Protein 3RWI (pdb70)

InterPro domains:
  IPR001039 MHC class I alpha chain, alpha1 alpha2 domains [PR01638] (82-111)
  IPR001039 MHC class I alpha chain, alpha1 alpha2 domains [PR01638] (114-130)
  IPR001039 MHC class I alpha chain, alpha1 alpha2 domains [PR01638] (135-152)
  IPR001039 MHC class I alpha chain, alpha1 alpha2 domains [PR01638] (180-198)
  IPR003006 Immunoglobulin/major histocompatibility complex, conserved site [PS00290] (280-286)
  IPR003597 Immunoglobulin C1-set [PF07654] (218-289)
  IPR003597 Immunoglobulin C1-set [SM00407] (221-292)
  IPR007110 Immunoglobulin-like domain [PS50835] (208-296)
  IPR010579 MHC class I, alpha chain, C-terminal [PF06623] (336-361)
  IPR011161 MHC class I-like antigen recognition-like [PF00129] (24-202)
  IPR011162 MHC classes I/II-like antigen recognition protein [SSF54452] (25-204)
  IPR013783 Immunoglobulin-like fold [G3DSA:2.60.40.10] (205-307)
  IPR036179 Immunoglobulin-like domain 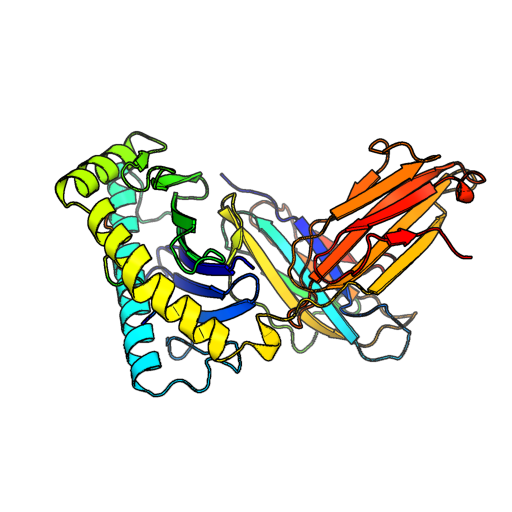superfamily [SSF48726] (207-299)
  IPR037055 MHC class I-like antigen recognition-like superfamily [G3DSA:3.30.500.10] (23-204)
  IPR050208 Antigen-presenting and immune regulatory MHC class I-related [PTHR16675] (13-335)

Secondary structure (DSSP, 8-state):
--EEEEEEEEEE--TTSSSPEEEEEEEETTEEEEEEETTSSS---EE-SHHHHT--HHHHHHHHHHHHHHHHHHHHHHHHHHHHTT--TTS--EEEEEEEEEE-TTSSEEEEEEEEEETTEEEEEE-TTSS-EEESSHHHHHHHHHHHHTTHHHHHHHHIIIIIHHHHHHHHHHTHHHHS--BPPEEEEEEEESSSSEEEEEEEEEEEBSS--EEEEEETTEEE-TTEEEPPPEE-SSS-EEEEEEEEEETT-GGGEEEEEE-TT-SS-EEE----/--BPPEEEEEESS---TTS-EEEEEEEEEEBSS--EEEEEETTEE-S--EEPPPEE-TTS-EEEEEEEEE---SS--EEEEEE-TTSSS-EEEE--TT-/--S--S----

Solvent-accessible surface area: 18954 Å² total; per-residue (Å²): 88,64,36,17,0,41,1,28,7,3,1,18,18,46,51,87,171,62,105,24,86,3,14,0,0,0,36,0,33,55,34,40,0,0,35,4,9,37,60,22,173,77,45,122,3,24,41,108,4,94,12,0,102,123,40,24,92,112,10,44,97,28,4,21,146,28,0,100,67,8,5,95,6,6,29,66,4,9,131,8,0,33,166,55,68,141,62,74,141,84,31,65,24,5,1,0,20,17,0,1,0,15,16,3,108,85,23,168,37,98,137,11,47,1,39,4,0,13,38,3,124,94,1,2,30,16,44,82,62,32,176,42,11,77,22,56,52,158,10,0,70,49,0,38,138,90,4,112,68,62,146,0,10,100,88,0,75,65,18,0,85,29,68,0,6,82,28,0,86,98,0,11,129,64,5,135,104,65,5,102,120,30,45,60,11,158,36,68,18,37,45,32,103,89,61,138,142,75,4,16,0,18,0,21,0,14,25,0,16,23,22,130,18,57,8,33,1,34,63,88,56,126,100,37,108,141,94,32,94,79,18,60,34,5,27,0,35,71,54,27,33,1,33,1,0,4,3,53,0,52,71,71,42,15,95,103,7,11,0,40,0,102,16,135,18,28,126,123,90,47,85,36,107,58,144,139,112,94,97,74,4,115,18,29,10,0,11,40,88,69,36,99,71,57,109,104,5,61,0,0,0,14,0,5,13,0,6,40,12,84,29,116,12,29,1,10,75,81,61,130,134,36,88,153,46,85,91,37,22,20,0,4,43,192,79,16,9,0,49,10,12,24,78,16,129,9,54,0,32,140,172,26,83,4,8,0,67,0,52,13,93,37,31,132,32,80,101,69,35,130,28,65,80,57,80,14,3,1,9,96,31,25,3,96,12

B-factor: mean 31.6, std 15.55, range [5.31, 132.33]

Foldseek 3Di:
DKKKKKKKWKWKQDPPPDATWIKIWIDIQLRTFWIFTPPPPDTWIDGPDPLCNPDDPVVGVVRRVVSVVVSVVVRVVVVLVCVLVVHDSNDMKMKMWMWIFMQDPVRFTPFIWTFMDIRPHGAKIQDRVLQAMDGPDPSSVVVRVVCVVVVVSVVVVCCHRPVRSVVSVVSCVSPVVPSVAWDFWDKAWDWACPDPWKIKIKIKTWFTPDQDKDKFKDFQNHGDDPQKDKDDWADPVPSGIMIMMMHMDTPPRQQRMWMWMDGPNDPDIDTYGHDD/DWWDKDWDWAWPDQADAQDKTKIKIKIKQTPPPDKDKFKDKQRHGDDDKDKDDWDHDPVRMIMMMIMDMDHDHDPMKIWMWMDDPPDPGIDIDIYDSVD/DPPDPDDDDD

CATH classification: 3.30.500.10 (+1 more: 2.60.40.10)

Structure (mmCIF, N/CA/C/O backbone):
data_3RWI
#
_entry.id   3RWI
#
_cell.length_a   68.456
_cell.length_b   45.051
_cell.length_c   82.057
_cell.angle_alpha   90.00
_cell.angle_beta   95.99
_cell.angle_gamma   90.00
#
_symmetry.space_group_name_H-M   'P 1 2 1'
#
loop_
_entity.id
_entity.type
_entity.pdbx_description
1 polymer 'Major histocompatibility complex class I'
2 polymer Beta-2-microglobulin
3 polymer 'Vif GW10 peptide from Virion infectivity factor'
4 water water
#
loop_
_atom_site.group_PDB
_atom_site.id
_atom_site.type_symbol
_atom_site.label_atom_id
_atom_site.label_alt_id
_atom_site.label_comp_id
_atom_site.label_asym_id
_atom_site.label_entity_id
_atom_site.label_seq_id
_atom_site.pdbx_PDB_ins_code
_atom_site.Cartn_x
_atom_site.Cartn_y
_atom_site.Cartn_z
_atom_site.occupancy
_atom_site.B_iso_or_equiv
_atom_site.auth_seq_id
_atom_site.auth_comp_id
_atom_site.auth_asym_id
_atom_site.auth_atom_id
_atom_site.pdbx_PDB_model_num
ATOM 1 N N . GLY A 1 1 ? -5.042 16.429 -37.068 1.00 62.05 1 GLY A N 1
ATOM 2 C CA . GLY A 1 1 ? -4.837 15.143 -36.428 1.00 59.41 1 GLY A CA 1
ATOM 3 C C . GLY A 1 1 ? -6.132 14.470 -36.008 1.00 52.19 1 GLY A C 1
ATOM 4 O O . GLY A 1 1 ? -7.164 15.123 -35.855 1.00 58.97 1 GLY A O 1
ATOM 5 N N . SER A 1 2 ? -6.069 13.156 -35.824 1.00 42.08 2 SER A N 1
ATOM 6 C CA . SER A 1 2 ? -7.222 12.364 -35.406 1.00 44.30 2 SER A CA 1
ATOM 7 C C . SER A 1 2 ? -7.197 12.138 -33.897 1.00 34.91 2 SER A C 1
ATOM 8 O O . SER A 1 2 ? -6.132 11.941 -33.314 1.00 30.50 2 SER A O 1
ATOM 11 N N . HIS A 1 3 ? -8.362 12.163 -33.256 1.00 32.18 3 HIS A N 1
ATOM 12 C CA . HIS A 1 3 ? -8.394 11.906 -31.813 1.00 31.09 3 HIS A CA 1
ATOM 13 C C . HIS A 1 3 ? -9.497 10.935 -31.405 1.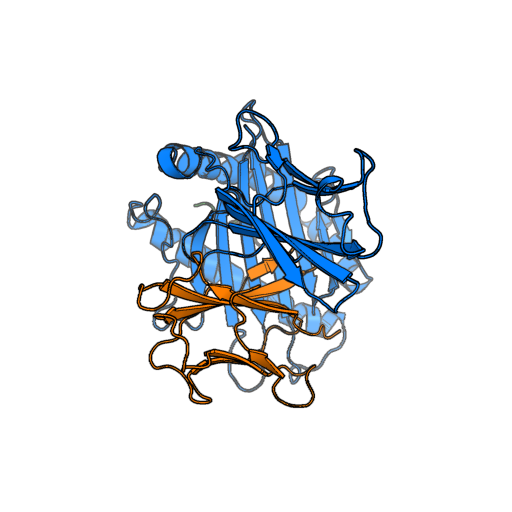00 26.78 3 HIS A C 1
ATOM 14 O O . HIS A 1 3 ? -10.388 10.642 -32.189 1.00 25.97 3 HIS A O 1
ATOM 21 N N . SER A 1 4 ? -9.429 10.421 -30.183 1.00 21.76 4 SER A N 1
ATOM 22 C CA . SER A 1 4 ? -10.414 9.445 -29.746 1.00 17.68 4 SER A CA 1
ATOM 23 C C . SER A 1 4 ? -10.882 9.693 -28.321 1.00 21.69 4 SER A C 1
ATOM 24 O O . SER A 1 4 ? -10.128 10.178 -27.477 1.00 25.60 4 SER A O 1
ATOM 27 N N . MET A 1 5 ? -12.138 9.361 -28.062 1.00 24.23 5 MET A N 1
ATOM 28 C CA . MET A 1 5 ? -12.614 9.269 -26.692 1.00 16.78 5 MET A CA 1
ATOM 29 C C . MET A 1 5 ? -13.220 7.893 -26.488 1.00 18.00 5 MET A C 1
ATOM 30 O O . MET A 1 5 ? -14.048 7.446 -27.288 1.00 22.08 5 MET A O 1
ATOM 35 N N . LYS A 1 6 ? -12.805 7.226 -25.417 1.00 16.57 6 LYS A N 1
ATOM 36 C CA . LYS A 1 6 ? -13.279 5.872 -25.152 1.00 16.84 6 LYS A CA 1
ATOM 37 C C . LYS A 1 6 ? -13.563 5.673 -23.673 1.00 22.33 6 LYS A C 1
ATOM 38 O O . LYS A 1 6 ? -12.838 6.187 -22.825 1.00 17.24 6 LYS A O 1
ATOM 44 N N . TYR A 1 7 ? -14.619 4.924 -23.374 1.00 16.36 7 TYR A N 1
ATOM 45 C CA . TYR A 1 7 ? -14.873 4.465 -22.022 1.00 10.80 7 TYR A CA 1
ATOM 46 C C . TYR A 1 7 ? -14.720 2.947 -21.936 1.00 18.35 7 TYR A C 1
ATOM 47 O O . TYR A 1 7 ? -15.121 2.206 -22.855 1.00 15.77 7 TYR A O 1
ATOM 56 N N . PHE A 1 8 ? -14.132 2.515 -20.822 1.00 14.33 8 PHE A N 1
ATOM 57 C CA . PHE A 1 8 ? -13.911 1.107 -20.521 1.00 16.14 8 PHE A CA 1
ATOM 58 C C . PHE A 1 8 ? -14.606 0.773 -19.211 1.00 15.48 8 PHE A C 1
ATOM 59 O O . PHE A 1 8 ? -14.208 1.266 -18.146 1.00 20.13 8 PHE A O 1
ATOM 67 N N . TYR A 1 9 ? -15.653 -0.046 -19.303 1.00 11.75 9 TYR A N 1
ATOM 68 C CA . TYR A 1 9 ? -16.418 -0.491 -18.147 1.00 14.52 9 TYR A CA 1
ATOM 69 C C . TYR A 1 9 ? -16.085 -1.945 -17.866 1.00 18.65 9 TYR A C 1
ATOM 70 O O . TYR A 1 9 ? -16.055 -2.761 -18.787 1.00 15.58 9 TYR A O 1
ATOM 79 N N . THR A 1 10 ? -15.869 -2.272 -16.597 1.00 15.60 10 THR A N 1
ATOM 80 C CA . THR A 1 10 ? -15.652 -3.649 -16.185 1.00 12.72 10 THR A CA 1
ATOM 81 C C . THR A 1 10 ? -16.563 -3.942 -15.007 1.00 13.17 10 THR A C 1
ATOM 82 O O . THR A 1 10 ? -16.539 -3.214 -14.020 1.00 16.47 10 THR A O 1
ATOM 86 N N . SER A 1 11 ? -17.375 -4.993 -15.114 1.00 13.59 11 SER A N 1
ATOM 87 C CA . SER A 1 11 ? -18.185 -5.445 -13.981 1.00 11.94 11 SER A CA 1
ATOM 88 C C . SER A 1 11 ? -17.834 -6.882 -13.623 1.00 13.44 11 SER A C 1
ATOM 89 O O . SER A 1 11 ? -17.742 -7.735 -14.500 1.00 17.17 11 SER A O 1
ATOM 92 N N . VAL A 1 12 ? -17.647 -7.143 -12.332 1.00 11.89 12 VAL A N 1
ATOM 93 C CA . VAL A 1 12 ? -17.288 -8.481 -11.874 1.00 15.75 12 VAL A CA 1
ATOM 94 C C . VAL A 1 12 ? -18.204 -8.896 -10.740 1.00 20.28 12 VAL A C 1
ATOM 95 O O . VAL A 1 12 ? -18.265 -8.225 -9.711 1.00 17.69 12 VAL A O 1
ATOM 99 N N . SER A 1 13 ? -18.941 -9.985 -10.924 1.00 12.71 13 SER A N 1
ATOM 100 C CA . SER A 1 13 ? -19.804 -10.448 -9.853 1.00 13.65 13 SER A CA 1
ATOM 101 C C . SER A 1 13 ? -18.953 -11.148 -8.804 1.00 19.49 13 SER A C 1
ATOM 102 O O . SER A 1 13 ? -17.883 -11.674 -9.105 1.00 20.63 13 SER A O 1
ATOM 105 N N . ARG A 1 14 ? -19.428 -11.140 -7.567 1.00 15.31 14 ARG A N 1
ATOM 106 C CA . ARG A 1 14 ? -18.709 -11.771 -6.472 1.00 19.29 14 ARG A CA 1
ATOM 107 C C . ARG A 1 14 ? -19.699 -12.355 -5.475 1.00 23.26 14 ARG A C 1
ATOM 108 O O . ARG A 1 14 ? -19.953 -11.772 -4.420 1.00 24.18 14 ARG A O 1
ATOM 116 N N . PRO A 1 15 ? -20.272 -13.517 -5.821 1.00 31.58 15 PRO A N 1
ATOM 117 C CA . PRO A 1 15 ? -21.276 -14.203 -5.004 1.00 35.93 15 PRO A CA 1
ATOM 118 C C . PRO A 1 15 ? -20.851 -14.260 -3.541 1.00 33.62 15 PRO A C 1
ATOM 119 O O . PRO A 1 15 ? -19.693 -14.547 -3.250 1.00 28.89 15 PRO A O 1
ATOM 123 N N . GLY A 1 16 ? -21.781 -13.978 -2.637 1.00 31.76 16 GLY A N 1
ATOM 124 C CA . GLY A 1 16 ? -21.484 -13.996 -1.218 1.00 37.19 16 GLY A CA 1
ATOM 125 C C . GLY A 1 16 ? -20.876 -12.702 -0.706 1.00 43.29 16 GLY A C 1
ATOM 126 O O . GLY A 1 16 ? -20.667 -12.549 0.499 1.00 44.34 16 GLY A O 1
ATOM 127 N N . ARG A 1 17 ? -20.594 -11.768 -1.612 1.00 33.60 17 ARG A N 1
ATOM 128 C CA . ARG A 1 17 ? -19.959 -10.502 -1.232 1.00 30.71 17 ARG A CA 1
ATOM 129 C C . ARG A 1 17 ? -20.713 -9.274 -1.737 1.00 35.96 17 ARG A C 1
ATOM 130 O O . ARG A 1 17 ? -20.127 -8.209 -1.920 1.00 41.53 17 ARG A O 1
ATOM 138 N N . GLY A 1 18 ? -22.013 -9.428 -1.960 1.00 33.93 18 GLY A N 1
ATOM 139 C CA . GLY A 1 18 ? -22.856 -8.312 -2.347 1.00 35.03 18 GLY A CA 1
ATOM 140 C C . GLY A 1 18 ? -22.895 -8.066 -3.842 1.00 41.20 18 GLY A C 1
ATOM 141 O O . GLY A 1 18 ? -22.708 -8.989 -4.639 1.00 34.52 18 GLY A O 1
ATOM 142 N N . GLU A 1 19 ? -23.133 -6.813 -4.221 1.00 32.17 19 GLU A N 1
ATOM 143 C CA . GLU A 1 19 ? -23.301 -6.452 -5.623 1.00 26.75 19 GLU A CA 1
ATOM 144 C C . GLU A 1 19 ? -21.996 -6.561 -6.402 1.00 16.98 19 GLU A C 1
ATOM 145 O O . GLU A 1 19 ? -20.914 -6.449 -5.829 1.00 22.10 19 GLU A O 1
ATOM 151 N N . PRO A 1 20 ? -22.098 -6.786 -7.719 1.00 19.23 20 PRO A N 1
ATOM 152 C CA . PRO A 1 20 ? -20.914 -6.809 -8.579 1.00 14.47 20 PRO A CA 1
ATOM 153 C C . PRO A 1 20 ? -20.127 -5.505 -8.485 1.00 19.75 20 PRO A C 1
ATOM 154 O O . PRO A 1 20 ? -20.710 -4.433 -8.282 1.00 14.65 20 PRO A O 1
ATOM 158 N N . ARG A 1 21 ? -18.809 -5.597 -8.615 1.00 16.01 21 ARG A N 1
ATOM 159 C CA . ARG A 1 21 ? -17.976 -4.401 -8.619 1.00 18.97 21 ARG A CA 1
ATOM 160 C C . ARG A 1 21 ? -17.957 -3.805 -10.019 1.00 18.39 21 ARG A C 1
ATOM 161 O O . ARG A 1 21 ? -17.742 -4.522 -10.998 1.00 19.14 21 ARG A O 1
ATOM 169 N N . PHE A 1 22 ? -18.197 -2.497 -10.105 1.00 13.31 22 PHE A N 1
ATOM 170 C CA . PHE A 1 22 ? -18.191 -1.794 -11.383 1.00 15.80 22 PHE A CA 1
ATOM 171 C C . PHE A 1 22 ? -17.068 -0.773 -11.405 1.00 16.82 22 PHE A C 1
ATOM 172 O O . PHE A 1 22 ? -16.935 0.029 -10.484 1.00 16.64 22 PHE A O 1
ATOM 180 N N . ILE A 1 23 ? -16.264 -0.807 -12.462 1.00 11.92 23 ILE A N 1
ATOM 181 C CA . ILE A 1 23 ? -15.204 0.178 -12.651 1.00 15.37 23 ILE A CA 1
ATOM 182 C C . ILE A 1 23 ? -15.307 0.790 -14.037 1.00 22.26 23 ILE A C 1
ATOM 183 O O . ILE A 1 23 ? -15.384 0.074 -15.029 1.00 17.14 23 ILE A O 1
ATOM 188 N N . SER A 1 24 ? -15.313 2.117 -14.102 1.00 14.27 24 SER A N 1
ATOM 189 C CA . SER A 1 24 ? -15.304 2.811 -15.379 1.00 12.60 24 SER A CA 1
ATOM 190 C C . SER A 1 24 ? -14.090 3.719 -15.477 1.00 18.24 24 SER A C 1
ATOM 191 O O . SER A 1 24 ? -13.794 4.469 -14.548 1.00 14.85 24 SER A O 1
ATOM 194 N N . VAL A 1 25 ? -13.385 3.652 -16.600 1.00 14.69 25 VAL A N 1
ATOM 195 C CA . VAL A 1 25 ? -12.316 4.609 -16.848 1.00 15.69 25 VAL A CA 1
ATOM 196 C C . VAL A 1 25 ? -12.514 5.245 -18.214 1.00 17.73 25 VAL A C 1
ATOM 197 O O . VAL A 1 25 ? -12.876 4.564 -19.172 1.00 16.55 25 VAL A O 1
ATOM 201 N N . GLY A 1 26 ? -12.294 6.556 -18.293 1.00 16.42 26 GLY A N 1
ATOM 202 C CA . GLY A 1 26 ? -12.442 7.278 -19.540 1.00 13.53 26 GLY A CA 1
ATOM 203 C C . GLY A 1 26 ? -11.105 7.792 -20.039 1.00 18.23 26 GLY A C 1
ATOM 204 O O . GLY A 1 26 ? -10.263 8.220 -19.252 1.00 18.28 26 GLY A O 1
ATOM 205 N N . TYR A 1 27 ? -10.916 7.742 -21.353 1.00 16.86 27 TYR A N 1
ATOM 206 C CA . TYR A 1 27 ? -9.676 8.158 -21.986 1.00 22.43 27 TYR A CA 1
ATOM 207 C C . TYR A 1 27 ? -9.954 9.098 -23.145 1.00 19.50 27 TYR A C 1
ATOM 208 O O . TYR A 1 27 ? -10.890 8.886 -23.911 1.00 19.98 27 TYR A O 1
ATOM 217 N N . VAL A 1 28 ? -9.137 10.139 -23.258 1.00 20.10 28 VAL A N 1
ATOM 218 C CA . VAL A 1 28 ? -9.010 10.872 -24.506 1.00 21.10 28 VAL A CA 1
ATOM 219 C C . VAL A 1 28 ? -7.654 10.477 -25.065 1.00 22.00 28 VAL A C 1
ATOM 220 O O . VAL A 1 28 ? -6.636 10.661 -24.406 1.00 24.75 28 VAL A O 1
ATOM 224 N N . ASP A 1 29 ? -7.642 9.911 -26.268 1.00 24.85 29 ASP A N 1
ATOM 225 C CA . ASP A 1 29 ? -6.429 9.303 -26.799 1.00 19.07 29 ASP A CA 1
ATOM 226 C C . ASP A 1 29 ? -5.834 8.371 -25.743 1.00 22.98 29 ASP A C 1
ATOM 227 O O . ASP A 1 29 ? -6.517 7.470 -25.256 1.00 22.60 29 ASP A O 1
ATOM 232 N N . ASP A 1 30 ? -4.576 8.586 -25.372 1.00 24.65 30 ASP A N 1
ATOM 233 C CA . ASP A 1 30 ? -3.926 7.705 -24.402 1.00 22.87 30 ASP A CA 1
ATOM 234 C C . ASP A 1 30 ? -3.871 8.304 -22.999 1.00 24.97 30 ASP A C 1
ATOM 235 O O . ASP A 1 30 ? -3.089 7.868 -22.156 1.00 25.79 30 ASP A O 1
ATOM 240 N N . THR A 1 31 ? -4.713 9.301 -22.754 1.00 19.37 31 THR A N 1
ATOM 241 C CA . THR A 1 31 ? -4.742 9.994 -21.473 1.00 25.80 31 THR A CA 1
ATOM 242 C C . THR A 1 31 ? -6.033 9.726 -20.698 1.00 24.94 31 THR A C 1
ATOM 243 O O . THR A 1 31 ? -7.124 10.092 -21.146 1.00 23.90 31 THR A O 1
ATOM 247 N N . GLN A 1 32 ? -5.908 9.094 -19.533 1.00 24.70 32 GLN A N 1
ATOM 248 C CA . GLN A 1 32 ? -7.069 8.852 -18.681 1.00 23.79 32 GLN A CA 1
ATOM 249 C C . GLN A 1 32 ? -7.520 10.170 -18.072 1.00 25.69 32 GLN A C 1
ATOM 250 O O . GLN A 1 32 ? -6.694 10.946 -17.599 1.00 26.24 32 GLN A O 1
ATOM 256 N N . PHE A 1 33 ? -8.824 10.436 -18.078 1.00 21.72 33 PHE A N 1
ATOM 257 C CA . PHE A 1 33 ? -9.308 11.685 -17.500 1.00 22.00 33 PHE A CA 1
ATOM 258 C C . PHE A 1 33 ? -10.338 11.523 -16.381 1.00 17.16 33 PHE A C 1
ATOM 259 O O . PHE A 1 33 ? -10.553 12.457 -15.604 1.00 17.61 33 PHE A O 1
ATOM 267 N N . VAL A 1 34 ? -10.971 10.353 -16.295 1.00 16.28 34 VAL A N 1
ATOM 268 C CA . VAL A 1 34 ? -11.928 10.089 -15.223 1.00 15.55 34 VAL A CA 1
ATOM 269 C C . VAL A 1 34 ? -11.902 8.637 -14.764 1.00 20.04 34 VAL A C 1
ATOM 270 O O . VAL A 1 34 ? -11.462 7.743 -15.491 1.00 16.43 34 VAL A O 1
ATOM 274 N N . ARG A 1 35 ? -12.373 8.416 -13.544 1.00 17.28 35 ARG A N 1
ATOM 275 C CA . ARG A 1 35 ? -12.565 7.067 -13.031 1.00 17.02 35 ARG A CA 1
ATOM 276 C C . ARG A 1 35 ? -13.772 7.038 -12.119 1.00 17.89 35 ARG A C 1
ATOM 277 O O . ARG A 1 35 ? -14.067 8.018 -11.436 1.00 23.13 35 ARG A O 1
ATOM 285 N N . PHE A 1 36 ? -14.480 5.914 -12.141 1.00 16.02 36 PHE A N 1
ATOM 286 C CA . PHE A 1 36 ? -15.522 5.622 -11.173 1.00 13.14 36 PHE A CA 1
ATOM 287 C C . PHE A 1 36 ? -15.323 4.180 -10.710 1.00 18.58 36 PHE A C 1
ATOM 288 O O . PHE A 1 36 ? -15.123 3.284 -11.528 1.00 17.70 36 PHE A O 1
ATOM 296 N N . ASP A 1 37 ? -15.368 3.964 -9.401 1.00 13.23 37 ASP A N 1
ATOM 297 C CA . ASP A 1 37 ? -15.206 2.626 -8.837 1.00 19.61 37 ASP A CA 1
ATOM 298 C C . ASP A 1 37 ? -16.263 2.428 -7.760 1.00 22.38 37 ASP A C 1
ATOM 299 O O . ASP A 1 37 ? -16.286 3.149 -6.764 1.00 19.17 37 ASP A O 1
ATOM 304 N N . SER A 1 38 ? -17.148 1.460 -7.964 1.00 16.77 38 SER A N 1
ATOM 305 C CA . SER A 1 38 ? -18.238 1.234 -7.024 1.00 15.56 38 SER A CA 1
ATOM 306 C C . SER A 1 38 ? -17.739 0.825 -5.635 1.00 18.56 38 SER A C 1
ATOM 307 O O . SER A 1 38 ? -18.495 0.885 -4.667 1.00 19.49 38 SER A O 1
ATOM 310 N N . ASP A 1 39 ? -16.476 0.413 -5.537 1.00 20.52 39 ASP A N 1
ATOM 311 C CA . ASP A 1 39 ? -15.882 0.068 -4.237 1.00 19.80 39 ASP A CA 1
ATOM 312 C C . ASP A 1 39 ? -15.085 1.214 -3.601 1.00 26.76 39 ASP A C 1
ATOM 313 O O . ASP A 1 39 ? -14.509 1.052 -2.522 1.00 22.25 39 ASP A O 1
ATOM 318 N N . ALA A 1 40 ? -15.046 2.365 -4.267 1.00 16.89 40 ALA A N 1
ATOM 319 C CA . ALA A 1 40 ? -14.454 3.556 -3.666 1.00 19.69 40 ALA A CA 1
ATOM 320 C C . ALA A 1 40 ? -15.200 3.862 -2.372 1.00 20.52 40 ALA A C 1
ATOM 321 O O . ALA A 1 40 ? -16.335 3.424 -2.191 1.00 24.53 40 ALA A O 1
ATOM 323 N N . GLU A 1 41 ? -14.571 4.603 -1.467 1.00 18.53 41 GLU A N 1
ATOM 324 C CA . GLU A 1 41 ? -15.205 4.897 -0.185 1.00 24.13 41 GLU A CA 1
ATOM 325 C C . GLU A 1 41 ? -16.470 5.743 -0.348 1.00 26.39 41 GLU A C 1
ATOM 326 O O . GLU A 1 41 ? -17.432 5.592 0.407 1.00 22.87 41 GLU A O 1
ATOM 332 N N . SER A 1 42 ? -16.458 6.627 -1.339 1.00 23.86 42 SER A N 1
ATOM 333 C CA A SER A 1 42 ? -17.644 7.392 -1.709 0.41 28.91 42 SER A CA 1
ATOM 334 C CA B SER A 1 42 ? -17.644 7.393 -1.705 0.59 28.94 42 SER A CA 1
ATOM 335 C C . SER A 1 42 ? -17.766 7.439 -3.224 1.00 28.37 42 SER A C 1
ATOM 336 O O . SER A 1 42 ? -17.383 8.422 -3.847 1.00 28.05 42 SER A O 1
ATOM 341 N N . PRO A 1 43 ? -18.304 6.362 -3.823 1.00 18.82 43 PRO A N 1
ATOM 342 C CA . PRO A 1 43 ? -18.356 6.207 -5.282 1.00 15.80 43 PRO A CA 1
ATOM 343 C C . PRO A 1 43 ? -18.905 7.436 -6.013 1.00 19.60 43 PRO A C 1
ATOM 344 O O . PRO A 1 43 ? -20.056 7.823 -5.830 1.00 18.71 43 PRO A O 1
ATOM 348 N N . ARG A 1 44 ? -18.058 8.035 -6.841 1.00 20.90 44 ARG A N 1
ATOM 349 C CA . ARG A 1 44 ? -18.436 9.166 -7.671 1.00 22.44 44 ARG A CA 1
ATOM 350 C C . ARG A 1 44 ? -17.444 9.223 -8.816 1.00 23.10 44 ARG A C 1
ATOM 351 O O . ARG A 1 44 ? -16.331 8.701 -8.707 1.00 19.52 44 ARG A O 1
ATOM 359 N N . GLU A 1 45 ? -17.841 9.850 -9.916 1.00 15.22 45 GLU A N 1
ATOM 360 C CA . GLU A 1 45 ? -16.901 10.092 -10.999 1.00 17.75 45 GLU A CA 1
ATOM 361 C C . GLU A 1 45 ? -15.834 11.023 -10.446 1.00 20.54 45 GLU A C 1
ATOM 362 O O . GLU A 1 45 ? -16.166 12.018 -9.813 1.00 21.90 45 GLU A O 1
ATOM 368 N N . GLU A 1 46 ? -14.561 10.696 -10.665 1.00 19.12 46 GLU A N 1
ATOM 369 C CA . GLU A 1 46 ? -13.460 11.524 -10.175 1.00 17.69 46 GLU A CA 1
ATOM 370 C C . GLU A 1 46 ? -12.542 11.939 -11.309 1.00 22.04 46 GLU A C 1
ATOM 371 O O . GLU A 1 46 ? -12.288 11.154 -12.223 1.00 18.23 46 GLU A O 1
ATOM 377 N N . PRO A 1 47 ? -12.021 13.173 -11.241 1.00 23.89 47 PRO A N 1
ATOM 378 C CA . PRO A 1 47 ? -11.080 13.670 -12.246 1.00 22.28 47 PRO A CA 1
ATOM 379 C C . PRO A 1 47 ? -9.738 12.966 -12.127 1.00 22.69 47 PRO A C 1
ATOM 380 O O . PRO A 1 47 ? -9.304 12.642 -11.021 1.00 20.97 47 PRO A O 1
ATOM 384 N N . ARG A 1 48 ? -9.096 12.732 -13.264 1.00 21.30 48 ARG A N 1
ATOM 385 C CA . ARG A 1 48 ? -7.780 12.121 -13.299 1.00 22.68 48 ARG A CA 1
ATOM 386 C C . ARG A 1 48 ? -6.880 12.914 -14.233 1.00 23.21 48 ARG A C 1
ATOM 387 O O . ARG A 1 48 ? -5.763 12.505 -14.534 1.00 35.38 48 ARG A O 1
ATOM 395 N N . ALA A 1 49 ? -7.390 14.050 -14.693 1.00 31.07 49 ALA A N 1
ATOM 396 C CA . ALA A 1 49 ? -6.629 14.971 -15.528 1.00 25.81 49 ALA A CA 1
ATOM 397 C C . ALA A 1 49 ? -7.011 16.398 -15.161 1.00 31.40 49 ALA A C 1
ATOM 398 O O . ALA A 1 49 ? -8.176 16.682 -14.904 1.00 34.48 49 ALA A O 1
ATOM 400 N N . PRO A 1 50 ? -6.023 17.304 -15.129 1.00 43.02 50 PRO A N 1
ATOM 401 C CA . PRO A 1 50 ? -6.270 18.693 -14.722 1.00 36.53 50 PRO A CA 1
ATOM 402 C C . PRO A 1 50 ? -7.268 19.411 -15.626 1.00 36.04 50 PRO A C 1
ATOM 403 O O . PRO A 1 50 ? -8.037 20.247 -15.151 1.00 34.28 50 PRO A O 1
ATOM 407 N N . TRP A 1 51 ? -7.263 19.081 -16.913 1.00 35.34 51 TRP A N 1
ATOM 408 C CA . TRP A 1 51 ? -8.136 19.759 -17.861 1.00 33.78 51 TRP A CA 1
ATOM 409 C C . TRP A 1 51 ? -9.604 19.352 -17.745 1.00 36.75 51 TRP A C 1
ATOM 410 O O . TRP A 1 51 ? -10.442 19.817 -18.518 1.00 34.14 51 TRP A O 1
ATOM 421 N N . VAL A 1 52 ? -9.918 18.495 -16.777 1.00 33.16 52 VAL A N 1
ATOM 422 C CA . VAL A 1 52 ? -11.314 18.164 -16.508 1.00 20.44 52 VAL A CA 1
ATOM 423 C C . VAL A 1 52 ? -11.697 18.486 -15.064 1.00 24.61 52 VAL A C 1
ATOM 424 O O . VAL A 1 52 ? -12.874 18.648 -14.750 1.00 29.52 52 VAL A O 1
ATOM 428 N N . GLU A 1 53 ? -10.700 18.584 -14.187 1.00 28.73 53 GLU A N 1
ATOM 429 C CA . GLU A 1 53 ? -10.950 18.907 -12.784 1.00 30.34 53 GLU A CA 1
ATOM 430 C C . GLU A 1 53 ? -11.754 20.195 -12.671 1.00 33.98 53 GLU A C 1
ATOM 431 O O . GLU A 1 53 ? -12.471 20.411 -11.696 1.00 36.02 53 GLU A O 1
ATOM 437 N N . GLN A 1 54 ? -11.627 21.041 -13.685 1.00 32.58 54 GLN A N 1
ATOM 438 C CA . GLN A 1 54 ? -12.224 22.367 -13.681 1.00 50.54 54 GLN A CA 1
ATOM 439 C C . GLN A 1 54 ? -13.727 22.355 -13.954 1.00 41.83 54 GLN A C 1
ATOM 440 O O . GLN A 1 54 ? -14.398 23.368 -13.774 1.00 29.92 54 GLN A O 1
ATOM 446 N N . GLU A 1 55 ? -14.258 21.221 -14.398 1.00 31.11 55 GLU A N 1
ATOM 447 C CA . GLU A 1 55 ? -15.687 21.137 -14.682 1.00 23.63 55 GLU A CA 1
ATOM 448 C C . GLU A 1 55 ? -16.507 21.397 -13.427 1.00 23.37 55 GLU A C 1
ATOM 449 O O . GLU A 1 55 ? -16.156 20.935 -12.340 1.00 23.02 55 GLU A O 1
ATOM 455 N N . GLY A 1 56 ? -17.599 22.139 -13.584 1.00 25.62 56 GLY A N 1
ATOM 456 C CA . GLY A 1 56 ? -18.458 22.499 -12.468 1.00 26.22 56 GLY A CA 1
ATOM 457 C C . GLY A 1 56 ? -19.220 21.305 -11.927 1.00 28.38 56 GLY A C 1
ATOM 458 O O . GLY A 1 56 ? -19.127 20.212 -12.482 1.00 25.03 56 GLY A O 1
ATOM 459 N N . PRO A 1 57 ? -19.972 21.507 -10.833 1.00 27.03 57 PRO A N 1
ATOM 460 C CA . PRO A 1 57 ? -20.744 20.449 -10.170 1.00 26.90 57 PRO A CA 1
ATOM 461 C C . PRO A 1 57 ? -21.672 19.678 -11.107 1.00 30.95 57 PRO A C 1
ATOM 462 O O . PRO A 1 57 ? -21.810 18.465 -10.937 1.00 26.53 57 PRO A O 1
ATOM 466 N N . GLU A 1 58 ? -22.297 20.362 -12.064 1.00 25.41 58 GLU A N 1
ATOM 467 C CA . GLU A 1 58 ? -23.184 19.704 -13.026 1.00 18.88 58 GLU A CA 1
ATOM 468 C C . GLU A 1 58 ? -22.526 18.462 -13.611 1.00 16.53 58 GLU A C 1
ATOM 469 O O . GLU A 1 58 ? -23.132 17.394 -13.686 1.00 23.17 58 GLU A O 1
ATOM 475 N N . TYR A 1 59 ? -21.285 18.633 -14.052 1.00 17.25 59 TYR A N 1
ATOM 476 C CA . TYR A 1 59 ? -20.546 17.589 -14.750 1.00 19.87 59 TYR A CA 1
ATOM 477 C C . TYR A 1 59 ? -20.370 16.346 -13.882 1.00 18.97 59 TYR A C 1
ATOM 478 O O . TYR A 1 59 ? -20.573 15.217 -14.337 1.00 19.45 59 TYR A O 1
ATOM 487 N N . TRP A 1 60 ? -19.989 16.562 -12.627 1.00 25.80 60 TRP A N 1
ATOM 488 C CA . TRP A 1 60 ? -19.718 15.463 -11.709 1.00 24.99 60 TRP A CA 1
ATOM 489 C C . TRP A 1 60 ? -20.996 14.776 -11.244 1.00 26.70 60 TRP A C 1
ATOM 490 O O . TRP A 1 60 ? -21.046 13.546 -11.129 1.00 24.21 60 TRP A O 1
ATOM 501 N N . GLU A 1 61 ? -22.040 15.560 -11.006 1.00 20.51 61 GLU A N 1
ATOM 502 C CA . GLU A 1 61 ? -23.322 14.975 -10.634 1.00 22.43 61 GLU A CA 1
ATOM 503 C C . GLU A 1 61 ? -23.852 14.100 -11.768 1.00 22.50 61 GLU A C 1
ATOM 504 O O . GLU A 1 61 ? -24.283 12.962 -11.553 1.00 18.23 61 GLU A O 1
ATOM 510 N N . GLU A 1 62 ? -23.803 14.625 -12.987 1.00 19.16 62 GLU A N 1
ATOM 511 C CA . GLU A 1 62 ? -24.356 13.892 -14.119 1.00 24.46 62 GLU A CA 1
ATOM 512 C C . GLU A 1 62 ? -23.508 12.668 -14.495 1.00 19.79 62 GLU A C 1
ATOM 513 O O . GLU A 1 62 ? -24.049 11.610 -14.811 1.00 18.43 62 GLU A O 1
ATOM 519 N N . ALA A 1 63 ? -22.186 12.813 -14.455 1.00 16.02 63 ALA A N 1
ATOM 520 C CA . ALA A 1 63 ? -21.292 11.696 -14.749 1.00 14.45 63 ALA A CA 1
ATOM 521 C C . ALA A 1 63 ? -21.440 10.602 -13.702 1.00 20.11 63 ALA A C 1
ATOM 522 O O . ALA A 1 63 ? -21.413 9.417 -14.029 1.00 18.18 63 ALA A O 1
ATOM 524 N N . THR A 1 64 ? -21.593 11.000 -12.444 1.00 18.38 64 THR A N 1
ATOM 525 C CA . THR A 1 64 ? -21.826 10.035 -11.378 1.00 17.46 64 THR A CA 1
ATOM 526 C C . THR A 1 64 ? -23.140 9.290 -11.613 1.00 23.44 64 THR A C 1
ATOM 527 O O . THR A 1 64 ? -23.190 8.058 -11.511 1.00 20.04 64 THR A O 1
ATOM 531 N N . ARG A 1 65 ? -24.197 10.036 -11.939 1.00 22.32 65 ARG A N 1
ATOM 532 C CA . ARG A 1 65 ? -25.477 9.418 -12.287 1.00 19.34 65 ARG A CA 1
ATOM 533 C C . ARG A 1 65 ? -25.318 8.392 -13.400 1.00 19.40 65 ARG A C 1
ATOM 534 O O . ARG A 1 65 ? -25.806 7.266 -13.296 1.00 17.54 65 ARG A O 1
ATOM 542 N N . ARG A 1 66 ? -24.649 8.784 -14.477 1.00 17.56 66 ARG A N 1
ATOM 543 C CA . ARG A 1 66 ? -24.521 7.891 -15.623 1.00 21.32 66 ARG A CA 1
ATOM 544 C C . ARG A 1 66 ? -23.662 6.664 -15.319 1.00 19.15 66 ARG A C 1
ATOM 545 O O . ARG A 1 66 ? -23.975 5.573 -15.766 1.00 18.98 66 ARG A O 1
ATOM 553 N N . ALA A 1 67 ? -22.586 6.847 -14.561 1.00 18.39 67 ALA A N 1
ATOM 554 C CA . ALA A 1 67 ? -21.758 5.724 -14.145 1.00 18.49 67 ALA A CA 1
ATOM 555 C C . ALA A 1 67 ? -22.578 4.734 -13.321 1.00 18.93 67 ALA A C 1
ATOM 556 O O . ALA A 1 67 ? -22.524 3.526 -13.559 1.00 15.62 67 ALA A O 1
ATOM 558 N N . LYS A 1 68 ? -23.343 5.241 -12.357 1.00 18.02 68 LYS A N 1
ATOM 559 C CA . LYS A 1 68 ? -24.208 4.371 -11.553 1.00 18.30 68 LYS A CA 1
ATOM 560 C C . LYS A 1 68 ? -25.264 3.643 -12.396 1.00 17.44 68 LYS A C 1
ATOM 561 O O . LYS A 1 68 ? -25.544 2.457 -12.185 1.00 15.78 68 LYS A O 1
ATOM 567 N N . GLU A 1 69 ? -25.851 4.349 -13.358 1.00 17.41 69 GLU A N 1
ATOM 568 C CA . GLU A 1 69 ? -26.829 3.722 -14.248 1.00 20.69 69 GLU A CA 1
ATOM 569 C C . GLU A 1 69 ? -26.170 2.620 -15.090 1.00 16.86 69 GLU A C 1
ATOM 570 O O . GLU A 1 69 ? -26.754 1.558 -15.317 1.00 18.04 69 GLU A O 1
ATOM 576 N N . ALA A 1 70 ? -24.951 2.884 -15.551 1.00 18.57 70 ALA A N 1
ATOM 577 C CA . ALA A 1 70 ? -24.184 1.908 -16.320 1.00 17.20 70 ALA A CA 1
ATOM 578 C C . ALA A 1 70 ? -23.896 0.666 -15.476 1.00 15.78 70 ALA A C 1
ATOM 579 O O . ALA A 1 70 ? -24.024 -0.459 -15.954 1.00 18.70 70 ALA A O 1
ATOM 581 N N . ALA A 1 71 ? -23.514 0.875 -14.219 1.00 17.46 71 ALA A N 1
ATOM 582 C CA . ALA A 1 71 ? -23.331 -0.239 -13.288 1.00 15.45 71 ALA A CA 1
ATOM 583 C C . ALA A 1 71 ? -24.615 -1.059 -13.141 1.00 17.00 71 ALA A C 1
ATOM 584 O O . ALA A 1 71 ? -24.567 -2.296 -13.142 1.00 17.70 71 ALA A O 1
ATOM 586 N N . GLN A 1 72 ? -25.755 -0.377 -13.010 1.00 14.97 72 GLN A N 1
ATOM 587 C CA . GLN A 1 72 ? -27.051 -1.068 -12.923 1.00 20.22 72 GLN A CA 1
ATOM 588 C C . GLN A 1 72 ? -27.304 -1.919 -14.165 1.00 14.22 72 GLN A C 1
ATOM 589 O O . GLN A 1 72 ? -27.749 -3.070 -14.085 1.00 17.91 72 GLN A O 1
ATOM 595 N N . THR A 1 73 ? -27.038 -1.333 -15.323 1.00 14.15 73 THR A N 1
ATOM 596 C CA . THR A 1 73 ? -27.239 -2.037 -16.581 1.00 16.62 73 THR A CA 1
ATOM 597 C C . THR A 1 73 ? -26.350 -3.279 -16.630 1.00 20.23 73 THR A C 1
ATOM 598 O O . THR A 1 73 ? -26.768 -4.343 -17.097 1.00 19.46 73 THR A O 1
ATOM 602 N N . HIS A 1 74 ? -25.126 -3.141 -16.134 1.00 16.09 74 HIS A N 1
ATOM 603 C CA . HIS A 1 74 ? -24.207 -4.270 -16.086 1.00 17.41 74 HIS A CA 1
ATOM 604 C C . HIS A 1 74 ? -24.675 -5.366 -15.137 1.00 17.37 74 HIS A C 1
ATOM 605 O O . HIS A 1 74 ? -24.529 -6.541 -15.442 1.00 14.36 74 HIS A O 1
ATOM 612 N N . ARG A 1 75 ? -25.238 -4.990 -13.991 1.00 15.61 75 ARG A N 1
ATOM 613 C CA . ARG A 1 75 ? -25.799 -5.993 -13.090 1.00 20.48 75 ARG A CA 1
ATOM 614 C C . ARG A 1 75 ? -26.949 -6.750 -13.756 1.00 14.61 75 ARG A C 1
ATOM 615 O O . ARG A 1 75 ? -27.025 -7.993 -13.691 1.00 16.65 75 ARG A O 1
ATOM 623 N N . GLU A 1 76 ? -27.831 -6.004 -14.416 1.00 14.02 76 GLU A N 1
ATOM 624 C CA . GLU A 1 76 ? -28.929 -6.626 -15.151 1.00 16.98 76 GLU A CA 1
ATOM 625 C C . GLU A 1 76 ? -28.405 -7.572 -16.238 1.00 20.38 76 GLU A C 1
ATOM 626 O O . GLU A 1 76 ? -28.936 -8.672 -16.441 1.00 16.90 76 GLU A O 1
ATOM 632 N N . ASN A 1 77 ? -27.355 -7.146 -16.933 1.00 17.82 77 ASN A N 1
ATOM 633 C CA . ASN A 1 77 ? -26.774 -7.962 -17.994 1.00 17.73 77 ASN A CA 1
ATOM 634 C C . ASN A 1 77 ? -26.102 -9.221 -17.468 1.00 22.40 77 ASN A C 1
ATOM 635 O O . ASN A 1 77 ? -26.146 -10.258 -18.117 1.00 14.20 77 ASN A O 1
ATOM 640 N N . LEU A 1 78 ? -25.474 -9.122 -16.300 1.00 18.59 78 LEU A N 1
ATOM 641 C CA . LEU A 1 78 ? -24.893 -10.293 -15.647 1.00 18.45 78 LEU A CA 1
ATOM 642 C C . LEU A 1 78 ? -25.991 -11.307 -15.307 1.00 14.02 78 LEU A C 1
ATOM 643 O O . LEU A 1 78 ? -25.846 -12.504 -15.589 1.00 21.14 78 LEU A O 1
ATOM 648 N N . ARG A 1 79 ? -27.100 -10.838 -14.729 1.00 14.27 79 ARG A N 1
ATOM 649 C CA . ARG A 1 79 ? -28.222 -11.752 -14.475 1.00 18.46 79 ARG A CA 1
ATOM 650 C C . ARG A 1 79 ? -28.709 -12.418 -15.770 1.00 18.75 79 ARG A C 1
ATOM 651 O O . ARG A 1 79 ? -28.876 -13.659 -15.857 1.00 19.18 79 ARG A O 1
ATOM 659 N N . THR A 1 80 ? -28.925 -11.584 -16.784 1.00 17.38 80 THR A N 1
ATOM 660 C CA . THR A 1 80 ? -29.381 -12.078 -18.077 1.00 18.74 80 THR A CA 1
ATOM 661 C C . THR A 1 80 ? -28.442 -13.147 -18.626 1.00 19.18 80 THR A C 1
ATOM 662 O O . THR A 1 80 ? -28.888 -14.174 -19.135 1.00 17.64 80 THR A O 1
ATOM 666 N N . ALA A 1 81 ? -27.143 -12.904 -18.508 1.00 16.63 81 ALA A N 1
ATOM 667 C CA . ALA A 1 81 ? -26.132 -13.844 -18.979 1.00 14.29 81 ALA A CA 1
ATOM 668 C C . ALA A 1 81 ? -26.205 -15.157 -18.213 1.00 21.21 81 ALA A C 1
ATOM 669 O O . ALA A 1 81 ? -26.055 -16.228 -18.801 1.00 20.15 81 ALA A O 1
ATOM 671 N N . LEU A 1 82 ? -26.435 -15.089 -16.905 1.00 18.27 82 LEU A N 1
ATOM 672 C CA . LEU A 1 82 ? -26.660 -16.328 -16.155 1.00 20.82 82 LEU A CA 1
ATOM 673 C C . LEU A 1 82 ? -27.795 -17.123 -16.794 1.00 23.95 82 LEU A C 1
ATOM 674 O O . LEU A 1 82 ? -27.700 -18.349 -16.951 1.00 23.11 82 LEU A O 1
ATOM 679 N N . ARG A 1 83 ? -28.867 -16.428 -17.167 1.00 22.83 83 ARG A N 1
ATOM 680 C CA . ARG A 1 83 ? -29.969 -17.097 -17.873 1.00 20.05 83 ARG A CA 1
ATOM 681 C C . ARG A 1 83 ? -29.559 -17.701 -19.217 1.00 23.06 83 ARG A C 1
ATOM 682 O O . ARG A 1 83 ? -29.770 -18.892 -19.465 1.00 20.45 83 ARG A O 1
ATOM 690 N N . TYR A 1 84 ? -28.990 -16.868 -20.083 1.00 16.55 84 TYR A N 1
ATOM 691 C CA . TYR A 1 84 ? -28.596 -17.270 -21.435 1.00 16.09 84 TYR A CA 1
ATOM 692 C C . TYR A 1 84 ? -27.665 -18.481 -21.445 1.00 27.21 84 TYR A C 1
ATOM 693 O O . TYR A 1 84 ? -27.810 -19.371 -22.283 1.00 26.87 84 TYR A O 1
ATOM 702 N N . TYR A 1 85 ? -26.707 -18.508 -20.521 1.00 23.27 85 TYR A N 1
ATOM 703 C CA . TYR A 1 85 ? -25.695 -19.566 -20.496 1.00 23.20 85 TYR A CA 1
ATOM 704 C C . TYR A 1 85 ? -25.994 -20.662 -19.470 1.00 25.52 85 TYR A C 1
ATOM 705 O O . TYR A 1 85 ? -25.177 -21.556 -19.257 1.00 27.24 85 TYR A O 1
ATOM 714 N N . ASN A 1 86 ? -27.157 -20.581 -18.834 1.00 20.54 86 ASN A N 1
ATOM 715 C CA . ASN A 1 86 ? -27.539 -21.537 -17.802 1.00 21.01 86 ASN A CA 1
ATOM 716 C C . ASN A 1 86 ? -26.465 -21.702 -16.731 1.00 25.04 86 ASN A C 1
ATOM 717 O O . ASN A 1 86 ? -26.014 -22.818 -16.452 1.00 20.91 86 ASN A O 1
ATOM 722 N N . GLN A 1 87 ? -26.060 -20.588 -16.130 1.00 20.73 87 GLN A N 1
ATOM 723 C CA . GLN A 1 87 ? -24.998 -20.602 -15.131 1.00 21.60 87 GLN A CA 1
ATOM 724 C C . GLN A 1 87 ? -25.511 -20.321 -13.723 1.00 24.39 87 GLN A C 1
ATOM 725 O O . GLN A 1 87 ? -26.552 -19.696 -13.540 1.00 23.25 87 GLN A O 1
ATOM 731 N N . SER A 1 88 ? -24.757 -20.788 -12.734 1.00 20.53 88 SER A N 1
ATOM 732 C CA . SER A 1 88 ? -25.115 -20.631 -11.333 1.00 22.43 88 SER A CA 1
ATOM 733 C C . SER A 1 88 ? -24.773 -19.241 -10.822 1.00 24.61 88 SER A C 1
ATOM 734 O O . SER A 1 88 ? -23.789 -18.642 -11.241 1.00 28.19 88 SER A O 1
ATOM 737 N N . GLU A 1 89 ? -25.583 -18.745 -9.896 1.00 33.05 89 GLU A N 1
ATOM 738 C CA . GLU A 1 89 ? -25.328 -17.450 -9.283 1.00 39.55 89 GLU A CA 1
ATOM 739 C C . GLU A 1 89 ? -24.153 -17.527 -8.317 1.00 32.78 89 GLU A C 1
ATOM 740 O O . GLU A 1 89 ? -23.661 -16.504 -7.846 1.00 29.09 89 GLU A O 1
ATOM 746 N N . ALA A 1 90 ? -23.696 -18.744 -8.035 1.00 20.87 90 ALA A N 1
ATOM 747 C CA . ALA A 1 90 ? -22.617 -18.942 -7.077 1.00 17.52 90 ALA A CA 1
ATOM 748 C C . ALA A 1 90 ? -21.242 -18.806 -7.720 1.00 19.77 90 ALA A C 1
ATOM 749 O O . ALA A 1 90 ? -20.225 -18.806 -7.031 1.00 25.67 90 ALA A O 1
ATOM 751 N N . GLY A 1 91 ? -21.208 -18.704 -9.042 1.00 20.10 91 GLY A N 1
ATOM 752 C CA . GLY A 1 91 ? -19.950 -18.518 -9.740 1.00 21.96 91 GLY A CA 1
ATOM 753 C C . GLY A 1 91 ? -19.736 -17.056 -10.096 1.00 21.47 91 GLY A C 1
ATOM 754 O O . GLY A 1 91 ? -20.696 -16.320 -10.297 1.00 22.67 91 GLY A O 1
ATOM 755 N N . SER A 1 92 ? -18.476 -16.640 -10.164 1.00 20.19 92 SER A N 1
ATOM 756 C CA . SER A 1 92 ? -18.129 -15.266 -10.520 1.00 23.14 92 SER A CA 1
ATOM 757 C C . SER A 1 92 ? -18.064 -15.095 -12.035 1.00 19.68 92 SER A C 1
ATOM 758 O O . SER A 1 92 ? -17.594 -15.979 -12.743 1.00 19.13 92 SER A O 1
ATOM 761 N N . HIS A 1 93 ? -18.545 -13.961 -12.535 1.00 12.41 93 HIS A N 1
ATOM 762 C CA . HIS A 1 93 ? -18.518 -13.696 -13.978 1.00 9.49 93 HIS A CA 1
ATOM 763 C C . HIS A 1 93 ? -18.143 -12.245 -14.270 1.00 14.77 93 HIS A C 1
ATOM 764 O O . HIS A 1 93 ? -18.261 -11.391 -13.398 1.00 16.40 93 HIS A O 1
ATOM 771 N N . THR A 1 94 ? -17.696 -11.984 -15.495 1.00 12.81 94 THR A N 1
ATOM 772 C CA . THR A 1 94 ? -17.158 -10.680 -15.872 1.00 14.01 94 THR A CA 1
ATOM 773 C C . THR A 1 94 ? -17.807 -10.159 -17.142 1.00 19.51 94 THR A C 1
ATOM 774 O O . THR A 1 94 ? -18.013 -10.911 -18.094 1.00 14.73 94 THR A O 1
ATOM 778 N N . ILE A 1 95 ? -18.129 -8.870 -17.155 1.00 16.80 95 ILE A N 1
ATOM 779 C CA . ILE A 1 95 ? -18.501 -8.206 -18.397 1.00 15.31 95 ILE A CA 1
ATOM 780 C C . ILE A 1 95 ? -17.540 -7.062 -18.640 1.00 17.03 95 ILE A C 1
ATOM 781 O O . ILE A 1 95 ? -17.274 -6.267 -17.738 1.00 15.69 95 ILE A O 1
ATOM 786 N N . GLN A 1 96 ? -17.008 -6.986 -19.855 1.00 13.53 96 GLN A N 1
ATOM 787 C CA . GLN A 1 96 ? -16.200 -5.839 -20.239 1.00 17.39 96 GLN A CA 1
ATOM 788 C C . GLN A 1 96 ? -16.850 -5.144 -21.425 1.00 23.05 96 GLN A C 1
ATOM 789 O O . GLN A 1 96 ? -17.281 -5.794 -22.379 1.00 21.95 96 GLN A O 1
ATOM 795 N N . LYS A 1 97 ? -16.922 -3.821 -21.365 1.00 15.48 97 LYS A N 1
ATOM 796 C CA . LYS A 1 97 ? -17.535 -3.060 -22.444 1.00 13.94 97 LYS A CA 1
ATOM 797 C C . LYS A 1 97 ? -16.660 -1.867 -22.769 1.00 14.94 97 LYS A C 1
ATOM 798 O O . LYS A 1 97 ? -16.256 -1.135 -21.878 1.00 16.28 97 LYS A O 1
ATOM 804 N N . MET A 1 98 ? -16.339 -1.688 -24.041 1.00 13.75 98 MET A N 1
ATOM 805 C CA . MET A 1 98 ? -15.645 -0.483 -24.465 1.00 13.04 98 MET A CA 1
ATOM 806 C C . MET A 1 98 ? -16.486 0.194 -25.521 1.00 17.47 98 MET A C 1
ATOM 807 O O . MET A 1 98 ? -17.065 -0.470 -26.384 1.00 18.39 98 MET A O 1
ATOM 812 N N . TYR A 1 99 ? -16.571 1.516 -25.446 1.00 16.83 99 TYR A N 1
ATOM 813 C CA . TYR A 1 99 ? -17.266 2.242 -26.501 1.00 18.77 99 TYR A CA 1
ATOM 814 C C . TYR A 1 99 ? -16.649 3.615 -26.673 1.00 15.26 99 TYR A C 1
ATOM 815 O O . TYR A 1 99 ? -15.976 4.115 -25.777 1.00 18.16 99 TYR A O 1
ATOM 824 N N . GLY A 1 100 ? -16.863 4.230 -27.827 1.00 21.40 100 GLY A N 1
ATOM 825 C CA . GLY A 1 100 ? -16.323 5.561 -28.030 1.00 12.80 100 GLY A CA 1
ATOM 826 C C . GLY A 1 100 ? -16.340 6.034 -29.467 1.00 21.24 100 GLY A C 1
ATOM 827 O O . GLY A 1 100 ? -16.925 5.390 -30.336 1.00 21.82 100 GLY A O 1
ATOM 828 N N . CYS A 1 101 ? -15.684 7.165 -29.711 1.00 23.76 101 CYS A N 1
ATOM 829 C CA . CYS A 1 101 ? -15.684 7.777 -31.033 1.00 36.04 101 CYS A CA 1
ATOM 830 C C . CYS A 1 101 ? -14.311 8.311 -31.414 1.00 29.34 101 CYS A C 1
ATOM 831 O O . CYS A 1 101 ? -13.503 8.660 -30.549 1.00 28.56 101 CYS A O 1
ATOM 834 N N . ASP A 1 102 ? -14.060 8.352 -32.720 1.00 28.88 102 ASP A N 1
ATOM 835 C CA . ASP A 1 102 ? -12.866 8.970 -33.288 1.00 28.02 102 ASP A CA 1
ATOM 836 C C . ASP A 1 102 ? -13.266 10.231 -34.045 1.00 33.62 102 ASP A C 1
ATOM 837 O O . ASP A 1 102 ? -14.051 10.174 -34.990 1.00 36.71 102 ASP A O 1
ATOM 842 N N . LEU A 1 103 ? -12.733 11.367 -33.612 1.00 29.74 103 LEU A N 1
ATOM 843 C CA . LEU A 1 103 ? -12.925 12.633 -34.293 1.00 23.15 103 LEU A CA 1
ATOM 844 C C . LEU A 1 103 ? -11.851 12.788 -35.366 1.00 32.00 103 LEU A C 1
ATOM 845 O O . LEU A 1 103 ? -10.648 12.779 -35.064 1.00 28.22 103 LEU A O 1
ATOM 850 N N . GLY A 1 104 ? -12.291 12.908 -36.617 1.00 35.86 104 GLY A N 1
ATOM 851 C CA . GLY A 1 104 ? -11.386 13.078 -37.738 1.00 41.46 104 GLY A CA 1
ATOM 852 C C . GLY A 1 104 ? -10.911 14.512 -37.848 1.00 47.21 104 GLY A C 1
ATOM 853 O O . GLY A 1 104 ? -11.474 15.401 -37.213 1.00 45.39 104 GLY A O 1
ATOM 854 N N . PRO A 1 105 ? -9.870 14.749 -38.659 1.00 5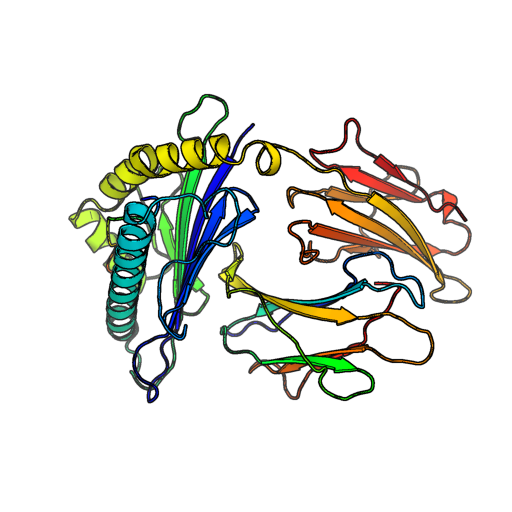5.21 105 PRO A N 1
ATOM 855 C CA . PRO A 1 105 ? -9.310 16.096 -38.823 1.00 58.09 105 PRO A CA 1
ATOM 856 C C . PRO A 1 105 ? -10.337 17.070 -39.390 1.00 60.32 105 PRO A C 1
ATOM 857 O O . PRO A 1 105 ? -10.279 18.265 -39.100 1.00 62.39 105 PRO A O 1
ATOM 861 N N . ASP A 1 106 ? -11.269 16.554 -40.187 1.00 55.44 106 ASP A N 1
ATOM 862 C CA . ASP A 1 106 ? -12.325 17.367 -40.780 1.00 57.98 106 ASP A CA 1
ATOM 863 C C . ASP A 1 106 ? -13.389 17.748 -39.754 1.00 54.42 106 ASP A C 1
ATOM 864 O O . ASP A 1 106 ? -14.239 18.598 -40.015 1.00 54.49 106 ASP A O 1
ATOM 869 N N . GLY A 1 107 ? -13.344 17.108 -38.591 1.00 48.16 107 GLY A N 1
ATOM 870 C CA . GLY A 1 107 ? -14.269 17.417 -37.517 1.00 44.77 107 GLY A CA 1
ATOM 871 C C . GLY A 1 107 ? -15.512 16.547 -37.494 1.00 42.76 107 GLY A C 1
ATOM 872 O O . GLY A 1 107 ? -16.427 16.786 -36.713 1.00 42.58 107 GLY A O 1
ATOM 873 N N . ARG A 1 108 ? -15.554 15.534 -38.350 1.00 39.55 108 ARG A N 1
ATOM 874 C CA . ARG A 1 108 ? -16.680 14.610 -38.353 1.00 41.89 108 ARG A CA 1
ATOM 875 C C . ARG A 1 108 ? -16.283 13.249 -37.787 1.00 38.16 108 ARG A C 1
ATOM 876 O O . ARG A 1 108 ? -15.103 12.981 -37.560 1.00 31.38 108 ARG A O 1
ATOM 884 N N . LEU A 1 109 ? -17.275 12.398 -37.550 1.00 34.90 109 LEU A N 1
ATOM 885 C CA . LEU A 1 109 ? -17.029 11.073 -36.999 1.00 35.27 109 LEU A CA 1
ATOM 886 C C . LEU A 1 109 ? -16.194 10.223 -37.951 1.00 39.20 109 LEU A C 1
ATOM 887 O O . LEU A 1 109 ? -16.598 9.965 -39.083 1.00 44.08 109 LEU A O 1
ATOM 892 N N . LEU A 1 110 ? -15.032 9.782 -37.485 1.00 33.88 110 LEU A N 1
ATOM 893 C CA . LEU A 1 110 ? -14.165 8.916 -38.277 1.00 35.46 110 LEU A CA 1
ATOM 894 C C . LEU A 1 110 ? -14.508 7.441 -38.049 1.00 37.69 110 LEU A C 1
ATOM 895 O O . LEU A 1 110 ? -14.520 6.639 -38.983 1.00 29.47 110 LEU A O 1
ATOM 900 N N . ARG A 1 111 ? -14.788 7.090 -36.798 1.00 28.32 111 ARG A N 1
ATOM 901 C CA . ARG A 1 111 ? -14.995 5.697 -36.433 1.00 35.50 111 ARG A CA 1
ATOM 902 C C . ARG A 1 111 ? -15.760 5.616 -35.121 1.00 32.04 111 ARG A C 1
ATOM 903 O O . ARG A 1 111 ? -15.592 6.465 -34.250 1.00 30.49 111 ARG A O 1
ATOM 911 N N . GLY A 1 112 ? -16.602 4.598 -34.981 1.00 26.45 112 GLY A N 1
ATOM 912 C CA . GLY A 1 112 ? -17.319 4.383 -33.738 1.00 24.35 112 GLY A CA 1
ATOM 913 C C . GLY A 1 112 ? -17.007 3.021 -33.150 1.00 23.93 112 GLY A C 1
ATOM 914 O O . GLY A 1 112 ? -16.685 2.086 -33.884 1.00 24.83 112 GLY A O 1
ATOM 915 N N . TYR A 1 113 ? -17.095 2.913 -31.827 1.00 20.51 113 TYR A N 1
ATOM 916 C CA . TYR A 1 113 ? -16.853 1.653 -31.129 1.00 21.33 113 TYR A CA 1
ATOM 917 C C . TYR A 1 113 ? -17.950 1.366 -30.120 1.00 19.46 113 TYR A C 1
ATOM 918 O O . TYR A 1 113 ? -18.389 2.258 -29.392 1.00 20.83 113 TYR A O 1
ATOM 927 N N . HIS A 1 114 ? -18.376 0.108 -30.080 1.00 21.66 114 HIS A N 1
ATOM 928 C CA . HIS A 1 114 ? -19.272 -0.386 -29.046 1.00 23.93 114 HIS A CA 1
ATOM 929 C C . HIS A 1 114 ? -19.174 -1.903 -29.034 1.00 25.16 114 HIS A C 1
ATOM 930 O O . HIS A 1 114 ? -19.776 -2.578 -29.866 1.00 27.96 114 HIS A O 1
ATOM 937 N N . GLN A 1 115 ? -18.399 -2.437 -28.100 1.00 17.77 115 GLN A N 1
ATOM 938 C CA . GLN A 1 115 ? -18.142 -3.865 -28.085 1.00 19.32 115 GLN A CA 1
ATOM 939 C C . GLN A 1 115 ? -17.991 -4.382 -26.669 1.00 19.22 115 GLN A C 1
ATOM 940 O O . GLN A 1 115 ? -17.565 -3.654 -25.769 1.00 16.87 115 GLN A O 1
ATOM 946 N N . SER A 1 116 ? -18.353 -5.643 -26.477 1.00 15.30 116 SER A N 1
ATOM 947 C CA . SER A 1 116 ? -18.354 -6.231 -25.154 1.00 13.78 116 SER A CA 1
ATOM 948 C C . SER A 1 116 ? -17.989 -7.711 -25.190 1.00 20.50 116 SER A C 1
ATOM 949 O O . SER A 1 116 ? -18.269 -8.430 -26.174 1.00 20.95 116 SER A O 1
ATOM 952 N N . ALA A 1 117 ? -17.377 -8.136 -24.087 1.00 17.00 117 ALA A N 1
ATOM 953 C CA . ALA A 1 117 ? -16.970 -9.511 -23.863 1.00 16.69 117 ALA A CA 1
ATOM 954 C C . ALA A 1 117 ? -17.594 -10.005 -22.568 1.00 21.37 117 ALA A C 1
ATOM 955 O O . ALA A 1 117 ? -17.765 -9.239 -21.614 1.00 22.49 117 ALA A O 1
ATOM 957 N N . TYR A 1 118 ? -17.935 -11.289 -22.545 1.00 15.09 118 TYR A N 1
ATOM 958 C CA . TYR A 1 118 ? -18.437 -11.930 -21.345 1.00 13.77 118 TYR A CA 1
ATOM 959 C C . TYR A 1 118 ? -17.450 -13.012 -20.937 1.00 22.27 118 TYR A C 1
ATOM 960 O O . TYR A 1 118 ? -17.100 -13.875 -21.744 1.00 18.56 118 TYR A O 1
ATOM 969 N N . ASP A 1 119 ? -16.994 -12.956 -19.689 1.00 17.70 119 ASP A N 1
ATOM 970 C CA . ASP A 1 119 ? -15.956 -13.865 -19.206 1.00 14.19 119 ASP A CA 1
ATOM 971 C C . ASP A 1 119 ? -14.743 -13.919 -20.131 1.00 21.70 119 ASP A C 1
ATOM 972 O O . ASP A 1 119 ? -14.203 -14.993 -20.402 1.00 21.22 119 ASP A O 1
ATOM 977 N N . GLY A 1 120 ? -14.322 -12.753 -20.618 1.00 17.90 120 GLY A N 1
ATOM 978 C CA . GLY A 1 120 ? -13.090 -12.649 -21.384 1.00 17.66 120 GLY A CA 1
ATOM 979 C C . GLY A 1 120 ? -13.167 -13.041 -22.852 1.00 18.08 120 GLY A C 1
ATOM 980 O O . GLY A 1 120 ? -12.149 -13.070 -23.543 1.00 20.48 120 GLY A O 1
ATOM 981 N N . LYS A 1 121 ? -14.365 -13.348 -23.333 1.00 17.93 121 LYS A N 1
ATOM 982 C CA . LYS A 1 121 ? -14.549 -13.703 -24.735 1.00 21.07 121 LYS A CA 1
ATOM 983 C C . LYS A 1 121 ? -15.535 -12.755 -25.388 1.00 23.23 121 LYS A C 1
ATOM 984 O O . LYS A 1 121 ? -16.487 -12.315 -24.746 1.00 22.29 121 LYS A O 1
ATOM 990 N N . ASP A 1 122 ? -15.311 -12.451 -26.664 1.00 22.08 122 ASP A N 1
ATOM 991 C CA . ASP A 1 122 ? -16.239 -11.627 -27.428 1.00 20.04 122 ASP A CA 1
ATOM 992 C C . ASP A 1 122 ? -17.681 -12.010 -27.125 1.00 23.83 122 ASP A C 1
ATOM 993 O O . ASP A 1 122 ? -18.030 -13.190 -27.104 1.00 17.31 122 ASP A O 1
ATOM 998 N N . TYR A 1 123 ? -18.518 -11.010 -26.883 1.00 16.77 123 TYR A N 1
ATOM 999 C CA . TYR A 1 123 ? -19.944 -11.251 -26.740 1.00 19.41 123 TYR A CA 1
ATOM 1000 C C . TYR A 1 123 ? -20.651 -10.598 -27.914 1.00 23.02 123 TYR A C 1
ATOM 1001 O O . TYR A 1 123 ? -21.179 -11.287 -28.789 1.00 20.64 123 TYR A O 1
ATOM 1010 N N . ILE A 1 124 ? -20.633 -9.270 -27.965 1.00 20.84 124 ILE A N 1
ATOM 1011 C CA . ILE A 1 124 ? -21.282 -8.604 -29.100 1.00 16.37 124 ILE A CA 1
ATOM 1012 C C . ILE A 1 124 ? -20.584 -7.305 -29.456 1.00 20.55 124 ILE A C 1
ATOM 1013 O O . ILE A 1 124 ? -20.092 -6.606 -28.577 1.00 20.43 124 ILE A O 1
ATOM 1018 N N . ALA A 1 125 ? -20.529 -6.988 -30.746 1.00 17.39 125 ALA A N 1
ATOM 1019 C CA . ALA A 1 125 ? -19.807 -5.792 -31.169 1.00 17.05 125 ALA A CA 1
ATOM 1020 C C . ALA A 1 125 ? -20.507 -5.073 -32.309 1.00 22.93 125 ALA A C 1
ATOM 1021 O O . ALA A 1 125 ? -21.153 -5.702 -33.136 1.00 21.91 125 ALA A O 1
ATOM 1023 N N . LEU A 1 126 ? -20.385 -3.750 -32.343 1.00 21.70 126 LEU A N 1
ATOM 1024 C CA . LEU A 1 126 ? -20.949 -2.963 -33.431 1.00 22.81 126 LEU A CA 1
ATOM 1025 C C . LEU A 1 126 ? -20.030 -3.055 -34.642 1.00 23.84 126 LEU A C 1
ATOM 1026 O O . LEU A 1 126 ? -18.824 -2.852 -34.526 1.00 23.56 126 LEU A O 1
ATOM 1031 N N . ASN A 1 127 ? -20.598 -3.365 -35.802 1.00 22.51 127 ASN A N 1
ATOM 1032 C CA . ASN A 1 127 ? -19.799 -3.544 -37.009 1.00 26.68 127 ASN A CA 1
ATOM 1033 C C . ASN A 1 127 ? -19.314 -2.222 -37.599 1.00 32.76 127 ASN A C 1
ATOM 1034 O O . ASN A 1 127 ? -19.740 -1.147 -37.171 1.00 26.53 127 ASN A O 1
ATOM 1039 N N . GLY A 1 128 ? -18.431 -2.316 -38.590 1.00 33.00 128 GLY A N 1
ATOM 1040 C CA . GLY A 1 128 ? -17.859 -1.147 -39.230 1.00 35.48 128 GLY A CA 1
ATOM 1041 C C . GLY A 1 128 ? -18.896 -0.234 -39.861 1.00 43.26 128 GLY A C 1
ATOM 1042 O O . GLY A 1 128 ? -18.686 0.973 -39.960 1.00 48.68 128 GLY A O 1
ATOM 1043 N N . ASP A 1 129 ? -20.018 -0.810 -40.283 1.00 31.72 129 ASP A N 1
ATOM 1044 C CA . ASP A 1 129 ? -21.091 -0.033 -40.895 1.00 31.90 129 ASP A CA 1
ATOM 1045 C C . ASP A 1 129 ? -21.849 0.822 -39.881 1.00 34.90 129 ASP A C 1
ATOM 1046 O O . ASP A 1 129 ? -22.680 1.643 -40.261 1.00 42.53 129 ASP A O 1
ATOM 1051 N N . LEU A 1 130 ? -21.565 0.621 -38.596 1.00 33.15 130 LEU A N 1
ATOM 1052 C CA . LEU A 1 130 ? -22.243 1.360 -37.532 1.00 28.07 130 LEU A CA 1
ATOM 1053 C C . LEU A 1 130 ? -23.755 1.109 -37.513 1.00 29.16 130 LEU A C 1
ATOM 1054 O O . LEU A 1 130 ? -24.510 1.889 -36.938 1.00 29.25 130 LEU A O 1
ATOM 1059 N N . ARG A 1 131 ? -24.189 0.015 -38.130 1.00 23.63 131 ARG A N 1
ATOM 1060 C CA . ARG A 1 131 ? -25.614 -0.274 -38.254 1.00 23.69 131 ARG A CA 1
ATOM 1061 C C . ARG A 1 131 ? -25.964 -1.707 -37.859 1.00 31.75 131 ARG A C 1
ATOM 1062 O O . ARG A 1 131 ? -27.109 -1.996 -37.528 1.00 37.30 131 ARG A O 1
ATOM 1070 N N . SER A 1 132 ? -24.982 -2.601 -37.901 1.00 32.90 132 SER A N 1
ATOM 1071 C CA . SER A 1 132 ? -25.224 -4.012 -37.611 1.00 30.05 132 SER A CA 1
ATOM 1072 C C . SER A 1 132 ? -24.282 -4.542 -36.533 1.00 29.12 132 SER A C 1
ATOM 1073 O O . SER A 1 132 ? -23.207 -3.989 -36.310 1.00 28.69 132 SER A O 1
ATOM 1076 N N . TRP A 1 133 ? -24.691 -5.622 -35.873 1.00 27.49 133 TRP A N 1
ATOM 1077 C CA . TRP A 1 133 ? -23.898 -6.211 -34.803 1.00 23.09 133 TRP A CA 1
ATOM 1078 C C . TRP A 1 133 ? -23.351 -7.584 -35.184 1.00 25.59 133 TRP A C 1
ATOM 1079 O O . TRP A 1 133 ? -24.008 -8.361 -35.873 1.00 23.96 133 TRP A O 1
ATOM 1090 N N . THR A 1 134 ? -22.145 -7.874 -34.716 1.00 21.75 134 THR A N 1
ATOM 1091 C CA . THR A 1 134 ? -21.601 -9.217 -34.750 1.00 24.04 134 THR A CA 1
ATOM 1092 C C . THR A 1 134 ? -21.773 -9.858 -33.377 1.00 23.99 134 THR A C 1
ATOM 1093 O O . THR A 1 134 ? -21.202 -9.396 -32.373 1.00 24.24 134 THR A O 1
ATOM 1097 N N . ALA A 1 135 ? -22.586 -10.910 -33.341 1.00 22.27 135 ALA A N 1
ATOM 1098 C CA . ALA A 1 135 ? -22.797 -11.696 -32.132 1.00 25.58 135 ALA A CA 1
ATOM 1099 C C . ALA A 1 135 ? -21.870 -12.903 -32.162 1.00 29.81 135 ALA A C 1
ATOM 1100 O O . ALA A 1 135 ? -21.869 -13.664 -33.127 1.00 26.56 135 ALA A O 1
ATOM 1102 N N . ALA A 1 136 ? -21.083 -13.074 -31.104 1.00 26.11 136 ALA A N 1
ATOM 1103 C CA . ALA A 1 136 ? -20.051 -14.108 -31.079 1.00 34.02 136 ALA A CA 1
ATOM 1104 C C . ALA A 1 136 ? -20.606 -15.519 -30.886 1.00 34.80 136 ALA A C 1
ATOM 1105 O O . ALA A 1 136 ? -19.953 -16.500 -31.230 1.00 31.47 136 ALA A O 1
ATOM 1107 N N . ASP A 1 137 ? -21.806 -15.620 -30.330 1.00 27.30 137 ASP A N 1
ATOM 1108 C CA . ASP A 1 137 ? -22.403 -16.923 -30.079 1.00 28.85 137 ASP A CA 1
ATOM 1109 C C . ASP A 1 137 ? -23.920 -16.839 -30.032 1.00 33.02 137 ASP A C 1
ATOM 1110 O O . ASP A 1 137 ? -24.498 -15.768 -30.216 1.00 28.62 137 ASP A O 1
ATOM 1115 N N . MET A 1 138 ? -24.558 -17.975 -29.772 1.00 33.48 138 MET A N 1
ATOM 1116 C CA . MET A 1 138 ? -26.012 -18.061 -29.791 1.00 35.00 138 MET A CA 1
ATOM 1117 C C . MET A 1 138 ? -26.635 -17.189 -28.708 1.00 27.03 138 MET A C 1
ATOM 1118 O O . MET A 1 138 ? -27.690 -16.583 -28.910 1.00 27.62 138 MET A O 1
ATOM 1123 N N . ALA A 1 139 ? -25.974 -17.129 -27.557 1.00 25.36 139 ALA A N 1
ATOM 1124 C CA . ALA A 1 139 ? -26.438 -16.294 -26.461 1.00 29.99 139 ALA A CA 1
ATOM 1125 C C . ALA A 1 139 ? -26.515 -14.836 -26.899 1.00 22.76 139 ALA A C 1
ATOM 1126 O O . ALA A 1 139 ? -27.511 -14.157 -26.659 1.00 24.04 139 ALA A O 1
ATOM 1128 N N . ALA A 1 140 ? -25.461 -14.363 -27.553 1.00 25.84 140 ALA A N 1
ATOM 1129 C CA . ALA A 1 140 ? -25.392 -12.970 -27.981 1.00 24.01 140 ALA A CA 1
ATOM 1130 C C . ALA A 1 140 ? -26.408 -12.667 -29.076 1.00 25.75 140 ALA A C 1
ATOM 1131 O O . ALA A 1 140 ? -26.746 -11.511 -29.318 1.00 26.63 140 ALA A O 1
ATOM 1133 N N . GLN A 1 141 ? -26.897 -13.707 -29.740 1.00 20.25 141 GLN A N 1
ATOM 1134 C CA . GLN A 1 141 ? -27.892 -13.515 -30.788 1.00 23.68 141 GLN A CA 1
ATOM 1135 C C . GLN A 1 141 ? -29.223 -13.035 -30.203 1.00 27.28 141 GLN A C 1
ATOM 1136 O O . GLN A 1 141 ? -29.942 -12.256 -30.832 1.00 29.12 141 GLN A O 1
ATOM 1142 N N . ASN A 1 142 ? -29.541 -13.487 -28.994 1.00 24.07 142 ASN A N 1
ATOM 1143 C CA . ASN A 1 142 ? -30.699 -12.961 -28.283 1.00 18.96 142 ASN A CA 1
ATOM 1144 C C . ASN A 1 142 ? -30.580 -11.440 -28.143 1.00 16.65 142 ASN A C 1
ATOM 1145 O O . ASN A 1 142 ? -31.528 -10.689 -28.404 1.00 22.45 142 ASN A O 1
ATOM 1150 N N . THR A 1 143 ? -29.396 -10.996 -27.734 1.00 23.20 143 THR A N 1
ATOM 1151 C CA . THR A 1 143 ? -29.137 -9.577 -27.539 1.00 22.13 143 THR A CA 1
ATOM 1152 C C . THR A 1 143 ? -29.214 -8.835 -28.867 1.00 20.38 143 THR A C 1
ATOM 1153 O O . THR A 1 143 ? -29.748 -7.731 -28.946 1.00 19.95 143 THR A O 1
ATOM 1157 N N . GLN A 1 144 ? -28.680 -9.455 -29.911 1.00 19.21 144 GLN A N 1
ATOM 1158 C CA . GLN A 1 144 ? -28.735 -8.882 -31.246 1.00 22.80 144 GLN A CA 1
ATOM 1159 C C . GLN A 1 144 ? -30.178 -8.641 -31.682 1.00 25.20 144 GLN A C 1
ATOM 1160 O O . GLN A 1 144 ? -30.522 -7.556 -32.155 1.00 22.28 144 GLN A O 1
ATOM 1166 N N . ARG A 1 145 ? -31.023 -9.653 -31.520 1.00 19.57 145 ARG A N 1
ATOM 1167 C CA . ARG A 1 145 ? -32.435 -9.504 -31.854 1.00 25.89 145 ARG A CA 1
ATOM 1168 C C . ARG A 1 145 ? -33.083 -8.391 -31.041 1.00 23.31 145 ARG A C 1
ATOM 1169 O O . ARG A 1 145 ? -33.798 -7.550 -31.588 1.00 29.08 145 ARG A O 1
ATOM 1177 N N . LYS A 1 146 ? -32.827 -8.373 -29.736 1.00 23.66 146 LYS A N 1
ATOM 1178 C CA . LYS A 1 146 ? -33.392 -7.313 -28.902 1.00 23.13 146 LYS A CA 1
ATOM 1179 C C . LYS A 1 146 ? -32.990 -5.923 -29.387 1.00 21.36 146 LYS A C 1
ATOM 1180 O O . LYS A 1 146 ? -33.809 -5.004 -29.426 1.00 25.47 146 LYS A O 1
ATOM 1186 N N . TRP A 1 147 ? -31.721 -5.772 -29.748 1.00 20.05 147 TRP A N 1
ATOM 1187 C CA . TRP A 1 147 ? -31.193 -4.473 -30.147 1.00 14.35 147 TRP A CA 1
ATOM 1188 C C . TRP A 1 147 ? -31.675 -4.049 -31.529 1.00 20.21 147 TRP A C 1
ATOM 1189 O O . TRP A 1 147 ? -31.828 -2.857 -31.803 1.00 26.70 147 TRP A O 1
ATOM 1200 N N . GLU A 1 148 ? -31.919 -5.023 -32.398 1.00 22.66 148 GLU A N 1
ATOM 1201 C CA . GLU A 1 148 ? -32.550 -4.736 -33.680 1.00 28.13 148 GLU A CA 1
ATOM 1202 C C . GLU A 1 148 ? -33.985 -4.278 -33.444 1.00 28.00 148 GLU A C 1
ATOM 1203 O O . GLU A 1 148 ? -34.477 -3.374 -34.116 1.00 30.25 148 GLU A O 1
ATOM 1209 N N . GLY A 1 149 ? -34.641 -4.891 -32.465 1.00 24.72 149 GLY A N 1
ATOM 1210 C CA . GLY A 1 149 ? -36.012 -4.550 -32.128 1.00 23.79 149 GLY A CA 1
ATOM 1211 C C . GLY A 1 149 ? -36.207 -3.160 -31.541 1.00 26.70 149 GLY A C 1
ATOM 1212 O O . GLY A 1 149 ? -37.247 -2.537 -31.758 1.00 26.01 149 GLY A O 1
ATOM 1213 N N . ASN A 1 150 ? -35.220 -2.670 -30.794 1.00 19.39 150 ASN A N 1
ATOM 1214 C CA . ASN A 1 150 ? -35.360 -1.383 -30.116 1.00 21.42 150 ASN A CA 1
ATOM 1215 C C . ASN A 1 150 ? -34.459 -0.288 -30.680 1.00 23.22 150 ASN A C 1
ATOM 1216 O O . ASN A 1 150 ? -34.207 0.715 -30.016 1.00 21.98 150 ASN A O 1
ATOM 1221 N N . ARG A 1 151 ? -33.983 -0.493 -31.907 1.00 22.38 151 ARG A N 1
ATOM 1222 C CA . ARG A 1 151 ? -33.166 0.491 -32.618 1.00 19.34 151 ARG A CA 1
ATOM 1223 C C . ARG A 1 151 ? -31.931 0.948 -31.839 1.00 22.25 151 ARG A C 1
ATOM 1224 O O . ARG A 1 151 ? -31.556 2.118 -31.893 1.00 23.25 151 ARG A O 1
ATOM 1232 N N . TYR A 1 152 ? -31.290 0.033 -31.123 1.00 22.57 152 TYR A N 1
ATOM 1233 C CA . TYR A 1 152 ? -30.155 0.419 -30.284 1.00 22.43 152 TYR A CA 1
ATOM 1234 C C . TYR A 1 152 ? -29.001 1.011 -31.096 1.00 25.45 152 TYR A C 1
ATOM 1235 O O . TYR A 1 152 ? -28.397 2.005 -30.694 1.00 24.07 152 TYR A O 1
ATOM 1244 N N . ALA A 1 153 ? -28.700 0.400 -32.238 1.00 24.31 153 ALA A N 1
ATOM 1245 C CA . ALA A 1 153 ? -27.632 0.893 -33.103 1.00 23.74 153 ALA A CA 1
ATOM 1246 C C . ALA A 1 153 ? -27.853 2.353 -33.501 1.00 19.69 153 ALA A C 1
ATOM 1247 O O . ALA A 1 153 ? -26.941 3.168 -33.403 1.00 21.57 153 ALA A O 1
ATOM 1249 N N . GLU A 1 154 ? -29.063 2.676 -33.949 1.00 19.44 154 GLU A N 1
ATOM 1250 C CA . GLU A 1 154 ? -29.393 4.047 -34.346 1.00 21.60 154 GLU A CA 1
ATOM 1251 C C . GLU A 1 154 ? -29.202 5.052 -33.208 1.00 23.50 154 GLU A C 1
ATOM 1252 O O . GLU A 1 154 ? -28.587 6.104 -33.388 1.00 26.74 154 GLU A O 1
ATOM 1258 N N . ARG A 1 155 ? -29.738 4.728 -32.036 1.00 25.88 155 ARG A N 1
ATOM 1259 C CA . ARG A 1 155 ? -29.648 5.619 -30.880 1.00 22.65 155 ARG A CA 1
ATOM 1260 C C . ARG A 1 155 ? -28.190 5.817 -30.455 1.00 18.76 155 ARG A C 1
ATOM 1261 O O . ARG A 1 155 ? -27.749 6.939 -30.136 1.00 31.24 155 ARG A O 1
ATOM 1269 N N . PHE A 1 156 ? -27.424 4.732 -30.489 1.00 19.58 156 PHE A N 1
ATOM 1270 C CA . PHE A 1 156 ? -26.006 4.843 -30.182 1.00 17.04 156 PHE A CA 1
ATOM 1271 C C . PHE A 1 156 ? -25.314 5.743 -31.190 1.00 25.48 156 PHE A C 1
ATOM 1272 O O . PHE A 1 156 ? -24.457 6.540 -30.825 1.00 29.32 156 PHE A O 1
ATOM 1280 N N . ARG A 1 157 ? -25.681 5.600 -32.461 1.00 33.35 157 ARG A N 1
ATOM 1281 C CA . ARG A 1 157 ? -25.134 6.453 -33.509 1.00 32.09 157 ARG A CA 1
ATOM 1282 C C . ARG A 1 157 ? -25.412 7.908 -33.178 1.00 27.29 157 ARG A C 1
ATOM 1283 O O . ARG A 1 157 ? -24.552 8.774 -33.360 1.00 32.48 157 ARG A O 1
ATOM 1291 N N . ALA A 1 158 ? -26.621 8.175 -32.697 1.00 24.51 158 ALA A N 1
ATOM 1292 C CA . ALA A 1 158 ? -26.983 9.527 -32.294 1.00 26.41 158 ALA A CA 1
ATOM 1293 C C . ALA A 1 158 ? -26.013 10.028 -31.233 1.00 32.04 158 ALA A C 1
ATOM 1294 O O . ALA A 1 158 ? -25.580 11.181 -31.269 1.00 29.30 158 ALA A O 1
ATOM 1296 N N . TYR A 1 159 ? -25.675 9.161 -30.282 1.00 20.46 159 TYR A N 1
ATOM 1297 C CA . TYR A 1 159 ? -24.671 9.531 -29.283 1.00 24.90 159 TYR A CA 1
ATOM 1298 C C . TYR A 1 159 ? -23.302 9.814 -29.914 1.00 20.66 159 TYR A C 1
ATOM 1299 O O . TYR A 1 159 ? -22.666 10.823 -29.614 1.00 25.71 159 TYR A O 1
ATOM 1308 N N . LEU A 1 160 ? -22.859 8.920 -30.791 1.00 20.44 160 LEU A N 1
ATOM 1309 C CA . LEU A 1 160 ? -21.575 9.069 -31.464 1.00 24.52 160 LEU A CA 1
ATOM 1310 C C . LEU A 1 160 ? -21.458 10.424 -32.146 1.00 34.78 160 LEU A C 1
ATOM 1311 O O . LEU A 1 160 ? -20.488 11.155 -31.943 1.00 30.92 160 LEU A O 1
ATOM 1316 N N . GLU A 1 161 ? -22.451 10.754 -32.962 1.00 36.23 161 GLU A N 1
ATOM 1317 C CA . GLU A 1 161 ? -22.427 12.004 -33.713 1.00 39.57 161 GLU A CA 1
ATOM 1318 C C . GLU A 1 161 ? -22.828 13.201 -32.854 1.00 37.12 161 GLU A C 1
ATOM 1319 O O . GLU A 1 161 ? -22.571 14.347 -33.214 1.00 41.57 161 GLU A O 1
ATOM 1325 N N . GLY A 1 162 ? -23.451 12.927 -31.715 1.00 36.78 162 GLY A N 1
ATOM 1326 C CA . GLY A 1 162 ? -23.878 13.978 -30.813 1.00 35.59 162 GLY A CA 1
ATOM 1327 C C . GLY A 1 162 ? -22.874 14.264 -29.713 1.00 33.42 162 GLY A C 1
ATOM 1328 O O . GLY A 1 162 ? -21.799 14.814 -29.965 1.00 31.75 162 GLY A O 1
ATOM 1329 N N . GLU A 1 163 ? -23.223 13.877 -28.490 1.00 24.67 163 GLU A N 1
ATOM 1330 C CA . GLU A 1 163 ? -22.424 14.210 -27.312 1.00 28.88 163 GLU A CA 1
ATOM 1331 C C . GLU A 1 163 ? -20.998 13.657 -27.303 1.00 24.88 163 GLU A C 1
ATOM 1332 O O . GLU A 1 163 ? -20.113 14.243 -26.683 1.00 26.05 163 GLU A O 1
ATOM 1338 N N . CYS A 1 164 ? -20.770 12.530 -27.968 1.00 27.56 164 CYS A N 1
ATOM 1339 C CA . CYS A 1 164 ? -19.438 11.933 -27.960 1.00 26.00 164 CYS A CA 1
ATOM 1340 C C . CYS A 1 164 ? -18.439 12.870 -28.643 1.00 30.51 164 CYS A C 1
ATOM 1341 O O . CYS A 1 164 ? -17.390 13.200 -28.084 1.00 27.04 164 CYS A O 1
ATOM 1344 N N . LEU A 1 165 ? -18.783 13.307 -29.849 1.00 29.05 165 LEU A N 1
ATOM 1345 C CA . LEU A 1 165 ? -17.924 14.203 -30.604 1.00 25.55 165 LEU A CA 1
ATOM 1346 C C . LEU A 1 165 ? -17.826 15.571 -29.932 1.00 24.53 165 LEU A C 1
ATOM 1347 O O . LEU A 1 165 ? -16.747 16.164 -29.870 1.00 29.16 165 LEU A O 1
ATOM 1352 N N . GLU A 1 166 ? -18.953 16.065 -29.427 1.00 21.78 166 GLU A N 1
ATOM 1353 C CA . GLU A 1 166 ? -18.987 17.374 -28.780 1.00 31.92 166 GLU A CA 1
ATOM 1354 C C . GLU A 1 166 ? -18.070 17.419 -27.571 1.00 28.26 166 GLU A C 1
ATOM 1355 O O . GLU A 1 166 ? -17.269 18.342 -27.417 1.00 26.59 166 GLU A O 1
ATOM 1361 N N . TRP A 1 167 ? -18.184 16.413 -26.712 1.00 23.11 167 TRP A N 1
ATOM 1362 C CA . TRP A 1 167 ? -17.319 16.348 -25.544 1.00 27.92 167 TRP A CA 1
ATOM 1363 C C . TRP A 1 167 ? -15.863 16.082 -25.906 1.00 25.29 167 TRP A C 1
ATOM 1364 O O . TRP A 1 167 ? -14.965 16.638 -25.282 1.00 28.42 167 TRP A O 1
ATOM 1375 N N . LEU A 1 168 ? -15.621 15.248 -26.914 1.00 24.41 168 LEU A N 1
ATOM 1376 C CA . LEU A 1 168 ? -14.249 15.035 -27.363 1.00 21.23 168 LEU A CA 1
ATOM 1377 C C . LEU A 1 168 ? -13.610 16.373 -27.767 1.00 20.58 168 LEU A C 1
ATOM 1378 O O . LEU A 1 168 ? -12.494 16.688 -27.350 1.00 24.97 168 LEU A O 1
ATOM 1383 N N . ARG A 1 169 ? -14.333 17.156 -28.569 1.00 25.54 169 ARG A N 1
ATOM 1384 C CA . ARG A 1 169 ? -13.880 18.485 -28.982 1.00 33.11 169 ARG A CA 1
ATOM 1385 C C . ARG A 1 169 ? -13.610 19.361 -27.780 1.00 28.14 169 ARG A C 1
ATOM 1386 O O . ARG A 1 169 ? -12.573 20.023 -27.688 1.00 32.84 169 ARG A O 1
ATOM 1394 N N . ARG A 1 170 ? -14.581 19.394 -26.881 1.00 27.11 170 ARG A N 1
ATOM 1395 C CA . ARG A 1 170 ? -14.464 20.207 -25.684 1.00 30.80 170 ARG A CA 1
ATOM 1396 C C . ARG A 1 170 ? -13.214 19.875 -24.860 1.00 28.70 170 ARG A C 1
ATOM 1397 O O . ARG A 1 170 ? -12.495 20.773 -24.421 1.00 25.78 170 ARG A O 1
ATOM 1405 N N . TYR A 1 171 ? -12.956 18.587 -24.652 1.00 24.54 171 TYR A N 1
ATOM 1406 C CA . TYR A 1 171 ? -11.796 18.153 -23.886 1.00 25.04 171 TYR A CA 1
ATOM 1407 C C . TYR A 1 171 ? -10.516 18.517 -24.627 1.00 25.92 171 TYR A C 1
ATOM 1408 O O . TYR A 1 171 ? -9.534 18.934 -24.018 1.00 26.53 171 TYR A O 1
ATOM 1417 N N . LEU A 1 172 ? -10.524 18.335 -25.943 1.00 25.45 172 LEU A N 1
ATOM 1418 C CA . LEU A 1 172 ? -9.353 18.656 -26.747 1.00 26.13 172 LEU A CA 1
ATOM 1419 C C . LEU A 1 172 ? -9.014 20.140 -26.646 1.00 29.46 172 LEU A C 1
ATOM 1420 O O . LEU A 1 172 ? -7.846 20.516 -26.616 1.00 31.48 172 LEU A O 1
ATOM 1425 N N . GLU A 1 173 ? -10.041 20.979 -26.587 1.00 32.99 173 GLU A N 1
ATOM 1426 C CA . GLU A 1 173 ? -9.835 22.418 -26.447 1.00 37.25 173 GLU A CA 1
ATOM 1427 C C . GLU A 1 173 ? -9.364 22.783 -25.035 1.00 42.74 173 GLU A C 1
ATOM 1428 O O . GLU A 1 173 ? -8.387 23.514 -24.861 1.00 37.99 173 GLU A O 1
ATOM 1434 N N . ASN A 1 174 ? -10.056 22.260 -24.029 1.00 37.72 174 ASN A N 1
ATOM 1435 C CA . ASN A 1 174 ? -9.745 22.574 -22.641 1.00 37.15 174 ASN A CA 1
ATOM 1436 C C . ASN A 1 174 ? -8.352 22.111 -22.209 1.00 42.10 174 ASN A C 1
ATOM 1437 O O . ASN A 1 174 ? -7.743 22.712 -21.325 1.00 46.18 174 ASN A O 1
ATOM 1442 N N . GLY A 1 175 ? -7.844 21.058 -22.843 1.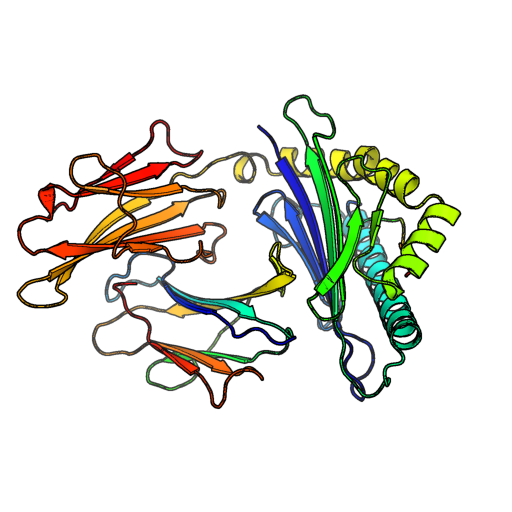00 38.92 175 GLY A N 1
ATOM 1443 C CA . GLY A 1 175 ? -6.524 20.545 -22.516 1.00 41.95 175 GLY A CA 1
ATOM 1444 C C . GLY A 1 175 ? -5.591 20.417 -23.707 1.00 43.02 175 GLY A C 1
ATOM 1445 O O . GLY A 1 175 ? -4.821 19.460 -23.801 1.00 39.22 175 GLY A O 1
ATOM 1446 N N . LYS A 1 176 ? -5.649 21.385 -24.616 1.00 40.68 176 LYS A N 1
ATOM 1447 C CA . LYS A 1 176 ? -4.849 21.329 -25.835 1.00 48.60 176 LYS A CA 1
ATOM 1448 C C . LYS A 1 176 ? -3.353 21.188 -25.550 1.00 50.85 176 LYS A C 1
ATOM 1449 O O . LYS A 1 176 ? -2.667 20.380 -26.176 1.00 45.29 176 LYS A O 1
ATOM 1455 N N . GLU A 1 177 ? -2.856 21.970 -24.598 1.00 61.47 177 GLU A N 1
ATOM 1456 C CA . GLU A 1 177 ? -1.427 22.007 -24.309 1.00 77.54 177 GLU A CA 1
ATOM 1457 C C . GLU A 1 177 ? -0.877 20.616 -24.015 1.00 76.86 177 GLU A C 1
ATOM 1458 O O . GLU A 1 177 ? 0.280 20.323 -24.315 1.00 84.36 177 GLU A O 1
ATOM 1464 N N . THR A 1 178 ? -1.712 19.758 -23.440 1.00 66.52 178 THR A N 1
ATOM 1465 C CA . THR A 1 178 ? -1.270 18.431 -23.029 1.00 57.01 178 THR A CA 1
ATOM 1466 C C . THR A 1 178 ? -1.789 17.322 -23.937 1.00 57.22 178 THR A C 1
ATOM 1467 O O . THR A 1 178 ? -1.122 16.307 -24.128 1.00 63.18 178 THR A O 1
ATOM 1471 N N . LEU A 1 179 ? -2.978 17.518 -24.498 1.00 51.45 179 LEU A N 1
ATOM 1472 C CA . LEU A 1 179 ? -3.587 16.510 -25.360 1.00 42.40 179 LEU A CA 1
ATOM 1473 C C . LEU A 1 179 ? -3.112 16.592 -26.815 1.00 39.28 179 LEU A C 1
ATOM 1474 O O . LEU A 1 179 ? -2.945 15.570 -27.478 1.00 40.70 179 LEU A O 1
ATOM 1479 N N . GLN A 1 180 ? -2.896 17.806 -27.311 1.00 32.29 180 GLN A N 1
ATOM 1480 C CA . GLN A 1 180 ? -2.510 17.989 -28.708 1.00 42.86 180 GLN A CA 1
ATOM 1481 C C . GLN A 1 180 ? -1.004 18.154 -28.892 1.00 52.73 180 GLN A C 1
ATOM 1482 O O . GLN A 1 180 ? -0.545 18.570 -29.956 1.00 56.22 180 GLN A O 1
ATOM 1488 N N . ARG A 1 181 ? -0.239 17.828 -27.856 1.00 53.90 181 ARG A N 1
ATOM 1489 C CA . ARG A 1 181 ? 1.216 17.893 -27.940 1.00 62.26 181 ARG A CA 1
ATOM 1490 C C . ARG A 1 181 ? 1.820 16.494 -27.968 1.00 52.79 181 ARG A C 1
ATOM 1491 O O . ARG A 1 181 ? 1.507 15.659 -27.121 1.00 51.73 181 ARG A O 1
ATOM 1499 N N . ALA A 1 182 ? 2.679 16.245 -28.950 1.00 44.04 182 ALA A N 1
ATOM 1500 C CA . ALA A 1 182 ? 3.342 14.953 -29.079 1.00 40.13 182 ALA A CA 1
ATOM 1501 C C . ALA A 1 182 ? 4.782 15.026 -28.582 1.00 45.05 182 ALA A C 1
ATOM 1502 O O . ALA A 1 182 ? 5.621 15.704 -29.175 1.00 46.49 182 ALA A O 1
ATOM 1504 N N . ASP A 1 183 ? 5.054 14.326 -27.484 1.00 38.57 183 ASP A N 1
ATOM 1505 C CA . ASP A 1 183 ? 6.382 14.304 -26.883 1.00 35.89 183 ASP A CA 1
ATOM 1506 C C . ASP A 1 183 ? 7.204 13.148 -27.431 1.00 33.73 183 ASP A C 1
ATOM 1507 O O . ASP A 1 183 ? 6.832 11.985 -27.273 1.00 32.14 183 ASP A O 1
ATOM 1512 N N . PRO A 1 184 ? 8.338 13.464 -28.070 1.00 35.97 184 PRO A N 1
ATOM 1513 C CA . PRO A 1 184 ? 9.163 12.446 -28.720 1.00 31.67 184 PRO A CA 1
ATOM 1514 C C . PRO A 1 184 ? 9.908 11.623 -27.682 1.00 29.60 184 PRO A C 1
ATOM 1515 O O . PRO A 1 184 ? 10.153 12.104 -26.575 1.00 31.13 184 PRO A O 1
ATOM 1519 N N . PRO A 1 185 ? 10.266 10.384 -28.030 1.00 31.19 185 PRO A N 1
ATOM 1520 C CA . PRO A 1 185 ? 10.998 9.560 -27.068 1.00 29.38 185 PRO A CA 1
ATOM 1521 C C . PRO A 1 185 ? 12.429 10.045 -26.889 1.00 33.05 185 PRO A C 1
ATOM 1522 O O . PRO A 1 185 ? 13.030 10.583 -27.821 1.00 30.56 185 PRO A O 1
ATOM 1526 N N . LYS A 1 186 ? 12.954 9.876 -25.682 1.00 31.10 186 LYS A N 1
ATOM 1527 C CA . LYS A 1 186 ? 14.384 9.951 -25.455 1.00 29.62 186 LYS A CA 1
ATOM 1528 C C . LYS A 1 186 ? 14.890 8.539 -25.702 1.00 33.01 186 LYS A C 1
ATOM 1529 O O . LYS A 1 186 ? 14.374 7.581 -25.125 1.00 28.10 186 LYS A O 1
ATOM 1535 N N . THR A 1 187 ? 15.876 8.400 -26.580 1.00 33.11 187 THR A N 1
ATOM 1536 C CA . THR A 1 187 ? 16.288 7.078 -27.031 1.00 29.84 187 THR A CA 1
ATOM 1537 C C . THR A 1 187 ? 17.753 6.805 -26.754 1.00 37.33 187 THR A C 1
ATOM 1538 O O . THR A 1 187 ? 18.555 7.733 -26.627 1.00 36.05 187 THR A O 1
ATOM 1542 N N . HIS A 1 188 ? 18.102 5.527 -26.656 1.00 32.46 188 HIS A N 1
ATOM 1543 C CA . HIS A 1 188 ? 19.521 5.168 -26.598 1.00 29.20 188 HIS A CA 1
ATOM 1544 C C . HIS A 1 188 ? 19.737 3.674 -26.775 1.00 31.03 188 HIS A C 1
ATOM 1545 O O . HIS A 1 188 ? 18.804 2.895 -26.664 1.00 28.16 188 HIS A O 1
ATOM 1552 N N . VAL A 1 189 ? 20.970 3.276 -27.058 1.00 27.88 189 VAL A N 1
ATOM 1553 C CA . VAL A 1 189 ? 21.278 1.862 -27.225 1.00 25.39 189 VAL A CA 1
ATOM 1554 C C . VAL A 1 189 ? 22.261 1.402 -26.158 1.00 26.82 189 VAL A C 1
ATOM 1555 O O . VAL A 1 189 ? 23.286 2.044 -25.927 1.00 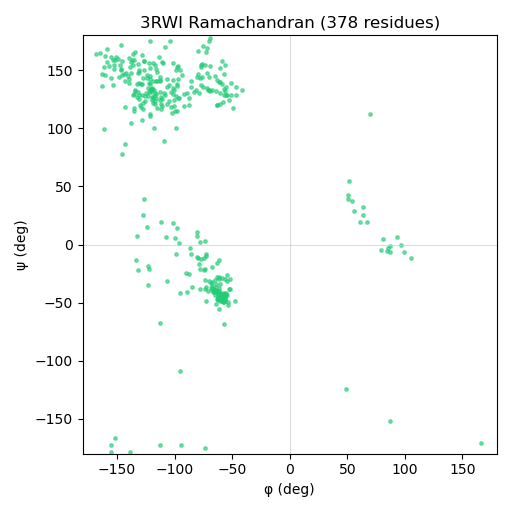29.18 189 VAL A O 1
ATOM 1559 N N . THR A 1 190 ? 21.934 0.295 -25.499 1.00 22.31 190 THR A N 1
ATOM 1560 C CA . THR A 1 190 ? 22.824 -0.300 -24.514 1.00 28.28 190 THR A CA 1
ATOM 1561 C C . THR A 1 190 ? 23.308 -1.656 -25.008 1.00 26.74 190 THR A C 1
ATOM 1562 O O . THR A 1 190 ? 22.706 -2.263 -25.894 1.00 24.71 190 THR A O 1
ATOM 1566 N N . HIS A 1 191 ? 24.398 -2.122 -24.416 1.00 24.75 191 HIS A N 1
ATOM 1567 C CA . HIS A 1 191 ? 25.080 -3.330 -24.843 1.00 21.48 191 HIS A CA 1
ATOM 1568 C C . HIS A 1 191 ? 25.316 -4.203 -23.614 1.00 23.14 191 HIS A C 1
ATOM 1569 O O . HIS A 1 191 ? 25.846 -3.732 -22.604 1.00 23.90 191 HIS A O 1
ATOM 1576 N N . HIS A 1 192 ? 24.917 -5.470 -23.695 1.00 23.16 192 HIS A N 1
ATOM 1577 C CA . HIS A 1 192 ? 24.981 -6.380 -22.554 1.00 25.97 192 HIS A CA 1
ATOM 1578 C C . HIS A 1 192 ? 25.474 -7.758 -22.984 1.00 27.93 192 HIS A C 1
ATOM 1579 O O . HIS A 1 192 ? 24.726 -8.527 -23.577 1.00 30.34 192 HIS A O 1
ATOM 1586 N N . PRO A 1 193 ? 26.733 -8.086 -22.669 1.00 25.51 193 PRO A N 1
ATOM 1587 C CA . PRO A 1 193 ? 27.288 -9.381 -23.076 1.00 25.82 193 PRO A CA 1
ATOM 1588 C C . PRO A 1 193 ? 26.445 -10.558 -22.589 1.00 28.72 193 PRO A C 1
ATOM 1589 O O . PRO A 1 193 ? 26.017 -10.576 -21.438 1.00 36.22 193 PRO A O 1
ATOM 1593 N N . VAL A 1 194 ? 26.210 -11.523 -23.473 1.00 34.04 194 VAL A N 1
ATOM 1594 C CA . VAL A 1 194 ? 25.496 -12.745 -23.124 1.00 43.50 194 VAL A CA 1
ATOM 1595 C C . VAL A 1 194 ? 26.517 -13.819 -22.786 1.00 45.46 194 VAL A C 1
ATOM 1596 O O . VAL A 1 194 ? 26.348 -14.587 -21.840 1.00 48.47 194 VAL A O 1
ATOM 1600 N N . SER A 1 195 ? 27.579 -13.862 -23.581 1.00 44.36 195 SER A N 1
ATOM 1601 C CA . SER A 1 195 ? 28.709 -14.743 -23.335 1.00 53.13 195 SER A CA 1
ATOM 1602 C C . SER A 1 195 ? 29.945 -14.087 -23.929 1.00 64.09 195 SER A C 1
ATOM 1603 O O . SER A 1 195 ? 29.919 -12.907 -24.279 1.00 68.04 195 SER A O 1
ATOM 1606 N N . ASP A 1 196 ? 31.028 -14.847 -24.048 1.00 64.06 196 ASP A N 1
ATOM 1607 C CA . ASP A 1 196 ? 32.238 -14.329 -24.670 1.00 62.41 196 ASP A CA 1
ATOM 1608 C C . ASP A 1 196 ? 32.135 -14.371 -26.193 1.00 57.53 196 ASP A C 1
ATOM 1609 O O . ASP A 1 196 ? 33.108 -14.101 -26.892 1.00 63.49 196 ASP A O 1
ATOM 1614 N N . HIS A 1 197 ? 30.954 -14.704 -26.703 1.00 53.31 197 HIS A N 1
ATOM 1615 C CA . HIS A 1 197 ? 30.765 -14.838 -28.145 1.00 51.58 197 HIS A CA 1
ATOM 1616 C C . HIS A 1 197 ? 29.506 -14.145 -28.667 1.00 42.98 197 HIS A C 1
ATOM 1617 O O . HIS A 1 197 ? 29.343 -13.967 -29.875 1.00 41.30 197 HIS A O 1
ATOM 1624 N N . GLU A 1 198 ? 28.621 -13.751 -27.758 1.00 37.58 198 GLU A N 1
ATOM 1625 C CA . GLU A 1 198 ? 27.397 -13.055 -28.142 1.00 39.78 198 GLU A CA 1
ATOM 1626 C C . GLU A 1 198 ? 27.088 -11.902 -27.197 1.00 31.88 198 GLU A C 1
ATOM 1627 O O . GLU A 1 198 ? 27.526 -11.893 -26.049 1.00 29.31 198 GLU A O 1
ATOM 1633 N N . ALA A 1 199 ? 26.322 -10.931 -27.681 1.00 28.95 199 ALA A N 1
ATOM 1634 C CA . ALA A 1 199 ? 25.926 -9.808 -26.842 1.00 27.84 199 ALA A CA 1
ATOM 1635 C C . ALA A 1 199 ? 24.544 -9.299 -27.225 1.00 25.42 199 ALA A C 1
ATOM 1636 O O . ALA A 1 199 ? 24.105 -9.472 -28.353 1.00 23.99 199 ALA A O 1
ATOM 1638 N N . THR A 1 200 ? 23.858 -8.682 -26.271 1.00 23.60 200 THR A N 1
ATOM 1639 C CA . THR A 1 200 ? 22.538 -8.119 -26.512 1.00 23.08 200 THR A CA 1
ATOM 1640 C C . THR A 1 200 ? 22.626 -6.621 -26.751 1.00 24.92 200 THR A C 1
ATOM 1641 O O . THR A 1 200 ? 23.220 -5.893 -25.964 1.00 22.10 200 THR A O 1
ATOM 1645 N N . LEU A 1 201 ? 22.041 -6.172 -27.853 1.00 23.18 201 LEU A N 1
ATOM 1646 C CA . LEU A 1 201 ? 21.869 -4.754 -28.110 1.00 21.51 201 LEU A CA 1
ATOM 1647 C C . LEU A 1 201 ? 20.432 -4.401 -27.767 1.00 25.81 201 LEU A C 1
ATOM 1648 O O . LEU A 1 201 ? 19.500 -5.018 -28.282 1.00 23.74 201 LEU A O 1
ATOM 1653 N N . ARG A 1 202 ? 20.251 -3.427 -26.883 1.00 19.03 202 ARG A N 1
ATOM 1654 C CA . ARG A 1 202 ? 18.913 -3.030 -26.467 1.00 21.54 202 ARG A CA 1
ATOM 1655 C C . ARG A 1 202 ? 18.653 -1.569 -26.819 1.00 21.66 202 ARG A C 1
ATOM 1656 O O . ARG A 1 202 ? 19.372 -0.673 -26.384 1.00 21.60 202 ARG A O 1
ATOM 1664 N N . CYS A 1 203 ? 17.618 -1.343 -27.616 1.00 21.50 203 CYS A N 1
ATOM 1665 C CA . CYS A 1 203 ? 17.236 -0.010 -28.047 1.00 21.71 203 CYS A CA 1
ATOM 1666 C C . CYS A 1 203 ? 16.069 0.473 -27.203 1.00 23.89 203 CYS A C 1
ATOM 1667 O O . CYS A 1 203 ? 15.000 -0.141 -27.199 1.00 24.81 203 CYS A O 1
ATOM 1670 N N . TRP A 1 204 ? 16.297 1.571 -26.488 1.00 20.97 204 TRP A N 1
ATOM 1671 C CA . TRP A 1 204 ? 15.343 2.137 -25.545 1.00 22.62 204 TRP A CA 1
ATOM 1672 C C . TRP A 1 204 ? 14.677 3.386 -26.095 1.00 23.68 204 TRP A C 1
ATOM 1673 O O . TRP A 1 204 ? 15.346 4.267 -26.668 1.00 23.21 204 TRP A O 1
ATOM 1684 N N . ALA A 1 205 ? 13.366 3.464 -25.871 1.00 22.46 205 ALA A N 1
ATOM 1685 C CA . ALA A 1 205 ? 12.576 4.664 -26.124 1.00 22.30 205 ALA A CA 1
ATOM 1686 C C . ALA A 1 205 ? 11.752 4.987 -24.884 1.00 23.52 205 ALA A C 1
ATOM 1687 O O . ALA A 1 205 ? 10.913 4.189 -24.460 1.00 25.35 205 ALA A O 1
ATOM 1689 N N . LEU A 1 206 ? 11.998 6.156 -24.302 1.00 23.75 206 LEU A N 1
ATOM 1690 C CA . LEU A 1 206 ? 11.381 6.528 -23.032 1.00 25.92 206 LEU A CA 1
ATOM 1691 C C . LEU A 1 206 ? 10.668 7.872 -23.109 1.00 21.56 206 LEU A C 1
ATOM 1692 O O . LEU A 1 206 ? 10.977 8.701 -23.959 1.00 28.06 206 LEU A O 1
ATOM 1697 N N . GLY A 1 207 ? 9.722 8.080 -22.201 1.00 27.34 207 GLY A N 1
ATOM 1698 C CA . GLY A 1 207 ? 9.087 9.373 -22.021 1.00 23.50 207 GLY A CA 1
ATOM 1699 C C . GLY A 1 207 ? 8.291 9.887 -23.205 1.00 24.50 207 GLY A C 1
ATOM 1700 O O . GLY A 1 207 ? 8.106 11.094 -23.340 1.00 29.54 207 GLY A O 1
ATOM 1701 N N . PHE A 1 208 ? 7.806 8.986 -24.055 1.00 21.89 208 PHE A N 1
ATOM 1702 C CA . PHE A 1 208 ? 7.089 9.409 -25.257 1.00 22.67 208 PHE A CA 1
ATOM 1703 C C . PHE A 1 208 ? 5.561 9.386 -25.133 1.00 26.04 208 PHE A C 1
ATOM 1704 O O . PHE A 1 208 ? 4.995 8.624 -24.351 1.00 23.95 208 PHE A O 1
ATOM 1712 N N . TYR A 1 209 ? 4.911 10.249 -25.909 1.00 23.07 209 TYR A N 1
ATOM 1713 C CA . TYR A 1 209 ? 3.457 10.320 -25.974 1.00 25.98 209 TYR A CA 1
ATOM 1714 C C . TYR A 1 209 ? 3.055 10.873 -27.338 1.00 29.72 209 TYR A C 1
ATOM 1715 O O . TYR A 1 209 ? 3.656 11.836 -27.809 1.00 30.44 209 TYR A O 1
ATOM 1724 N N . PRO A 1 210 ? 2.028 10.282 -27.975 1.00 24.17 210 PRO A N 1
ATOM 1725 C CA . PRO A 1 210 ? 1.184 9.174 -27.505 1.00 23.05 210 PRO A CA 1
ATOM 1726 C C . PRO A 1 210 ? 1.889 7.814 -27.520 1.00 23.51 210 PRO A C 1
ATOM 1727 O O . PRO A 1 210 ? 3.080 7.742 -27.824 1.00 23.94 210 PRO A O 1
ATOM 1731 N N . ALA A 1 211 ? 1.154 6.751 -27.200 1.00 22.71 211 ALA A N 1
ATOM 1732 C CA . ALA A 1 211 ? 1.750 5.429 -27.019 1.00 28.07 211 ALA A CA 1
ATOM 1733 C C . ALA A 1 211 ? 2.242 4.799 -28.320 1.00 30.56 211 ALA A C 1
ATOM 1734 O O . ALA A 1 211 ? 3.207 4.034 -28.318 1.00 32.21 211 ALA A O 1
ATOM 1736 N N . GLU A 1 212 ? 1.571 5.110 -29.422 1.00 29.36 212 GLU A N 1
ATOM 1737 C CA . GLU A 1 212 ? 1.946 4.559 -30.718 1.00 27.78 212 GLU A CA 1
ATOM 1738 C C . GLU A 1 212 ? 3.413 4.832 -31.032 1.00 24.65 212 GLU A C 1
ATOM 1739 O O . GLU A 1 212 ? 3.878 5.970 -30.947 1.00 28.18 212 GLU A O 1
ATOM 1745 N N . ILE A 1 213 ? 4.136 3.781 -31.397 1.00 29.19 213 ILE A N 1
ATOM 1746 C CA . ILE A 1 213 ? 5.543 3.911 -31.753 1.00 29.48 213 ILE A CA 1
ATOM 1747 C C . ILE A 1 213 ? 5.982 2.690 -32.548 1.00 27.05 213 ILE A C 1
ATOM 1748 O O . ILE A 1 213 ? 5.405 1.612 -32.407 1.00 28.67 213 ILE A O 1
ATOM 1753 N N . THR A 1 214 ? 6.986 2.858 -33.402 1.00 25.12 214 THR A N 1
ATOM 1754 C CA . THR A 1 214 ? 7.595 1.701 -34.048 1.00 29.32 214 THR A CA 1
ATOM 1755 C C . THR A 1 214 ? 9.074 1.608 -33.686 1.00 29.23 214 THR A C 1
ATOM 1756 O O . THR A 1 214 ? 9.802 2.598 -33.739 1.00 28.36 214 THR A O 1
ATOM 1760 N N . LEU A 1 215 ? 9.506 0.410 -33.309 1.00 30.86 215 LEU A N 1
ATOM 1761 C CA . LEU A 1 215 ? 10.881 0.183 -32.891 1.00 37.12 215 LEU A CA 1
ATOM 1762 C C . LEU A 1 215 ? 11.381 -1.093 -33.545 1.00 35.36 215 LEU A C 1
ATOM 1763 O O . LEU A 1 215 ? 10.867 -2.172 -33.265 1.00 37.62 215 LEU A O 1
ATOM 1768 N N . THR A 1 216 ? 12.373 -0.985 -34.424 1.00 27.98 216 THR A N 1
ATOM 1769 C CA . THR A 1 216 ? 12.874 -2.187 -35.086 1.00 33.42 216 THR A CA 1
ATOM 1770 C C . THR A 1 216 ? 14.394 -2.247 -35.146 1.00 32.12 216 THR A C 1
ATOM 1771 O O . THR A 1 216 ? 15.075 -1.247 -34.938 1.00 29.53 216 THR A O 1
ATOM 1775 N N . TRP A 1 217 ? 14.919 -3.434 -35.428 1.00 28.71 217 TRP A N 1
ATOM 1776 C CA . TRP A 1 217 ? 16.356 -3.612 -35.592 1.00 29.15 217 TRP A CA 1
ATOM 1777 C C . TRP A 1 217 ? 16.690 -4.040 -37.016 1.00 34.20 217 TRP A C 1
ATOM 1778 O O . TRP A 1 217 ? 15.982 -4.845 -37.618 1.00 37.59 217 TRP A O 1
ATOM 1789 N N . GLN A 1 218 ? 17.776 -3.495 -37.546 1.00 35.03 218 GLN A N 1
ATOM 1790 C CA . GLN A 1 218 ? 18.277 -3.896 -38.851 1.00 32.59 218 GLN A CA 1
ATOM 1791 C C . GLN A 1 218 ? 19.746 -4.299 -38.751 1.00 32.15 218 GLN A C 1
ATOM 1792 O O . GLN A 1 218 ? 20.482 -3.801 -37.893 1.00 28.72 218 GLN A O 1
ATOM 1798 N N . ARG A 1 219 ? 20.149 -5.219 -39.621 1.00 30.98 219 ARG A N 1
ATOM 1799 C CA . ARG A 1 219 ? 21.544 -5.582 -39.806 1.00 39.42 219 ARG A CA 1
ATOM 1800 C C . ARG A 1 219 ? 21.922 -5.226 -41.237 1.00 41.51 219 ARG A C 1
ATOM 1801 O O . ARG A 1 219 ? 21.311 -5.724 -42.184 1.00 45.03 219 ARG A O 1
ATOM 1809 N N . ASP A 1 220 ? 22.914 -4.355 -41.393 1.00 29.46 220 ASP A N 1
ATOM 1810 C CA . ASP A 1 220 ? 23.339 -3.914 -42.718 1.00 34.68 220 ASP A CA 1
ATOM 1811 C C . ASP A 1 220 ? 22.175 -3.319 -43.512 1.00 42.97 220 ASP A C 1
ATOM 1812 O O . ASP A 1 220 ? 22.154 -3.386 -44.742 1.00 44.11 220 ASP A O 1
ATOM 1817 N N . GLY A 1 221 ? 21.206 -2.744 -42.808 1.00 35.49 221 GLY A N 1
ATOM 1818 C CA . GLY A 1 221 ? 20.068 -2.116 -43.456 1.00 42.57 221 GLY A CA 1
ATOM 1819 C C . GLY A 1 221 ? 18.916 -3.060 -43.757 1.00 47.08 221 GLY A C 1
ATOM 1820 O O . GLY A 1 221 ? 17.889 -2.644 -44.292 1.00 48.55 221 GLY A O 1
ATOM 1821 N N . GLU A 1 222 ? 19.086 -4.334 -43.420 1.00 42.88 222 GLU A N 1
ATOM 1822 C CA . GLU A 1 222 ? 18.041 -5.331 -43.631 1.00 44.34 222 GLU A CA 1
ATOM 1823 C C . GLU A 1 222 ? 17.265 -5.568 -42.347 1.00 46.60 222 GLU A C 1
ATOM 1824 O O . GLU A 1 222 ? 17.851 -5.657 -41.273 1.00 37.23 222 GLU A O 1
ATOM 1830 N N . GLU A 1 223 ? 15.947 -5.682 -42.460 1.00 50.89 223 GLU A N 1
ATOM 1831 C CA . GLU A 1 223 ? 15.106 -5.908 -41.289 1.00 52.62 223 GLU A CA 1
ATOM 1832 C C . GLU A 1 223 ? 15.482 -7.210 -40.583 1.00 48.81 223 GLU A C 1
ATOM 1833 O O . GLU A 1 223 ? 15.762 -8.218 -41.229 1.00 52.83 223 GLU A O 1
ATOM 1839 N N . GLN A 1 224 ? 15.485 -7.177 -39.253 1.00 44.82 224 GLN A N 1
ATOM 1840 C CA . GLN A 1 224 ? 15.875 -8.324 -38.439 1.00 41.31 224 GLN A CA 1
ATOM 1841 C C . GLN A 1 224 ? 14.768 -8.738 -37.473 1.00 41.16 224 GLN A C 1
ATOM 1842 O O . GLN A 1 224 ? 14.262 -7.918 -36.7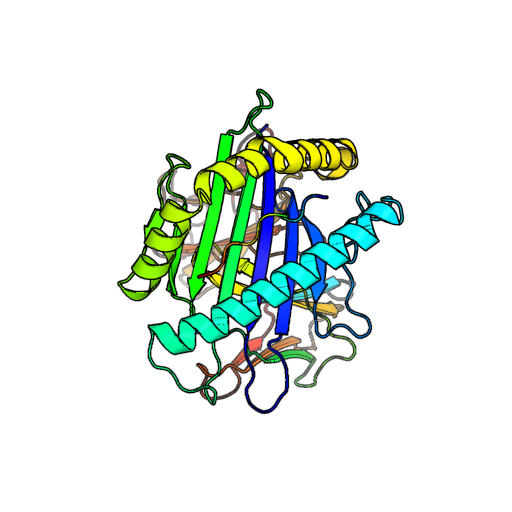08 1.00 43.91 224 GLN A O 1
ATOM 1848 N N . THR A 1 225 ? 14.407 -10.016 -37.501 1.00 38.05 225 THR A N 1
ATOM 1849 C CA . THR A 1 225 ? 13.388 -10.544 -36.602 1.00 35.42 225 THR A CA 1
ATOM 1850 C C . THR A 1 225 ? 13.950 -11.700 -35.789 1.00 34.29 225 THR A C 1
ATOM 1851 O O . THR A 1 225 ? 13.596 -11.886 -34.627 1.00 40.12 225 THR A O 1
ATOM 1855 N N . GLN A 1 226 ? 14.835 -12.471 -36.412 1.00 32.42 226 GLN A N 1
ATOM 1856 C CA .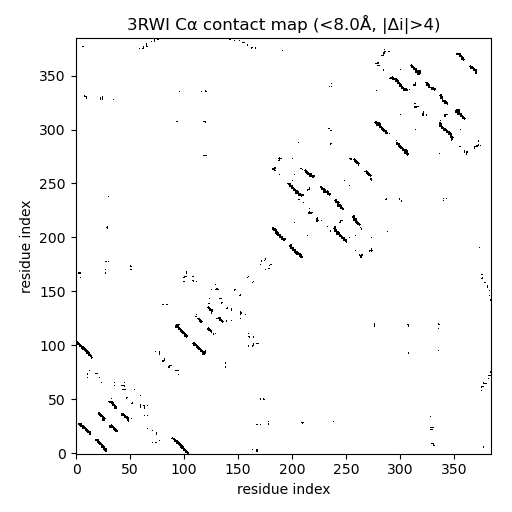 GLN A 1 226 ? 15.513 -13.574 -35.746 1.00 44.12 226 GLN A CA 1
ATOM 1857 C C . GLN A 1 226 ? 16.259 -13.063 -34.520 1.00 46.53 226 GLN A C 1
ATOM 1858 O O . GLN A 1 226 ? 17.019 -12.104 -34.616 1.00 45.96 226 GLN A O 1
ATOM 1864 N N . ASP A 1 227 ? 16.042 -13.704 -33.375 1.00 43.50 227 ASP A N 1
ATOM 1865 C CA . ASP A 1 227 ? 16.766 -13.372 -32.148 1.00 43.73 227 ASP A CA 1
ATOM 1866 C C . ASP A 1 227 ? 16.487 -11.952 -31.646 1.00 40.82 227 ASP A C 1
ATOM 1867 O O . ASP A 1 227 ? 17.364 -11.307 -31.057 1.00 32.32 227 ASP A O 1
ATOM 1872 N N . THR A 1 228 ? 15.270 -11.469 -31.879 1.00 40.22 228 THR A N 1
ATOM 1873 C CA . THR A 1 228 ? 14.858 -10.170 -31.366 1.00 36.18 228 THR A CA 1
ATOM 1874 C C . THR A 1 228 ? 13.801 -10.340 -30.281 1.00 35.48 228 THR A C 1
ATOM 1875 O O . THR A 1 228 ? 13.115 -11.361 -30.224 1.00 34.74 228 THR A O 1
ATOM 1879 N N . GLU A 1 229 ? 13.678 -9.333 -29.424 1.00 29.07 229 GLU A N 1
ATOM 1880 C CA . GLU A 1 229 ? 12.656 -9.321 -28.388 1.00 21.82 229 GLU A CA 1
ATOM 1881 C C . GLU A 1 229 ? 12.138 -7.908 -28.195 1.00 25.32 229 GLU A C 1
ATOM 1882 O O . GLU A 1 229 ? 12.891 -7.012 -27.828 1.00 28.67 229 GLU A O 1
ATOM 1888 N N . PHE A 1 230 ? 10.850 -7.707 -28.446 1.00 22.55 230 PHE A N 1
ATOM 1889 C CA . PHE A 1 230 ? 10.239 -6.400 -28.259 1.00 20.95 230 PHE A CA 1
ATOM 1890 C C . PHE A 1 230 ? 9.211 -6.493 -27.147 1.00 31.60 230 PHE A C 1
ATOM 1891 O O . PHE A 1 230 ? 8.236 -7.234 -27.259 1.00 32.73 230 PHE A O 1
ATOM 1899 N N . VAL A 1 231 ? 9.438 -5.755 -26.065 1.00 22.03 231 VAL A N 1
ATOM 1900 C CA . VAL A 1 231 ? 8.511 -5.771 -24.945 1.00 23.00 231 VAL A CA 1
ATOM 1901 C C . VAL A 1 231 ? 7.275 -4.933 -25.266 1.00 27.34 231 VAL A C 1
ATOM 1902 O O . VAL A 1 231 ? 7.328 -4.025 -26.095 1.00 25.91 231 VAL A O 1
ATOM 1906 N N . GLU A 1 232 ? 6.165 -5.257 -24.612 1.00 24.89 232 GLU A N 1
ATOM 1907 C CA . GLU A 1 232 ? 4.939 -4.481 -24.735 1.00 25.13 232 GLU A CA 1
ATOM 1908 C C . GLU A 1 232 ? 5.184 -3.032 -24.307 1.00 21.74 232 GLU A C 1
ATOM 1909 O O . GLU A 1 232 ? 5.872 -2.775 -23.319 1.00 20.40 232 GLU A O 1
ATOM 1915 N N . THR A 1 233 ? 4.631 -2.086 -25.058 1.00 21.57 233 THR A N 1
ATOM 1916 C CA . THR A 1 233 ? 4.719 -0.681 -24.681 1.00 22.35 233 THR A CA 1
ATOM 1917 C C . THR A 1 233 ? 4.123 -0.523 -23.285 1.00 21.96 233 THR A C 1
ATOM 1918 O O . THR A 1 233 ? 3.056 -1.067 -22.993 1.00 18.81 233 THR A O 1
ATOM 1922 N N . ARG A 1 234 ? 4.824 0.205 -22.421 1.00 19.47 234 ARG A N 1
ATOM 1923 C CA . ARG A 1 234 ? 4.486 0.240 -21.000 1.00 21.83 234 ARG A CA 1
ATOM 1924 C C . ARG A 1 234 ? 4.407 1.671 -20.479 1.00 20.96 234 ARG A C 1
ATOM 1925 O O . ARG A 1 234 ? 5.097 2.556 -20.981 1.00 24.24 234 ARG A O 1
ATOM 1933 N N . PRO A 1 235 ? 3.563 1.906 -19.464 1.00 18.11 235 PRO A N 1
ATOM 1934 C CA . PRO A 1 235 ? 3.385 3.270 -18.961 1.00 18.27 235 PRO A CA 1
ATOM 1935 C C . PRO A 1 235 ? 4.534 3.705 -18.053 1.00 23.21 235 PRO A C 1
ATOM 1936 O O . PRO A 1 235 ? 5.064 2.892 -17.300 1.00 24.79 235 PRO A O 1
ATOM 1940 N N . GLY A 1 236 ? 4.918 4.975 -18.136 1.00 21.31 236 GLY A N 1
ATOM 1941 C CA . GLY A 1 236 ? 5.975 5.501 -17.293 1.00 21.90 236 GLY A CA 1
ATOM 1942 C C . GLY A 1 236 ? 5.475 5.791 -15.890 1.00 23.10 236 GLY A C 1
ATOM 1943 O O . GLY A 1 236 ? 6.257 5.854 -14.941 1.00 19.99 236 GLY A O 1
ATOM 1944 N N . GLY A 1 237 ? 4.163 5.960 -15.760 1.00 17.73 237 GLY A N 1
ATOM 1945 C CA . GLY A 1 237 ? 3.555 6.304 -14.487 1.00 22.33 237 GLY A CA 1
ATOM 1946 C C . GLY A 1 237 ? 3.261 7.792 -14.379 1.00 26.96 237 GLY A C 1
ATOM 1947 O O . GLY A 1 237 ? 2.638 8.246 -13.417 1.00 25.61 237 GLY A O 1
ATOM 1948 N N . ASP A 1 238 ? 3.706 8.549 -15.379 1.00 21.73 238 ASP A N 1
ATOM 1949 C CA . ASP A 1 238 ? 3.552 9.999 -15.385 1.00 24.16 238 ASP A CA 1
ATOM 1950 C C . ASP A 1 238 ? 2.816 10.487 -16.626 1.00 29.08 238 ASP A C 1
ATOM 1951 O O . ASP A 1 238 ? 2.843 11.675 -16.943 1.00 29.30 238 ASP A O 1
ATOM 1956 N N . GLY A 1 239 ? 2.172 9.567 -17.333 1.00 26.67 239 GLY A N 1
ATOM 1957 C CA . GLY A 1 239 ? 1.428 9.921 -18.525 1.00 27.34 239 GLY A CA 1
ATOM 1958 C C . GLY A 1 239 ? 2.231 9.706 -19.791 1.00 29.53 239 GLY A C 1
ATOM 1959 O O . GLY A 1 239 ? 1.742 9.959 -20.888 1.00 32.26 239 GLY A O 1
ATOM 1960 N N . THR A 1 240 ? 3.470 9.245 -19.644 1.00 22.27 240 THR A N 1
ATOM 1961 C CA . THR A 1 240 ? 4.299 8.923 -20.801 1.00 21.45 240 THR A CA 1
ATOM 1962 C C . THR A 1 240 ? 4.374 7.415 -20.992 1.00 23.38 240 THR A C 1
ATOM 1963 O O . THR A 1 240 ? 3.865 6.656 -20.171 1.00 23.95 240 THR A O 1
ATOM 1967 N N . PHE A 1 241 ? 5.010 6.983 -22.076 1.00 20.88 241 PHE A N 1
ATOM 1968 C CA . PHE A 1 241 ? 5.151 5.558 -22.352 1.00 25.30 241 PHE A CA 1
ATOM 1969 C C . PHE A 1 241 ? 6.599 5.169 -22.640 1.00 24.83 241 PHE A C 1
ATOM 1970 O O . PHE A 1 241 ? 7.440 6.027 -22.910 1.00 22.79 241 PHE A O 1
ATOM 1978 N N . GLN A 1 242 ? 6.881 3.873 -22.566 1.00 20.49 242 GLN A N 1
ATOM 1979 C CA . GLN A 1 242 ? 8.221 3.351 -22.796 1.00 25.28 242 GLN A CA 1
ATOM 1980 C C . GLN A 1 242 ? 8.157 2.095 -23.641 1.00 22.06 242 GLN A C 1
ATOM 1981 O O . GLN A 1 242 ? 7.135 1.412 -23.684 1.00 20.90 242 GLN A O 1
ATOM 1987 N N . LYS A 1 243 ? 9.278 1.771 -24.273 1.00 23.34 243 LYS A N 1
ATOM 1988 C CA . LYS A 1 243 ? 9.414 0.526 -25.008 1.00 24.95 243 LYS A CA 1
ATOM 1989 C C . LYS A 1 243 ? 10.890 0.269 -25.242 1.00 24.91 243 LYS A C 1
ATOM 1990 O O . LYS A 1 243 ? 11.667 1.211 -25.383 1.00 24.25 243 LYS A O 1
ATOM 1996 N N . TRP A 1 244 ? 11.283 -1.000 -25.256 1.00 25.93 244 TRP A N 1
ATOM 1997 C CA . TRP A 1 244 ? 12.597 -1.356 -25.779 1.00 25.35 244 TRP A CA 1
ATOM 1998 C C . TRP A 1 244 ? 12.562 -2.585 -26.678 1.00 24.84 244 TRP A C 1
ATOM 1999 O O . TRP A 1 244 ? 11.665 -3.421 -26.579 1.00 23.42 244 TRP A O 1
ATOM 2010 N N . GLY A 1 245 ? 13.528 -2.661 -27.584 1.00 26.57 245 GLY A N 1
ATOM 2011 C CA . GLY A 1 245 ? 13.664 -3.816 -28.448 1.00 22.77 245 GLY A CA 1
ATOM 2012 C C . GLY A 1 245 ? 15.104 -4.272 -28.439 1.00 26.48 245 GLY A C 1
ATOM 2013 O O . GLY A 1 245 ? 16.008 -3.463 -28.596 1.00 25.60 245 GLY A O 1
ATOM 2014 N N . ALA A 1 246 ? 15.327 -5.564 -28.246 1.00 21.79 246 ALA A N 1
ATOM 2015 C CA . ALA A 1 246 ? 16.683 -6.085 -28.167 1.00 22.74 246 ALA A CA 1
ATOM 2016 C C . ALA A 1 246 ? 16.957 -7.104 -29.262 1.00 26.83 246 ALA A C 1
ATOM 2017 O O . ALA A 1 246 ? 16.039 -7.723 -29.798 1.00 25.11 246 ALA A O 1
ATOM 2019 N N . VAL A 1 247 ? 18.230 -7.265 -29.599 1.00 24.65 247 VAL A N 1
ATOM 2020 C CA . VAL A 1 247 ? 18.651 -8.323 -30.504 1.00 26.80 247 VAL A CA 1
ATOM 2021 C C . VAL A 1 247 ? 19.944 -8.921 -29.989 1.00 30.83 247 VAL A C 1
ATOM 2022 O O . VAL A 1 247 ? 20.818 -8.199 -29.509 1.00 28.66 247 VAL A O 1
ATOM 2026 N N . VAL A 1 248 ? 20.059 -10.242 -30.065 1.00 28.77 248 VAL A N 1
ATOM 2027 C CA . VAL A 1 248 ? 21.313 -10.899 -29.725 1.00 26.25 248 VAL A CA 1
ATOM 2028 C C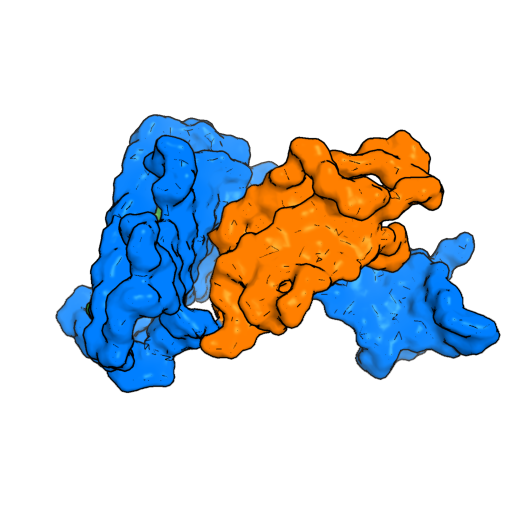 . VAL A 1 248 ? 22.157 -10.981 -30.994 1.00 31.40 248 VAL A C 1
ATOM 2029 O O . VAL A 1 248 ? 21.672 -11.402 -32.043 1.00 32.40 248 VAL A O 1
ATOM 2033 N N . VAL A 1 249 ? 23.413 -10.559 -30.899 1.00 32.52 249 VAL A N 1
ATOM 2034 C CA . VAL A 1 249 ? 24.282 -10.484 -32.058 1.00 25.97 249 VAL A CA 1
ATOM 2035 C C . VAL A 1 249 ? 25.625 -11.123 -31.749 1.00 20.11 249 VAL A C 1
ATOM 2036 O O . VAL A 1 249 ? 26.034 -11.205 -30.588 1.00 28.48 249 VAL A O 1
ATOM 2040 N N . PRO A 1 250 ? 26.319 -11.582 -32.797 1.00 27.11 250 PRO A N 1
ATOM 2041 C CA . PRO A 1 250 ? 27.667 -12.129 -32.637 1.00 32.78 250 PRO A CA 1
ATOM 2042 C C . PRO A 1 250 ? 28.618 -11.016 -32.226 1.00 29.29 250 PRO A C 1
ATOM 2043 O O . PRO A 1 250 ? 28.583 -9.933 -32.813 1.00 30.38 250 PRO A O 1
ATOM 2047 N N . SER A 1 251 ? 29.440 -11.272 -31.218 1.00 31.11 251 SER A N 1
ATOM 2048 C CA . SER A 1 251 ? 30.434 -10.299 -30.791 1.00 30.38 251 SER A CA 1
ATOM 2049 C C . SER A 1 251 ? 31.304 -9.905 -31.973 1.00 30.62 251 SER A C 1
ATOM 2050 O O . SER A 1 251 ? 31.834 -10.764 -32.678 1.00 26.51 251 SER A O 1
ATOM 2053 N N . GLY A 1 252 ? 31.434 -8.602 -32.196 1.00 29.59 252 GLY A N 1
ATOM 2054 C CA . GLY A 1 252 ? 32.244 -8.091 -33.285 1.00 20.35 252 GLY A CA 1
ATOM 2055 C C . GLY A 1 252 ? 31.417 -7.574 -34.444 1.00 28.30 252 GLY A C 1
ATOM 2056 O O . GLY A 1 252 ? 31.946 -6.919 -35.341 1.00 28.66 252 GLY A O 1
ATOM 2057 N N . GLU A 1 253 ? 30.118 -7.865 -34.430 1.00 30.11 253 GLU A N 1
ATOM 2058 C CA . GLU A 1 253 ? 29.231 -7.419 -35.501 1.00 28.49 253 GLU A CA 1
ATOM 2059 C C . GLU A 1 253 ? 28.291 -6.296 -35.065 1.00 33.19 253 GLU A C 1
ATOM 2060 O O . GLU A 1 253 ? 27.406 -5.894 -35.820 1.00 30.87 253 GLU A O 1
ATOM 2066 N N . GLU A 1 254 ? 28.489 -5.793 -33.849 1.00 28.00 254 GLU A N 1
ATOM 2067 C CA . GLU A 1 254 ? 27.623 -4.754 -33.297 1.00 23.37 254 GLU A CA 1
ATOM 2068 C C . GLU A 1 254 ? 27.435 -3.528 -34.201 1.00 26.00 254 GLU A C 1
ATOM 2069 O O . GLU A 1 254 ? 26.342 -2.972 -34.263 1.00 31.97 254 GLU A O 1
ATOM 2075 N N . GLN A 1 255 ? 28.493 -3.102 -34.889 1.00 26.21 255 GLN A N 1
ATOM 2076 C CA . GLN A 1 255 ? 28.448 -1.853 -35.656 1.00 34.19 255 GLN A CA 1
ATOM 2077 C C . GLN A 1 255 ? 27.713 -1.979 -36.988 1.00 36.02 255 GLN A C 1
ATOM 2078 O O . GLN A 1 255 ? 27.631 -1.020 -37.758 1.00 33.98 255 GLN A O 1
ATOM 2084 N N . ARG A 1 256 ? 27.177 -3.162 -37.254 1.00 27.52 256 ARG A N 1
ATOM 2085 C CA . ARG A 1 256 ? 26.386 -3.372 -38.454 1.00 28.68 256 ARG A CA 1
ATOM 2086 C C . ARG A 1 256 ? 24.893 -3.279 -38.129 1.00 29.28 256 ARG A C 1
ATOM 2087 O O . ARG A 1 256 ? 24.049 -3.267 -39.026 1.00 31.24 256 ARG A O 1
ATOM 2095 N N . TYR A 1 257 ? 24.575 -3.195 -36.841 1.00 28.08 257 TYR A N 1
ATOM 2096 C CA . TYR A 1 257 ? 23.184 -3.137 -36.402 1.00 25.57 257 TYR A CA 1
ATOM 2097 C C . TYR A 1 257 ? 22.714 -1.712 -36.131 1.00 26.42 257 TYR A C 1
ATOM 2098 O O . TYR A 1 257 ? 23.417 -0.915 -35.505 1.00 27.89 257 TYR A O 1
ATOM 2107 N N . THR A 1 258 ? 21.513 -1.402 -36.602 1.00 23.40 258 THR A N 1
ATOM 2108 C CA . THR A 1 258 ? 20.906 -0.106 -36.338 1.00 26.82 258 THR A CA 1
ATOM 2109 C C . THR A 1 258 ? 19.503 -0.272 -35.766 1.00 28.80 258 THR A C 1
ATOM 2110 O O . THR A 1 258 ? 18.769 -1.185 -36.143 1.00 30.73 258 THR A O 1
ATOM 2114 N N . CYS A 1 259 ? 19.142 0.605 -34.838 1.00 24.57 259 CYS A N 1
ATOM 2115 C CA . CYS A 1 259 ? 17.792 0.638 -34.306 1.00 25.16 259 CYS A CA 1
ATOM 2116 C C . CYS A 1 259 ? 17.026 1.776 -34.958 1.00 26.12 259 CYS A C 1
ATOM 2117 O O . CYS A 1 259 ? 17.535 2.887 -35.072 1.00 27.35 259 CYS A O 1
ATOM 2120 N N . HIS A 1 260 ? 15.799 1.490 -35.378 1.00 26.60 260 HIS A N 1
ATOM 2121 C CA . HIS A 1 260 ? 14.979 2.451 -36.100 1.00 27.86 260 HIS A CA 1
ATOM 2122 C C . HIS A 1 260 ? 13.704 2.759 -35.325 1.00 30.39 260 HIS A C 1
ATOM 2123 O O . HIS A 1 260 ? 12.954 1.852 -34.953 1.00 29.12 260 HIS A O 1
ATOM 2130 N N . VAL A 1 261 ? 13.471 4.046 -35.088 1.00 27.09 261 VAL A N 1
ATOM 2131 C CA . VAL A 1 261 ? 12.387 4.491 -34.224 1.00 30.03 261 VAL A CA 1
ATOM 2132 C C . VAL A 1 261 ? 11.485 5.498 -34.931 1.00 34.40 261 VAL A C 1
ATOM 2133 O O . VAL A 1 261 ? 11.950 6.534 -35.407 1.00 35.85 261 VAL A O 1
ATOM 2137 N N . GLN A 1 262 ? 10.194 5.192 -34.995 1.00 32.96 262 GLN A N 1
ATOM 2138 C CA . GLN A 1 262 ? 9.222 6.107 -35.583 1.00 38.11 262 GLN A CA 1
ATOM 2139 C C . GLN A 1 262 ? 8.188 6.536 -34.553 1.00 34.41 262 GLN A C 1
ATOM 2140 O O . GLN A 1 262 ? 7.577 5.692 -33.888 1.00 30.76 262 GLN A O 1
ATOM 2146 N N . HIS A 1 263 ? 7.998 7.848 -34.429 1.00 33.27 263 HIS A N 1
ATOM 2147 C CA . HIS A 1 263 ? 7.032 8.405 -33.488 1.00 35.31 263 HIS A CA 1
ATOM 2148 C C . HIS A 1 263 ? 6.557 9.793 -33.916 1.00 38.26 263 HIS A C 1
ATOM 2149 O O . HIS A 1 263 ? 7.330 10.594 -34.449 1.00 37.06 263 HIS A O 1
ATOM 2156 N N . GLU A 1 264 ? 5.279 10.065 -33.667 1.00 39.89 264 GLU A N 1
ATOM 2157 C CA . GLU A 1 264 ? 4.641 11.323 -34.053 1.00 40.56 264 GLU A CA 1
ATOM 2158 C C . GLU A 1 264 ? 5.406 12.558 -33.573 1.00 38.14 264 GLU A C 1
ATOM 2159 O O . GLU A 1 264 ? 5.362 13.610 -34.210 1.00 37.28 264 GLU A O 1
ATOM 2165 N N . GLY A 1 265 ? 6.103 12.425 -32.449 1.00 37.90 265 GLY A N 1
ATOM 2166 C CA . GLY A 1 265 ? 6.817 13.543 -31.855 1.00 33.08 265 GLY A CA 1
ATOM 2167 C C . GLY A 1 265 ? 8.162 13.832 -32.499 1.00 40.83 265 GLY A C 1
ATOM 2168 O O . GLY A 1 265 ? 8.773 14.869 -32.236 1.00 43.02 265 GLY A O 1
ATOM 2169 N N . LEU A 1 266 ? 8.623 12.918 -33.346 1.00 37.60 266 LEU A N 1
ATOM 2170 C CA . LEU A 1 266 ? 9.909 13.073 -34.018 1.00 42.31 266 LEU A CA 1
ATOM 2171 C C . LEU A 1 266 ? 9.765 13.764 -35.372 1.00 53.07 266 LEU A C 1
ATOM 2172 O O . LEU A 1 266 ? 8.942 13.362 -36.194 1.00 50.47 266 LEU A O 1
ATOM 2177 N N . PRO A 1 267 ? 10.578 14.806 -35.608 1.00 63.44 267 PRO A N 1
ATOM 2178 C CA . PRO A 1 267 ? 10.593 15.491 -36.904 1.00 63.89 267 PRO A CA 1
ATOM 2179 C C . PRO A 1 267 ? 10.959 14.501 -37.998 1.00 61.71 267 PRO A C 1
ATOM 2180 O O . PRO A 1 267 ? 10.333 14.470 -39.056 1.00 62.40 267 PRO A O 1
ATOM 2184 N N . GLU A 1 268 ? 11.975 13.692 -37.720 1.00 58.73 268 GLU A N 1
ATOM 2185 C CA . GLU A 1 268 ? 12.442 12.671 -38.647 1.00 58.77 268 GLU A CA 1
ATOM 2186 C C . GLU A 1 268 ? 12.605 11.349 -37.903 1.00 48.25 268 GLU A C 1
ATOM 2187 O O . GLU A 1 268 ? 12.940 11.339 -36.720 1.00 45.29 268 GLU A O 1
ATOM 2193 N N . PRO A 1 269 ? 12.374 10.225 -38.594 1.00 43.13 269 PRO A N 1
ATOM 2194 C CA . PRO A 1 269 ? 12.616 8.918 -37.975 1.00 41.60 269 PRO A CA 1
ATOM 2195 C C . PRO A 1 269 ? 14.057 8.832 -37.477 1.00 41.92 269 PRO A C 1
ATOM 2196 O O . PRO A 1 269 ? 14.921 9.533 -38.004 1.00 43.42 269 PRO A O 1
ATOM 2200 N N . LEU A 1 270 ? 14.315 7.997 -36.475 1.00 38.11 270 LEU A N 1
ATOM 2201 C CA . LEU A 1 270 ? 15.658 7.887 -35.915 1.00 38.39 270 LEU A CA 1
ATOM 2202 C C . LEU A 1 270 ? 16.410 6.657 -36.409 1.00 38.82 270 LEU A C 1
ATOM 2203 O O . LEU A 1 270 ? 15.828 5.583 -36.577 1.00 39.90 270 LEU A O 1
ATOM 2208 N N . THR A 1 271 ? 17.706 6.829 -36.642 1.00 37.39 271 THR A N 1
ATOM 2209 C CA . THR A 1 271 ? 18.599 5.708 -36.884 1.00 39.84 271 THR A CA 1
ATOM 2210 C C . THR A 1 271 ? 19.703 5.746 -35.828 1.00 38.20 271 THR A C 1
ATOM 2211 O O . THR A 1 271 ? 20.545 6.647 -35.825 1.00 42.28 271 THR A O 1
ATOM 2215 N N . LEU A 1 272 ? 19.679 4.776 -34.919 1.00 31.30 272 LEU A N 1
ATOM 2216 C CA . LEU A 1 272 ? 20.564 4.774 -33.765 1.00 35.38 272 LEU A CA 1
ATOM 2217 C C . LEU A 1 272 ? 21.522 3.594 -33.806 1.00 34.76 272 LEU A C 1
ATOM 2218 O O . LEU A 1 272 ? 21.206 2.542 -34.358 1.00 29.74 272 LEU A O 1
ATOM 2223 N N . ARG A 1 273 ? 22.692 3.778 -33.207 1.00 30.52 273 ARG A N 1
ATOM 2224 C CA . ARG A 1 273 ? 23.689 2.724 -33.120 1.00 34.66 273 ARG A CA 1
ATOM 2225 C C . ARG A 1 273 ? 24.242 2.684 -31.713 1.00 33.84 273 ARG A C 1
ATOM 2226 O O . ARG A 1 273 ? 24.151 3.664 -30.971 1.00 32.36 273 ARG A O 1
ATOM 2234 N N . TRP A 1 274 ? 24.821 1.550 -31.343 1.00 28.41 274 TRP A N 1
ATOM 2235 C CA . TRP A 1 274 ? 25.513 1.462 -30.072 1.00 26.44 274 TRP A CA 1
ATOM 2236 C C . TRP A 1 274 ? 26.695 2.427 -30.092 1.00 31.83 274 TRP A C 1
ATOM 2237 O O . TRP A 1 274 ? 27.587 2.319 -30.936 1.00 29.59 274 TRP A O 1
ATOM 2248 N N . GLU A 1 275 ? 26.680 3.380 -29.166 1.00 32.61 275 GLU A N 1
ATOM 2249 C CA . GLU A 1 275 ? 27.754 4.351 -29.027 1.00 42.03 275 GLU A CA 1
ATOM 2250 C C . GLU A 1 275 ? 28.526 4.043 -27.751 1.00 39.27 275 GLU A C 1
ATOM 2251 O O . GLU A 1 275 ? 28.193 4.552 -26.683 1.00 42.15 275 GLU A O 1
ATOM 2257 N N . PRO A 1 276 ? 29.551 3.187 -27.849 1.00 40.53 276 PRO A N 1
ATOM 2258 C CA . PRO A 1 276 ? 30.319 2.851 -26.647 1.00 38.06 276 PRO A CA 1
ATOM 2259 C C . PRO A 1 276 ? 31.043 4.077 -26.103 1.00 45.54 276 PRO A C 1
ATOM 2260 O O . PRO A 1 276 ? 31.102 4.282 -24.892 1.00 50.26 276 PRO A O 1
ATOM 2265 N N . ILE B 2 1 ? -11.923 -19.034 -19.203 1.00 45.53 1 ILE B N 1
ATOM 2266 C CA . ILE B 2 1 ? -10.800 -18.963 -20.133 1.00 47.55 1 ILE B CA 1
ATOM 2267 C C . ILE B 2 1 ? -9.450 -18.962 -19.407 1.00 47.00 1 ILE B C 1
ATOM 2268 O O . ILE B 2 1 ? -8.643 -19.881 -19.585 1.00 58.09 1 ILE B O 1
ATOM 2273 N N . GLN B 2 2 ? -9.212 -17.939 -18.590 1.00 43.17 2 GLN B N 1
ATOM 2274 C CA . GLN B 2 2 ? -7.953 -17.810 -17.849 1.00 50.37 2 GLN B CA 1
ATOM 2275 C C . GLN B 2 2 ? -6.713 -17.494 -18.703 1.00 41.27 2 GLN B C 1
ATOM 2276 O O . GLN B 2 2 ? -6.242 -18.319 -19.492 1.00 36.01 2 GLN B O 1
ATOM 2282 N N . ARG B 2 3 ? -6.182 -16.290 -18.524 1.00 34.79 3 ARG B N 1
ATOM 2283 C CA . ARG B 2 3 ? -4.943 -15.897 -19.182 1.00 29.27 3 ARG B CA 1
ATOM 2284 C C . ARG B 2 3 ? -3.891 -15.512 -18.141 1.00 21.28 3 ARG B C 1
ATOM 2285 O O . ARG B 2 3 ? -4.194 -14.834 -17.159 1.00 22.22 3 ARG B O 1
ATOM 2293 N N . THR B 2 4 ? -2.658 -15.948 -18.365 1.00 19.24 4 THR B N 1
ATOM 2294 C CA . THR B 2 4 ? -1.575 -15.734 -17.413 1.00 23.85 4 THR B CA 1
ATOM 2295 C C . THR B 2 4 ? -0.986 -14.337 -17.564 1.00 23.69 4 THR B C 1
ATOM 2296 O O . THR B 2 4 ? -0.704 -13.892 -18.673 1.00 25.29 4 THR B O 1
ATOM 2300 N N . PRO B 2 5 ? -0.797 -13.634 -16.443 1.00 23.64 5 PRO B N 1
ATOM 2301 C CA . PRO B 2 5 ? -0.266 -12.273 -16.544 1.00 20.02 5 PRO B CA 1
ATOM 2302 C C . PRO B 2 5 ? 1.163 -12.231 -17.084 1.00 25.47 5 PRO B C 1
ATOM 2303 O O . PRO B 2 5 ? 1.969 -13.130 -16.849 1.00 20.23 5 PRO B O 1
ATOM 2307 N N . LYS B 2 6 ? 1.436 -11.183 -17.848 1.00 19.69 6 LYS B N 1
ATOM 2308 C CA . LYS B 2 6 ? 2.774 -10.788 -18.226 1.00 20.09 6 LYS B CA 1
ATOM 2309 C C . LYS B 2 6 ? 3.156 -9.738 -17.203 1.00 20.18 6 LYS B C 1
ATOM 2310 O O . LYS B 2 6 ? 2.288 -9.025 -16.686 1.00 19.01 6 LYS B O 1
ATOM 2316 N N . ILE B 2 7 ? 4.448 -9.644 -16.914 1.00 19.44 7 ILE B N 1
ATOM 2317 C CA . ILE B 2 7 ? 4.940 -8.752 -15.879 1.00 20.73 7 ILE B CA 1
ATOM 2318 C C . ILE B 2 7 ? 6.180 -8.015 -16.353 1.00 21.00 7 ILE B C 1
ATOM 2319 O O . ILE B 2 7 ? 7.119 -8.635 -16.842 1.00 20.23 7 ILE B O 1
ATOM 2324 N N . GLN B 2 8 ? 6.183 -6.694 -16.220 1.00 16.80 8 GLN B N 1
ATOM 2325 C CA . GLN B 2 8 ? 7.406 -5.930 -16.413 1.00 20.24 8 GLN B CA 1
ATOM 2326 C C . GLN B 2 8 ? 7.662 -5.084 -15.180 1.00 20.04 8 GLN B C 1
ATOM 2327 O O . GLN B 2 8 ? 6.779 -4.358 -14.736 1.00 16.73 8 GLN B O 1
ATOM 2333 N N . VAL B 2 9 ? 8.866 -5.185 -14.629 1.00 18.13 9 VAL B N 1
ATOM 2334 C CA . VAL B 2 9 ? 9.282 -4.338 -13.514 1.00 17.29 9 VAL B CA 1
ATOM 2335 C C . VAL B 2 9 ? 10.371 -3.404 -14.012 1.00 15.98 9 VAL B C 1
ATOM 2336 O O . VAL B 2 9 ? 11.361 -3.862 -14.570 1.00 20.43 9 VAL B O 1
ATOM 2340 N N . TYR B 2 10 ? 10.209 -2.101 -13.801 1.00 16.98 10 TYR B N 1
ATOM 2341 C CA . TYR B 2 10 ? 11.116 -1.142 -14.426 1.00 18.85 10 TYR B CA 1
ATOM 2342 C C . TYR B 2 10 ? 11.005 0.228 -13.780 1.00 17.72 10 TYR B C 1
ATOM 2343 O O . TYR B 2 10 ? 10.049 0.503 -13.063 1.00 18.00 10 TYR B O 1
ATOM 2352 N N . SER B 2 11 ? 11.979 1.091 -14.045 1.00 16.80 11 SER B N 1
ATOM 2353 C CA . SER B 2 11 ? 11.979 2.438 -13.485 1.00 20.84 11 SER B CA 1
ATOM 2354 C C . SER B 2 11 ? 11.403 3.437 -14.479 1.00 22.71 11 SER B C 1
ATOM 2355 O O . SER B 2 11 ? 11.460 3.219 -15.688 1.00 25.21 11 SER B O 1
ATOM 2358 N N . ARG B 2 12 ? 10.843 4.532 -13.971 1.00 20.96 12 ARG B N 1
ATOM 2359 C CA . ARG B 2 12 ? 10.298 5.566 -14.842 1.00 20.45 12 ARG B CA 1
ATOM 2360 C C . ARG B 2 12 ? 11.405 6.219 -15.659 1.00 25.67 12 ARG B C 1
ATOM 2361 O O . ARG B 2 12 ? 11.248 6.454 -16.857 1.00 23.07 12 ARG B O 1
ATOM 2369 N N . HIS B 2 13 ? 12.521 6.513 -14.999 1.00 24.50 13 HIS B N 1
ATOM 2370 C CA . HIS B 2 13 ? 13.676 7.123 -15.653 1.00 26.59 13 HIS B CA 1
ATOM 2371 C C . HIS B 2 13 ? 14.880 6.192 -15.593 1.00 25.15 13 HIS B C 1
ATOM 2372 O O . HIS B 2 13 ? 14.971 5.353 -14.697 1.00 22.91 13 HIS B O 1
ATOM 2379 N N . PRO B 2 14 ? 15.815 6.338 -16.546 1.00 26.07 14 PRO B N 1
ATOM 2380 C CA . PRO B 2 14 ? 17.046 5.546 -16.481 1.00 27.52 14 PRO B CA 1
ATOM 2381 C C . PRO B 2 14 ? 17.665 5.699 -15.098 1.00 27.92 14 PRO B C 1
ATOM 2382 O O . PRO B 2 14 ? 17.831 6.825 -14.633 1.00 30.03 14 PRO B O 1
ATOM 2386 N N . PRO B 2 15 ? 17.990 4.578 -14.442 1.00 25.60 15 PRO B N 1
ATOM 2387 C CA . PRO B 2 15 ? 18.423 4.594 -13.042 1.00 30.54 15 PRO B CA 1
ATOM 2388 C C . PRO B 2 15 ? 19.850 5.087 -12.841 1.00 33.62 15 PRO B C 1
ATOM 2389 O O . PRO B 2 15 ? 20.756 4.689 -13.572 1.00 34.45 15 PRO B O 1
ATOM 2393 N N . GLU B 2 16 ? 20.024 5.951 -11.846 1.00 27.09 16 GLU B N 1
ATOM 2394 C CA . GLU B 2 16 ? 21.337 6.355 -11.366 1.00 33.48 16 GLU B CA 1
ATOM 2395 C C . GLU B 2 16 ? 21.377 6.155 -9.852 1.00 32.70 16 GLU B C 1
ATOM 2396 O O . GLU B 2 16 ? 20.565 6.727 -9.127 1.00 31.26 16 GLU B O 1
ATOM 2402 N N . ASN B 2 17 ? 22.315 5.345 -9.374 1.00 37.45 17 ASN B N 1
ATOM 2403 C CA . ASN B 2 17 ? 22.434 5.095 -7.939 1.00 38.35 17 ASN B CA 1
ATOM 2404 C C . ASN B 2 17 ? 22.371 6.378 -7.115 1.00 37.29 17 ASN B C 1
ATOM 2405 O O . ASN B 2 17 ? 23.088 7.337 -7.391 1.00 42.08 17 ASN B O 1
ATOM 2410 N N . GLY B 2 18 ? 21.502 6.393 -6.108 1.00 32.23 18 GLY B N 1
ATOM 2411 C CA . GLY B 2 18 ? 21.359 7.543 -5.233 1.00 25.82 18 GLY B CA 1
ATOM 2412 C C . GLY B 2 18 ? 20.387 8.605 -5.723 1.00 27.67 18 GLY B C 1
ATOM 2413 O O . GLY B 2 18 ? 20.093 9.561 -5.008 1.00 29.85 18 GLY B O 1
ATOM 2414 N N . LYS B 2 19 ? 19.881 8.441 -6.941 1.00 31.85 19 LYS B N 1
ATOM 2415 C CA . LYS B 2 19 ? 18.990 9.433 -7.538 1.00 30.52 19 LYS B CA 1
ATOM 2416 C C . LYS B 2 19 ? 17.538 8.970 -7.484 1.00 27.06 19 LYS B C 1
ATOM 2417 O O . LYS B 2 19 ? 17.189 7.950 -8.070 1.00 32.26 19 LYS B O 1
ATOM 2423 N N . PRO B 2 20 ? 16.689 9.727 -6.774 1.00 29.15 20 PRO B N 1
ATOM 2424 C CA . PRO B 2 20 ? 15.266 9.412 -6.608 1.00 28.56 20 PRO B CA 1
ATOM 2425 C C . PRO B 2 20 ? 14.579 9.146 -7.942 1.00 28.80 20 PRO B C 1
ATOM 2426 O O . PRO B 2 20 ? 14.813 9.839 -8.930 1.00 23.05 20 PRO B O 1
ATOM 2430 N N . ASN B 2 21 ? 13.717 8.140 -7.948 1.00 22.02 21 ASN B N 1
ATOM 2431 C CA . ASN B 2 21 ? 13.148 7.603 -9.171 1.00 21.09 21 ASN B CA 1
ATOM 2432 C C . ASN B 2 21 ? 11.816 6.953 -8.822 1.00 24.80 21 ASN B C 1
ATOM 2433 O O . ASN B 2 21 ? 11.333 7.050 -7.685 1.00 25.30 21 ASN B O 1
ATOM 2438 N N . PHE B 2 22 ? 11.233 6.268 -9.794 1.00 18.37 22 PHE B N 1
ATOM 2439 C CA . PHE B 2 22 ? 9.918 5.687 -9.609 1.00 17.00 22 PHE B CA 1
ATOM 2440 C C . PHE B 2 22 ? 9.932 4.245 -10.096 1.00 20.58 22 PHE B C 1
ATOM 2441 O O . PHE B 2 22 ? 10.343 3.963 -11.219 1.00 21.27 22 PHE B O 1
ATOM 2449 N N . LEU B 2 23 ? 9.503 3.343 -9.220 1.00 18.98 23 LEU B N 1
ATOM 2450 C CA . LEU B 2 23 ? 9.459 1.920 -9.501 1.00 17.85 23 LEU B CA 1
ATOM 2451 C C . LEU B 2 23 ? 8.061 1.513 -9.950 1.00 21.46 23 LEU B C 1
ATOM 2452 O O . LEU B 2 23 ? 7.064 1.777 -9.265 1.00 18.06 23 LEU B O 1
ATOM 2457 N N . ASN B 2 24 ? 8.019 0.864 -11.109 1.00 17.83 24 ASN B N 1
ATOM 2458 C CA . ASN B 2 24 ? 6.793 0.422 -11.757 1.00 17.41 24 ASN B CA 1
ATOM 2459 C C . ASN B 2 24 ? 6.758 -1.093 -11.913 1.00 21.28 24 ASN B C 1
ATOM 2460 O O . ASN B 2 24 ? 7.769 -1.724 -12.238 1.00 19.05 24 ASN B O 1
ATOM 2465 N N . CYS B 2 25 ? 5.582 -1.667 -11.696 1.00 16.52 25 CYS B N 1
ATOM 2466 C CA . CYS B 2 25 ? 5.311 -3.036 -12.078 1.00 15.84 25 CYS B CA 1
ATOM 2467 C C . CYS B 2 25 ? 4.027 -3.069 -12.892 1.00 19.71 25 CYS B C 1
ATOM 2468 O O . CYS B 2 25 ? 2.928 -2.878 -12.370 1.00 16.91 25 CYS B O 1
ATOM 2471 N N . TYR B 2 26 ? 4.193 -3.288 -14.188 1.00 21.21 26 TYR B N 1
ATOM 2472 C CA . TYR B 2 26 ? 3.098 -3.317 -15.137 1.00 18.43 26 TYR B CA 1
ATOM 2473 C C . TYR B 2 26 ? 2.715 -4.761 -15.384 1.00 17.72 26 TYR B C 1
ATOM 2474 O O . TYR B 2 26 ? 3.508 -5.548 -15.911 1.00 17.18 26 TYR B O 1
ATOM 2483 N N . VAL B 2 27 ? 1.500 -5.111 -14.977 1.00 19.92 27 VAL B N 1
ATOM 2484 C CA . VAL B 2 27 ? 1.003 -6.471 -15.129 1.00 15.09 27 VAL B CA 1
ATOM 2485 C C . VAL B 2 27 ? -0.123 -6.430 -16.147 1.00 18.20 27 VAL B C 1
ATOM 2486 O O . VAL B 2 27 ? -1.011 -5.583 -16.053 1.00 18.01 27 VAL B O 1
ATOM 2490 N N . SER B 2 28 ? -0.082 -7.320 -17.133 1.00 16.28 28 SER B N 1
ATOM 2491 C CA . SER B 2 28 ? -1.044 -7.237 -18.229 1.00 18.50 28 SER B CA 1
ATOM 2492 C C . SER B 2 28 ? -1.430 -8.600 -18.776 1.00 21.94 28 SER B C 1
ATOM 2493 O O . SER B 2 28 ? -0.843 -9.604 -18.411 1.00 22.57 28 SER B O 1
ATOM 2496 N N . GLY B 2 29 ? -2.429 -8.622 -19.649 1.00 23.55 29 GLY B N 1
ATOM 2497 C CA . GLY B 2 29 ? -2.820 -9.833 -20.347 1.00 24.34 29 GLY B CA 1
ATOM 2498 C C . GLY B 2 29 ? -3.427 -10.937 -19.503 1.00 21.29 29 GLY B C 1
ATOM 2499 O O . GLY B 2 29 ? -3.453 -12.089 -19.934 1.00 21.17 29 GLY B O 1
ATOM 2500 N N . PHE B 2 30 ? -3.921 -10.600 -18.312 1.00 20.86 30 PHE B N 1
ATOM 2501 C CA . PHE B 2 30 ? -4.487 -11.603 -17.411 1.00 20.13 30 PHE B CA 1
ATOM 2502 C C . PHE B 2 30 ? -6.021 -11.651 -17.400 1.00 24.72 30 PHE B C 1
ATOM 2503 O O . PHE B 2 30 ? -6.696 -10.682 -17.732 1.00 24.77 30 PHE B O 1
ATOM 2511 N N . HIS B 2 31 ? -6.556 -12.802 -17.012 1.00 21.30 31 HIS B N 1
ATOM 2512 C CA . HIS B 2 31 ? -7.993 -12.978 -16.870 1.00 25.74 31 HIS B CA 1
ATOM 2513 C C . HIS B 2 31 ? -8.201 -14.228 -16.027 1.00 26.53 31 HIS B C 1
ATOM 2514 O O . HIS B 2 31 ? -7.517 -15.228 -16.232 1.00 29.19 31 HIS B O 1
ATOM 2521 N N . PRO B 2 32 ? -9.122 -14.179 -15.050 1.00 24.44 32 PRO B N 1
ATOM 2522 C CA . PRO B 2 32 ? -9.991 -13.061 -14.656 1.00 24.10 32 PRO B CA 1
ATOM 2523 C C . PRO B 2 32 ? -9.227 -11.915 -14.001 1.00 19.44 32 PRO B C 1
ATOM 2524 O O . PRO B 2 32 ? -8.016 -12.011 -13.810 1.00 23.99 32 PRO B O 1
ATOM 2528 N N . SER B 2 33 ? -9.940 -10.848 -13.655 1.00 22.12 33 SER B N 1
ATOM 2529 C CA . SER B 2 33 ? -9.313 -9.610 -13.203 1.00 23.49 33 SER B CA 1
ATOM 2530 C C . SER B 2 33 ? -8.733 -9.698 -11.793 1.00 23.04 33 SER B C 1
ATOM 2531 O O . SER B 2 33 ? -7.869 -8.904 -11.422 1.00 22.37 33 SER B O 1
ATOM 2534 N N . ASP B 2 34 ? -9.215 -10.655 -11.010 1.00 20.25 34 ASP B N 1
ATOM 2535 C CA . ASP B 2 34 ? -8.745 -10.824 -9.641 1.00 30.60 34 ASP B CA 1
ATOM 2536 C C . ASP B 2 34 ? -7.255 -11.127 -9.621 1.00 24.40 34 ASP B C 1
ATOM 2537 O O . ASP B 2 34 ? -6.803 -12.121 -10.192 1.00 23.90 34 ASP B O 1
ATOM 2542 N N . ILE B 2 35 ? -6.491 -10.272 -8.954 1.00 20.30 35 ILE B N 1
ATOM 2543 C CA . ILE B 2 35 ? -5.048 -10.435 -8.926 1.00 21.01 35 ILE B CA 1
ATOM 2544 C C . ILE B 2 35 ? -4.459 -9.748 -7.703 1.00 22.64 35 ILE B C 1
ATOM 2545 O O . ILE B 2 35 ? -5.044 -8.805 -7.172 1.00 20.34 35 ILE B O 1
ATOM 2550 N N . GLU B 2 36 ? -3.308 -10.234 -7.250 1.00 22.38 36 GLU B N 1
ATOM 2551 C CA . GLU B 2 36 ? -2.580 -9.559 -6.181 1.00 25.66 36 GLU B CA 1
ATOM 2552 C C . GLU B 2 36 ? -1.180 -9.188 -6.650 1.00 19.67 36 GLU B C 1
ATOM 2553 O O . GLU B 2 36 ? -0.478 -10.012 -7.231 1.00 15.69 36 GLU B O 1
ATOM 2559 N N . VAL B 2 37 ? -0.790 -7.937 -6.415 1.00 16.83 37 VAL B N 1
ATOM 2560 C CA . VAL B 2 37 ? 0.516 -7.446 -6.835 1.00 19.49 37 VAL B CA 1
ATOM 2561 C C . VAL B 2 37 ? 1.161 -6.671 -5.688 1.00 21.87 37 VAL B C 1
ATOM 2562 O O . VAL B 2 37 ? 0.511 -5.838 -5.056 1.00 18.49 37 VAL B O 1
ATOM 2566 N N . ASP B 2 38 ? 2.427 -6.967 -5.407 1.00 15.55 38 ASP B N 1
ATOM 2567 C CA . ASP B 2 38 ? 3.187 -6.231 -4.400 1.00 17.49 38 ASP B CA 1
ATOM 2568 C C . ASP B 2 38 ? 4.539 -5.798 -4.951 1.00 24.93 38 ASP B C 1
ATOM 2569 O O . ASP B 2 38 ? 5.116 -6.473 -5.796 1.00 19.66 38 ASP B O 1
ATOM 2574 N N . LEU B 2 39 ? 5.034 -4.662 -4.477 1.00 19.22 39 LEU B N 1
ATOM 2575 C CA . LEU B 2 39 ? 6.412 -4.265 -4.736 1.00 17.13 39 LEU B CA 1
ATOM 2576 C C . LEU B 2 39 ? 7.213 -4.536 -3.469 1.00 16.61 39 LEU B C 1
ATOM 2577 O O . LEU B 2 39 ? 6.794 -4.166 -2.370 1.00 19.42 39 LEU B O 1
ATOM 2582 N N . LEU B 2 40 ? 8.354 -5.196 -3.630 1.00 16.22 40 LEU B N 1
ATOM 2583 C CA . LEU B 2 40 ? 9.179 -5.636 -2.514 1.00 18.20 40 LEU B CA 1
ATOM 2584 C C . LEU B 2 40 ? 10.574 -5.034 -2.603 1.00 21.22 40 LEU B C 1
ATOM 2585 O O . LEU B 2 40 ? 11.136 -4.903 -3.690 1.00 21.21 40 LEU B O 1
ATOM 2590 N N . LYS B 2 41 ? 11.131 -4.683 -1.451 1.00 17.02 41 LYS B N 1
ATOM 2591 C CA . LYS B 2 41 ? 12.525 -4.288 -1.362 1.00 15.37 41 LYS B CA 1
ATOM 2592 C C . LYS B 2 41 ? 13.213 -5.257 -0.415 1.00 18.53 41 LYS B C 1
ATOM 2593 O O . LYS B 2 41 ? 12.783 -5.434 0.719 1.00 19.17 41 LYS B O 1
ATOM 2599 N N . ASN B 2 42 ? 14.273 -5.896 -0.891 1.00 17.50 42 ASN B N 1
ATOM 2600 C CA . ASN B 2 42 ? 14.962 -6.912 -0.110 1.00 19.50 42 ASN B CA 1
ATOM 2601 C C . ASN B 2 42 ? 13.997 -7.956 0.452 1.00 27.72 42 ASN B C 1
ATOM 2602 O O . ASN B 2 42 ? 14.143 -8.410 1.587 1.00 24.94 42 ASN B O 1
ATOM 2607 N N . GLY B 2 43 ? 13.006 -8.325 -0.351 1.00 24.79 43 GLY B N 1
ATOM 2608 C CA . GLY B 2 43 ? 12.087 -9.389 0.008 1.00 19.72 43 GLY B CA 1
ATOM 2609 C C . GLY B 2 43 ? 10.915 -8.952 0.868 1.00 26.25 43 GLY B C 1
ATOM 2610 O O . GLY B 2 43 ? 10.046 -9.759 1.191 1.00 21.28 43 GLY B O 1
ATOM 2611 N N . GLU B 2 44 ? 10.879 -7.680 1.247 1.00 19.40 44 GLU B N 1
ATOM 2612 C CA . GLU B 2 44 ? 9.795 -7.195 2.095 1.00 23.39 44 GLU B CA 1
ATOM 2613 C C . GLU B 2 44 ? 8.944 -6.161 1.379 1.00 21.51 44 GLU B C 1
ATOM 2614 O O . GLU B 2 44 ? 9.463 -5.317 0.645 1.00 21.33 44 GLU B O 1
ATOM 2620 N N . LYS B 2 45 ? 7.633 -6.236 1.590 1.00 18.38 45 LYS B N 1
ATOM 2621 C CA . LYS B 2 45 ? 6.705 -5.307 0.958 1.00 19.10 45 LYS B CA 1
ATOM 2622 C C . LYS B 2 45 ? 7.072 -3.863 1.290 1.00 20.37 45 LYS B C 1
ATOM 2623 O O . LYS B 2 45 ? 7.326 -3.522 2.449 1.00 21.12 45 LYS B O 1
ATOM 2629 N N . MET B 2 46 ? 7.114 -3.019 0.265 1.00 17.91 46 MET B N 1
ATOM 2630 C CA . MET B 2 46 ? 7.464 -1.611 0.451 1.00 17.17 46 MET B CA 1
ATOM 2631 C C . MET B 2 46 ? 6.331 -0.850 1.133 1.00 22.94 46 MET B C 1
ATOM 2632 O O . MET B 2 46 ? 5.210 -1.348 1.223 1.00 18.99 46 MET B O 1
ATOM 2637 N N . GLY B 2 47 ? 6.628 0.353 1.616 1.00 21.33 47 GLY B N 1
ATOM 2638 C CA . GLY B 2 47 ? 5.729 1.045 2.526 1.00 21.99 47 GLY B CA 1
ATOM 2639 C C . GLY B 2 47 ? 4.448 1.621 1.946 1.00 23.19 47 GLY B C 1
ATOM 2640 O O . GLY B 2 47 ? 3.407 1.616 2.606 1.00 25.25 47 GLY B O 1
ATOM 2641 N N . LYS B 2 48 ? 4.520 2.128 0.722 1.00 18.64 48 LYS B N 1
ATOM 2642 C CA . LYS B 2 48 ? 3.400 2.852 0.133 1.00 19.43 48 LYS B CA 1
ATOM 2643 C C . LYS B 2 48 ? 3.295 2.551 -1.351 1.00 21.18 48 LYS B C 1
ATOM 2644 O O . LYS B 2 48 ? 3.836 3.274 -2.184 1.00 21.32 48 LYS B O 1
ATOM 2650 N N . VAL B 2 49 ? 2.594 1.471 -1.669 1.00 14.93 49 VAL B N 1
ATOM 2651 C CA . VAL B 2 49 ? 2.441 1.026 -3.042 1.00 17.96 49 VAL B CA 1
ATOM 2652 C C . VAL B 2 49 ? 1.001 1.234 -3.491 1.00 20.87 49 VAL B C 1
ATOM 2653 O O . VAL B 2 49 ? 0.067 0.760 -2.847 1.00 19.41 49 VAL B O 1
ATOM 2657 N N . GLU B 2 50 ? 0.832 1.953 -4.594 1.00 18.99 50 GLU B N 1
ATOM 2658 C CA . GLU B 2 50 ? -0.492 2.247 -5.122 1.00 19.07 50 GLU B CA 1
ATOM 2659 C C . GLU B 2 50 ? -0.592 1.707 -6.542 1.00 22.91 50 GLU B C 1
ATOM 2660 O O . GLU B 2 50 ? 0.387 1.193 -7.084 1.00 21.77 50 GLU B O 1
ATOM 2666 N N . HIS B 2 51 ? -1.771 1.803 -7.144 1.00 20.20 51 HIS B N 1
ATOM 2667 C CA . HIS B 2 51 ? -1.965 1.230 -8.467 1.00 19.10 51 HIS B CA 1
ATOM 2668 C C . HIS B 2 51 ? -3.035 1.954 -9.264 1.00 20.25 51 HIS B C 1
ATOM 2669 O O . HIS B 2 51 ? -3.902 2.625 -8.702 1.00 15.83 51 HIS B O 1
ATOM 2676 N N . SER B 2 52 ? -2.964 1.801 -10.581 1.00 18.53 52 SER B N 1
ATOM 2677 C CA . SER B 2 52 ? -3.915 2.426 -11.488 1.00 20.90 52 SER B CA 1
ATOM 2678 C C . SER B 2 52 ? -5.271 1.745 -11.377 1.00 19.90 52 SER B C 1
ATOM 2679 O O . SER B 2 52 ? -5.395 0.683 -10.773 1.00 21.54 52 SER B O 1
ATOM 2682 N N . ASP B 2 53 ? -6.282 2.359 -11.979 1.00 19.76 53 ASP B N 1
ATOM 2683 C CA . ASP B 2 53 ? -7.610 1.766 -12.063 1.00 22.33 53 ASP B CA 1
ATOM 2684 C C . ASP B 2 53 ? -7.640 0.690 -13.140 1.00 21.37 53 ASP B C 1
ATOM 2685 O O . ASP B 2 53 ? -7.098 0.875 -14.234 1.00 20.68 53 ASP B O 1
ATOM 2690 N N . LEU B 2 54 ? -8.290 -0.425 -12.826 1.00 18.09 54 LEU B N 1
ATOM 2691 C CA . LEU B 2 54 ? -8.407 -1.554 -13.744 1.00 22.61 54 LEU B CA 1
ATOM 2692 C C . LEU B 2 54 ? -8.947 -1.142 -15.111 1.00 26.03 54 LEU B C 1
ATOM 2693 O O . LEU B 2 54 ? -10.023 -0.548 -15.216 1.00 21.81 54 LEU B O 1
ATOM 2698 N N . SER B 2 55 ? -8.190 -1.461 -16.156 1.00 17.07 55 SER B N 1
ATOM 2699 C CA . SER B 2 55 ? -8.624 -1.201 -17.524 1.00 16.68 55 SER B CA 1
ATOM 2700 C C . SER B 2 55 ? -8.248 -2.405 -18.384 1.00 22.01 55 SER B C 1
ATOM 2701 O O . SER B 2 55 ? -7.721 -3.390 -17.870 1.00 19.65 55 SER B O 1
ATOM 2704 N N . PHE B 2 56 ? -8.528 -2.347 -19.682 1.00 18.25 56 PHE B N 1
ATOM 2705 C CA . PHE B 2 56 ? -8.238 -3.490 -20.541 1.00 15.41 56 PHE B CA 1
ATOM 2706 C C . PHE B 2 56 ? -7.926 -3.104 -21.978 1.00 22.96 56 PHE B C 1
ATOM 2707 O O . PHE B 2 56 ? -8.251 -2.007 -22.426 1.00 23.03 56 PHE B O 1
ATOM 2715 N N . SER B 2 57 ? -7.298 -4.032 -22.692 1.00 29.97 57 SER B N 1
ATOM 2716 C CA . SER B 2 57 ? -6.853 -3.802 -24.056 1.00 33.65 57 SER B CA 1
ATOM 2717 C C . SER B 2 57 ? -7.886 -4.286 -25.066 1.00 34.69 57 SER B C 1
ATOM 2718 O O . SER B 2 57 ? -8.997 -4.686 -24.704 1.00 21.73 57 SER B O 1
ATOM 2721 N N . LYS B 2 58 ? -7.490 -4.262 -26.334 1.00 37.60 58 LYS B N 1
ATOM 2722 C CA . LYS B 2 58 ? -8.353 -4.664 -27.436 1.00 39.37 58 LYS B CA 1
ATOM 2723 C C . LYS B 2 58 ? -8.840 -6.101 -27.288 1.00 34.23 58 LYS B C 1
ATOM 2724 O O . LYS B 2 58 ? -10.018 -6.386 -27.505 1.00 39.67 58 LYS B O 1
ATOM 2730 N N . ASP B 2 59 ? -7.934 -6.998 -26.908 1.00 31.82 59 ASP B N 1
ATOM 2731 C CA . ASP B 2 59 ? -8.261 -8.416 -26.779 1.00 34.53 59 ASP B CA 1
ATOM 2732 C C . ASP B 2 59 ? -8.963 -8.745 -25.464 1.00 29.86 59 ASP B C 1
ATOM 2733 O O . ASP B 2 59 ? -9.119 -9.915 -25.114 1.00 31.63 59 ASP B O 1
ATOM 2738 N N . TRP B 2 60 ? -9.381 -7.712 -24.740 1.00 23.01 60 TRP B N 1
ATOM 2739 C CA . TRP B 2 60 ? -10.092 -7.886 -23.473 1.00 18.17 60 TRP B CA 1
ATOM 2740 C C . TRP B 2 60 ? -9.180 -8.204 -22.280 1.00 22.49 60 TRP B C 1
ATOM 2741 O O . TRP B 2 60 ? -9.641 -8.290 -21.150 1.00 24.87 60 TRP B O 1
ATOM 2752 N N . SER B 2 61 ? -7.890 -8.380 -22.530 1.00 30.88 61 SER B N 1
ATOM 2753 C CA . SER B 2 61 ? -6.959 -8.656 -21.442 1.00 35.31 61 SER B CA 1
ATOM 2754 C C . SER B 2 61 ? -6.749 -7.408 -20.585 1.00 22.68 61 SER B C 1
ATOM 2755 O O . SER B 2 61 ? -6.518 -6.316 -21.100 1.00 23.86 61 SER B O 1
ATOM 2758 N N . PHE B 2 62 ? -6.833 -7.591 -19.274 1.00 28.14 62 PHE B N 1
ATOM 2759 C CA . PHE B 2 62 ? -6.687 -6.507 -18.314 1.00 24.31 62 PHE B CA 1
ATOM 2760 C C . PHE B 2 62 ? -5.239 -6.082 -18.129 1.00 23.57 62 PHE B C 1
ATOM 2761 O O . PHE B 2 62 ? -4.314 -6.865 -18.358 1.00 23.31 62 PHE B O 1
ATOM 2769 N N . TYR B 2 63 ? -5.048 -4.839 -17.700 1.00 20.84 63 TYR B N 1
ATOM 2770 C CA . TYR B 2 63 ? -3.730 -4.379 -17.283 1.00 17.06 63 TYR B CA 1
ATOM 2771 C C . TYR B 2 63 ? -3.819 -3.419 -16.103 1.00 17.77 63 TYR B C 1
ATOM 2772 O O . TYR B 2 63 ? -4.773 -2.655 -15.972 1.00 17.90 63 TYR B O 1
ATOM 2781 N N . LEU B 2 64 ? -2.806 -3.479 -15.251 1.00 13.34 64 LEU B N 1
ATOM 2782 C CA . LEU B 2 64 ? -2.706 -2.641 -14.074 1.00 17.75 64 LEU B CA 1
ATOM 2783 C C . LEU B 2 64 ? -1.259 -2.212 -13.914 1.00 18.86 64 LEU B C 1
ATOM 2784 O O . LEU B 2 64 ? -0.340 -2.969 -14.228 1.00 19.67 64 LEU B O 1
ATOM 2789 N N . LEU B 2 65 ? -1.062 -0.995 -13.426 1.00 17.25 65 LEU B N 1
ATOM 2790 C CA . LEU B 2 65 ? 0.262 -0.533 -13.050 1.00 15.59 65 LEU B CA 1
ATOM 2791 C C . LEU B 2 65 ? 0.309 -0.349 -11.536 1.00 18.35 65 LEU B C 1
ATOM 2792 O O . LEU B 2 65 ? -0.519 0.360 -10.964 1.00 17.01 65 LEU B O 1
ATOM 2797 N N . TYR B 2 66 ? 1.264 -1.009 -10.888 1.00 22.09 66 TYR B N 1
ATOM 2798 C CA . TYR B 2 66 ? 1.518 -0.789 -9.466 1.00 19.59 66 TYR B CA 1
ATOM 2799 C C . TYR B 2 66 ? 2.812 -0.005 -9.361 1.00 19.77 66 TYR B C 1
ATOM 2800 O O . TYR B 2 66 ? 3.719 -0.217 -10.149 1.00 16.60 66 TYR B O 1
ATOM 2809 N N . TYR B 2 67 ? 2.905 0.920 -8.418 1.00 18.64 67 TYR B N 1
ATOM 2810 C CA . TYR B 2 67 ? 4.059 1.808 -8.409 1.00 13.77 67 TYR B CA 1
ATOM 2811 C C . TYR B 2 67 ? 4.392 2.337 -7.027 1.00 19.75 67 TYR B C 1
ATOM 2812 O O . TYR B 2 67 ? 3.549 2.350 -6.133 1.00 19.58 67 TYR B O 1
ATOM 2821 N N . THR B 2 68 ? 5.637 2.769 -6.860 1.00 21.16 68 THR B N 1
ATOM 2822 C CA . THR B 2 68 ? 6.046 3.454 -5.641 1.00 18.73 68 THR B CA 1
ATOM 2823 C C . THR B 2 68 ? 7.300 4.254 -5.946 1.00 23.57 68 THR B C 1
ATOM 2824 O O . THR B 2 68 ? 7.891 4.091 -7.004 1.00 18.88 68 THR B O 1
ATOM 2828 N N . GLU B 2 69 ? 7.706 5.133 -5.041 1.00 19.97 69 GLU B N 1
ATOM 2829 C CA . GLU B 2 69 ? 8.965 5.836 -5.240 1.00 19.83 69 GLU B CA 1
ATOM 2830 C C . GLU B 2 69 ? 10.120 4.935 -4.823 1.00 23.63 69 GLU B C 1
ATOM 2831 O O . GLU B 2 69 ? 9.988 4.147 -3.886 1.00 23.99 69 GLU B O 1
ATOM 2837 N N . PHE B 2 70 ? 11.241 5.020 -5.531 1.00 19.92 70 PHE B N 1
ATOM 2838 C CA . PHE B 2 70 ? 12.436 4.313 -5.082 1.00 22.88 70 PHE B CA 1
ATOM 2839 C C . PHE B 2 70 ? 13.711 4.992 -5.547 1.00 27.76 70 PHE B C 1
ATOM 2840 O O . PHE B 2 70 ? 13.734 5.649 -6.581 1.00 24.73 70 PHE B O 1
ATOM 2848 N N . THR B 2 71 ? 14.769 4.824 -4.767 1.00 23.06 71 THR B N 1
ATOM 2849 C CA . THR B 2 71 ? 16.071 5.374 -5.103 1.00 23.77 71 THR B CA 1
ATOM 2850 C C . THR B 2 71 ? 17.065 4.231 -5.269 1.00 26.59 71 THR B C 1
ATOM 2851 O O . THR B 2 71 ? 17.556 3.684 -4.287 1.00 28.24 71 THR B O 1
ATOM 2855 N N . PRO B 2 72 ? 17.352 3.854 -6.523 1.00 25.74 72 PRO B N 1
ATOM 2856 C CA . PRO B 2 72 ? 18.173 2.664 -6.776 1.00 26.81 72 PRO B CA 1
ATOM 2857 C C . PRO B 2 72 ? 19.575 2.752 -6.171 1.00 28.01 72 PRO B C 1
ATOM 2858 O O . PRO B 2 72 ? 20.115 3.842 -6.006 1.00 24.53 72 PRO B O 1
ATOM 2862 N N . ASN B 2 73 ? 20.139 1.596 -5.838 1.00 30.83 73 ASN B N 1
ATOM 2863 C CA . ASN B 2 73 ? 21.505 1.504 -5.332 1.00 42.55 73 ASN B CA 1
ATOM 2864 C C . ASN B 2 73 ? 22.040 0.086 -5.497 1.00 45.44 73 ASN B C 1
ATOM 2865 O O . ASN B 2 73 ? 21.271 -0.856 -5.678 1.00 53.18 73 ASN B O 1
ATOM 2870 N N . GLU B 2 74 ? 23.357 -0.069 -5.424 1.00 47.02 74 GLU B N 1
ATOM 2871 C CA . GLU B 2 74 ? 23.992 -1.343 -5.752 1.00 53.74 74 GLU B CA 1
ATOM 2872 C C . GLU B 2 74 ? 23.638 -2.501 -4.816 1.00 49.29 74 GLU B C 1
ATOM 2873 O O . GLU B 2 74 ? 23.600 -3.656 -5.240 1.00 53.82 74 GLU B O 1
ATOM 2879 N N . LYS B 2 75 ? 23.373 -2.197 -3.552 1.00 40.48 75 LYS B N 1
ATOM 2880 C CA . LYS B 2 75 ? 23.229 -3.252 -2.552 1.00 39.62 75 LYS B CA 1
ATOM 2881 C C . LYS B 2 75 ? 21.804 -3.776 -2.385 1.00 35.48 75 LYS B C 1
ATOM 2882 O O . LYS B 2 75 ? 21.605 -4.912 -1.953 1.00 38.15 75 LYS B O 1
ATOM 2888 N N . ASP B 2 76 ? 20.815 -2.958 -2.729 1.00 28.09 76 ASP B N 1
ATOM 2889 C CA . ASP B 2 76 ? 19.419 -3.341 -2.514 1.00 25.61 76 ASP B CA 1
ATOM 2890 C C . ASP B 2 76 ? 18.776 -4.008 -3.727 1.00 26.14 76 ASP B C 1
ATOM 2891 O O . ASP B 2 76 ? 19.076 -3.671 -4.878 1.00 24.15 76 ASP B O 1
ATOM 2896 N N . GLU B 2 77 ? 17.880 -4.949 -3.448 1.00 20.00 77 GLU B N 1
ATOM 2897 C CA . GLU B 2 77 ? 17.160 -5.674 -4.481 1.00 24.77 77 GLU B CA 1
ATOM 2898 C C . GLU B 2 77 ? 15.700 -5.231 -4.476 1.00 23.73 77 GLU B C 1
ATOM 2899 O O . GLU B 2 77 ? 15.071 -5.174 -3.417 1.00 21.04 77 GLU B O 1
ATOM 2905 N N . TYR B 2 78 ? 15.169 -4.894 -5.646 1.00 17.28 78 TYR B N 1
ATOM 2906 C CA . TYR B 2 78 ? 13.756 -4.536 -5.763 1.00 21.62 78 TYR B CA 1
ATOM 2907 C C . TYR B 2 78 ? 13.052 -5.568 -6.634 1.00 24.21 78 TYR B C 1
ATOM 2908 O O . TYR B 2 78 ? 13.660 -6.125 -7.546 1.00 23.37 78 TYR B O 1
ATOM 2917 N N . ALA B 2 79 ? 11.776 -5.823 -6.364 1.00 17.33 79 ALA B N 1
ATOM 2918 C CA . ALA B 2 79 ? 11.066 -6.868 -7.097 1.00 19.73 79 ALA B CA 1
ATOM 2919 C C . ALA B 2 79 ? 9.561 -6.649 -7.121 1.00 20.50 79 ALA B C 1
ATOM 2920 O O . ALA B 2 79 ? 9.020 -5.895 -6.319 1.00 23.91 79 ALA B O 1
ATOM 2922 N N . CYS B 2 80 ? 8.890 -7.311 -8.056 1.00 14.92 80 CYS B N 1
ATOM 2923 C CA . CYS B 2 80 ? 7.438 -7.308 -8.098 1.00 15.35 80 CYS B CA 1
ATOM 2924 C C . CYS B 2 80 ? 6.945 -8.736 -7.905 1.00 16.61 80 CYS B C 1
ATOM 2925 O O . CYS B 2 80 ? 7.456 -9.662 -8.527 1.00 20.53 80 CYS B O 1
ATOM 2928 N N . ARG B 2 81 ? 5.960 -8.916 -7.036 1.00 16.24 81 ARG B N 1
ATOM 2929 C CA . ARG B 2 81 ? 5.433 -10.242 -6.751 1.00 16.39 81 ARG B CA 1
ATOM 2930 C C . ARG B 2 81 ? 3.966 -10.303 -7.111 1.00 19.28 81 ARG B C 1
ATOM 2931 O O . ARG B 2 81 ? 3.172 -9.474 -6.661 1.00 19.90 81 ARG B O 1
ATOM 2939 N N . VAL B 2 82 ? 3.611 -11.288 -7.928 1.00 19.77 82 VAL B N 1
ATOM 2940 C CA . VAL B 2 82 ? 2.251 -11.406 -8.426 1.00 17.93 82 VAL B CA 1
ATOM 2941 C C . VAL B 2 82 ? 1.634 -12.758 -8.074 1.00 21.48 82 VAL B C 1
ATOM 2942 O O . VAL B 2 82 ? 2.275 -13.797 -8.206 1.00 19.01 82 VAL B O 1
ATOM 2946 N N . ASN B 2 83 ? 0.392 -12.721 -7.605 1.00 24.02 83 ASN B N 1
ATOM 2947 C CA . ASN B 2 83 ? -0.411 -13.917 -7.408 1.00 22.94 83 ASN B CA 1
ATOM 2948 C C . ASN B 2 83 ? -1.664 -13.829 -8.268 1.00 26.37 83 ASN B C 1
ATOM 2949 O O . ASN B 2 83 ? -2.339 -12.794 -8.301 1.00 21.45 83 ASN B O 1
ATOM 2954 N N . HIS B 2 84 ? -1.967 -14.922 -8.960 1.00 21.56 84 HIS B N 1
ATOM 2955 C CA . HIS B 2 84 ? -3.117 -14.996 -9.847 1.00 20.30 84 HIS B CA 1
ATOM 2956 C C . HIS B 2 84 ? -3.555 -16.458 -9.929 1.00 25.12 84 HIS B C 1
ATOM 2957 O O . HIS B 2 84 ? -2.747 -17.364 -9.724 1.00 22.78 84 HIS B O 1
ATOM 2964 N N . VAL B 2 85 ? -4.829 -16.692 -10.221 1.00 26.22 85 VAL B N 1
ATOM 2965 C CA . VAL B 2 85 ? -5.344 -18.060 -10.269 1.00 21.57 85 VAL B CA 1
ATOM 2966 C C . VAL B 2 85 ? -4.555 -18.941 -11.242 1.00 27.70 85 VAL B C 1
ATOM 2967 O O . VAL B 2 85 ? -4.429 -20.146 -11.030 1.00 32.26 85 VAL B O 1
ATOM 2971 N N . THR B 2 86 ? -4.009 -18.336 -12.293 1.00 28.70 86 THR B N 1
ATOM 2972 C CA . THR B 2 86 ? -3.266 -19.085 -13.301 1.00 25.74 86 THR B CA 1
ATOM 2973 C C . THR B 2 86 ? -1.844 -19.421 -12.871 1.00 29.38 86 THR B C 1
ATOM 2974 O O . THR B 2 86 ? -1.171 -20.211 -13.531 1.00 33.37 86 THR B O 1
ATOM 2978 N N . LEU B 2 87 ? -1.378 -18.814 -11.783 1.00 28.91 87 LEU B N 1
ATOM 2979 C CA . LEU B 2 87 ? -0.022 -19.066 -11.294 1.00 23.10 87 LEU B CA 1
ATOM 2980 C C . LEU B 2 87 ? -0.042 -20.051 -10.129 1.00 29.01 87 LEU B C 1
ATOM 2981 O O . LEU B 2 87 ? -0.841 -19.910 -9.205 1.00 30.79 87 LEU B O 1
ATOM 2986 N N . SER B 2 88 ? 0.839 -21.045 -10.177 1.00 34.51 88 SER B N 1
ATOM 2987 C CA . SER B 2 88 ? 0.893 -22.064 -9.134 1.00 51.85 88 SER B CA 1
ATOM 2988 C C . SER B 2 88 ? 1.124 -21.410 -7.778 1.00 53.88 88 SER B C 1
ATOM 2989 O O . SER B 2 88 ? 0.245 -21.417 -6.917 1.00 64.03 88 SER B O 1
ATOM 2992 N N . GLY B 2 89 ? 2.311 -20.847 -7.593 1.00 39.92 89 GLY B N 1
ATOM 2993 C CA . GLY B 2 89 ? 2.579 -20.023 -6.429 1.00 40.59 89 GLY B CA 1
ATOM 2994 C C . GLY B 2 89 ? 2.789 -18.597 -6.897 1.00 30.54 89 GLY B C 1
ATOM 2995 O O . GLY B 2 89 ? 2.588 -18.304 -8.075 1.00 24.50 89 GLY B O 1
ATOM 2996 N N . PRO B 2 90 ? 3.196 -17.703 -5.986 1.00 24.26 90 PRO B N 1
ATOM 2997 C CA . PRO B 2 90 ? 3.507 -16.337 -6.415 1.00 28.66 90 PRO B CA 1
ATOM 2998 C C . PRO B 2 90 ? 4.677 -16.324 -7.386 1.00 26.98 90 PRO B C 1
ATOM 2999 O O . PRO B 2 90 ? 5.620 -17.100 -7.236 1.00 25.39 90 PRO B O 1
ATOM 3003 N N . ARG B 2 91 ? 4.599 -15.458 -8.386 1.00 23.71 91 ARG B N 1
ATOM 3004 C CA . ARG B 2 91 ? 5.712 -15.245 -9.289 1.00 17.71 91 ARG B CA 1
ATOM 3005 C C . ARG B 2 91 ? 6.419 -13.953 -8.893 1.00 22.12 91 ARG B C 1
ATOM 3006 O O . ARG B 2 91 ? 5.781 -12.913 -8.719 1.00 20.76 91 ARG B O 1
ATOM 3014 N N . THR B 2 92 ? 7.737 -14.018 -8.745 1.00 19.91 92 THR B N 1
ATOM 3015 C CA . THR B 2 92 ? 8.509 -12.836 -8.383 1.00 17.35 92 THR B CA 1
ATOM 3016 C C . THR B 2 92 ? 9.496 -12.470 -9.485 1.00 23.25 92 THR B C 1
ATOM 3017 O O . THR B 2 92 ? 10.323 -13.285 -9.891 1.00 19.39 92 THR B O 1
ATOM 3021 N N . VAL B 2 93 ? 9.398 -11.241 -9.976 1.00 21.55 93 VAL B N 1
ATOM 3022 C CA . VAL B 2 93 ? 10.319 -10.751 -10.990 1.00 20.65 93 VAL B CA 1
ATOM 3023 C C . VAL B 2 93 ? 11.188 -9.666 -10.375 1.00 23.28 93 VAL B C 1
ATOM 3024 O O . VAL B 2 93 ? 10.670 -8.661 -9.890 1.00 17.57 93 VAL B O 1
ATOM 3028 N N . LYS B 2 94 ? 12.502 -9.870 -10.380 1.00 20.55 94 LYS B N 1
ATOM 3029 C CA . LYS B 2 94 ? 13.416 -8.872 -9.832 1.00 23.23 94 LYS B CA 1
ATOM 3030 C C . LYS B 2 94 ? 13.575 -7.701 -10.791 1.00 28.58 94 LYS B C 1
ATOM 3031 O O . LYS B 2 94 ? 13.585 -7.880 -12.015 1.00 24.52 94 LYS B O 1
ATOM 3037 N N . TRP B 2 95 ? 13.708 -6.500 -10.240 1.00 19.91 95 TRP B N 1
ATOM 3038 C CA . TRP B 2 95 ? 14.042 -5.354 -11.069 1.00 18.90 95 TRP B CA 1
ATOM 3039 C C . TRP B 2 95 ? 15.477 -5.484 -11.553 1.00 27.43 95 TRP B C 1
ATOM 3040 O O . TRP B 2 95 ? 16.386 -5.788 -10.776 1.00 24.73 95 TRP B O 1
ATOM 3051 N N . ASP B 2 96 ? 15.661 -5.260 -12.849 1.00 29.29 96 ASP B N 1
ATOM 3052 C CA . ASP B 2 96 ? 16.954 -5.368 -13.501 1.00 26.00 96 ASP B CA 1
ATOM 3053 C C . ASP B 2 96 ? 17.178 -4.065 -14.243 1.00 23.82 96 ASP B C 1
ATOM 3054 O O . ASP B 2 96 ? 16.413 -3.725 -15.144 1.00 22.96 96 ASP B O 1
ATOM 3059 N N . ARG B 2 97 ? 18.207 -3.317 -13.858 1.00 20.14 97 ARG B N 1
ATOM 3060 C CA . ARG B 2 97 ? 18.431 -2.012 -14.469 1.00 26.70 97 ARG B CA 1
ATOM 3061 C C . ARG B 2 97 ? 18.699 -2.100 -15.978 1.00 27.61 97 ARG B C 1
ATOM 3062 O O . ARG B 2 97 ? 18.652 -1.092 -16.678 1.00 28.88 97 ARG B O 1
ATOM 3070 N N . ASP B 2 98 ? 18.956 -3.305 -16.477 1.00 24.39 98 ASP B N 1
ATOM 3071 C CA . ASP B 2 98 ? 19.167 -3.498 -17.911 1.00 26.28 98 ASP B CA 1
ATOM 3072 C C . ASP B 2 98 ? 17.860 -3.711 -18.683 1.00 25.69 98 ASP B C 1
ATOM 3073 O O . ASP B 2 98 ? 17.881 -3.842 -19.904 1.00 22.87 98 ASP B O 1
ATOM 3078 N N . MET B 2 99 ? 16.731 -3.758 -17.978 1.00 18.46 99 MET B N 1
ATOM 3079 C CA . MET B 2 99 ? 15.436 -3.960 -18.635 1.00 21.57 99 MET B CA 1
ATOM 3080 C C . MET B 2 99 ? 14.357 -3.018 -18.111 1.00 26.48 99 MET B C 1
ATOM 3081 O O . MET B 2 99 ? 13.298 -2.871 -18.721 1.00 25.20 99 MET B O 1
ATOM 3087 N N . GLY C 3 1 ? -23.168 15.154 -20.624 1.00 44.72 1 GLY C N 1
ATOM 3088 C CA . GLY C 3 1 ? -21.919 14.500 -20.278 1.00 40.65 1 GLY C CA 1
ATOM 3089 C C . GLY C 3 1 ? -21.420 13.607 -21.393 1.00 29.41 1 GLY C C 1
ATOM 3090 O O . GLY C 3 1 ? -22.080 13.467 -22.425 1.00 31.71 1 GLY C O 1
ATOM 3091 N N . SER C 3 2 ? -20.255 13.002 -21.188 1.00 22.97 2 SER C N 1
ATOM 3092 C CA . SER C 3 2 ? -19.666 12.115 -22.185 1.00 19.88 2 SER C CA 1
ATOM 3093 C C . SER C 3 2 ? -20.172 10.686 -22.020 1.00 18.69 2 SER C C 1
ATOM 3094 O O . SER C 3 2 ? -20.186 9.908 -22.974 1.00 21.28 2 SER C O 1
ATOM 3097 N N . HIS C 3 3 ? -20.587 10.348 -20.804 1.00 14.72 3 HIS C N 1
ATOM 3098 C CA . HIS C 3 3 ? -21.092 9.012 -20.510 1.00 20.02 3 HIS C CA 1
ATOM 3099 C C . HIS C 3 3 ? -22.329 8.694 -21.344 1.00 23.84 3 HIS C C 1
ATOM 3100 O O . HIS C 3 3 ? -23.270 9.486 -21.404 1.00 19.51 3 HIS C O 1
ATOM 3107 N N . LEU C 3 4 ? -22.320 7.531 -21.986 1.00 19.08 4 LEU C N 1
ATOM 3108 C CA . LEU C 3 4 ? -23.439 7.107 -22.819 1.00 20.81 4 LEU C CA 1
ATOM 3109 C C . LEU C 3 4 ? -24.738 7.065 -22.021 1.00 25.02 4 LEU C C 1
ATOM 3110 O O . LEU C 3 4 ? -24.833 6.372 -21.008 1.00 25.03 4 LEU C O 1
ATOM 3115 N N . GLU C 3 5 ? -25.735 7.812 -22.483 1.00 20.11 5 GLU C N 1
ATOM 3116 C CA . GLU C 3 5 ? -27.030 7.860 -21.814 1.00 20.55 5 GLU C CA 1
ATOM 3117 C C . GLU C 3 5 ? -27.859 6.620 -22.130 1.00 18.71 5 GLU C C 1
ATOM 3118 O O . GLU C 3 5 ? -28.556 6.091 -21.264 1.00 22.43 5 GLU C O 1
ATOM 3124 N N . VAL C 3 6 ? -27.779 6.162 -23.374 1.00 21.38 6 VAL C N 1
ATOM 3125 C CA . VAL C 3 6 ? -28.520 4.982 -23.806 1.00 17.50 6 VAL C CA 1
ATOM 3126 C C . VAL C 3 6 ? -27.971 3.719 -23.151 1.00 22.81 6 VAL C C 1
ATOM 3127 O O . VAL C 3 6 ? -26.761 3.492 -23.133 1.00 24.22 6 VAL C O 1
ATOM 3131 N N . GLN C 3 7 ? -28.869 2.899 -22.615 1.00 21.60 7 GLN C N 1
ATOM 3132 C CA . GLN C 3 7 ? -28.477 1.659 -21.956 1.00 19.50 7 GLN C CA 1
ATOM 3133 C C . GLN C 3 7 ? -28.789 0.447 -22.828 1.00 22.50 7 GLN C C 1
ATOM 3134 O O . GLN C 3 7 ? -29.932 0.240 -23.235 1.00 19.66 7 GLN C O 1
ATOM 3140 N N . GLY C 3 8 ? -27.765 -0.352 -23.110 1.00 20.32 8 GLY C N 1
ATOM 3141 C CA . GLY C 3 8 ? -27.927 -1.541 -23.926 1.00 14.12 8 GLY C CA 1
ATOM 3142 C C . GLY C 3 8 ? -28.040 -2.802 -23.092 1.00 21.73 8 GLY C C 1
ATOM 3143 O O . GLY C 3 8 ? -27.037 -3.340 -22.623 1.00 18.94 8 GLY C O 1
ATOM 3144 N N . TYR C 3 9 ? -29.268 -3.275 -22.907 1.00 20.65 9 TYR C N 1
ATOM 3145 C CA . TYR C 3 9 ? -29.515 -4.476 -22.122 1.00 22.06 9 TYR C CA 1
ATOM 3146 C C . TYR C 3 9 ? -29.374 -5.727 -22.978 1.00 24.00 9 TYR C C 1
ATOM 3147 O O . TYR C 3 9 ? -29.876 -5.787 -24.103 1.00 18.98 9 TYR C O 1
ATOM 3156 N N . TRP C 3 10 ? -28.695 -6.730 -22.434 1.00 16.92 10 TRP C N 1
ATOM 3157 C CA . TRP C 3 10 ? -28.517 -7.993 -23.132 1.00 18.54 10 TRP C CA 1
ATOM 3158 C C . TRP C 3 10 ? -29.823 -8.772 -23.194 1.00 19.37 10 TRP C C 1
ATOM 3159 O O . TRP C 3 10 ? -30.706 -8.588 -22.356 1.00 18.97 10 TRP C O 1
#

Sequence (385 aa):
GSHSMKYFYTSVSRPGRGEPRFISVGYVDDTQFVRFDSDAESSPREEPRAPWVEQEGPEYWEEATRRAKEAAQTHRENLRTALRYYNQSEAGSHTIQKMYGCDLGPDGRLLRGYHQSAYDGKDYIALNGDLRSWTAADMAAQNTQRKWEGNRYAERFRAYLEGECLEWLRRYLENGKETLQRADPPKTHVTHHPVSDHEATLRCWALGFYPAEITLTWQRDGEEQTQDTEFVETRPGGDGTFQKWGAVVVPSGEEQRYTCHVQHEGLPEPLTLRWEPIQRTPKIQVYSRHPPENGKPNFLNCYVSGFHPSDIEVDLLKNGEKMGKVEHSDLSFSKDWSFYLLYYTEFTPNEKDEYACRVNHVTLSGPRTVKWDRDMGSHLEVQGYW

Organism: Macaca mulatta (NCBI:txid9544)

Nearest PDB structures (foldseek):
  3rwd-assembly1_A  TM=9.970E-01  e=7.131E-54  Macaca mulatta
  6lt6-assembly1_A  TM=9.896E-01  e=3.902E-51  Macaca mulatta
  2hjl-assembly1_A  TM=9.903E-01  e=6.108E-48  Homo sapiens
  2bvo-assembly1_A  TM=9.914E-01  e=8.511E-48  Homo sapiens
  6p2f-assembly1_A  TM=9.858E-01  e=1.951E-47  Homo sapiens

Radius of gyration: 22.69 Å; Cα contacts (8 Å, |Δi|>4): 840; chains: 3; bounding box: 68×45×46 Å